Protein AF-A0AAV8H894-F1 (afdb_monomer)

Mean predicted aligned error: 14.16 Å

pLDDT: mean 76.09, std 26.89, range [22.77, 98.88]

Nearest PDB structures (foldseek):
  7xe2-assembly2_B  TM=8.774E-01  e=7.325E-38  Homo sapiens
  4fwj-assembly1_A  TM=8.484E-01  e=3.344E-37  Homo sapiens
  4gu1-assembly1_A  TM=8.714E-01  e=1.753E-35  Homo sapiens
  3kpf-assembly1_A  TM=7.788E-01  e=4.208E-20  Zea mays
  1b37-assembly2_B  TM=7.711E-01  e=2.879E-20  Zea mays

Radius of gyration: 31.79 Å; Cα contacts (8 Å, |Δi|>4): 936; chains: 1; bounding box: 101×97×88 Å

Structure (mmCIF, N/CA/C/O backbone):
data_AF-A0AAV8H894-F1
#
_entry.id   AF-A0AAV8H894-F1
#
loop_
_atom_site.group_PDB
_atom_site.id
_atom_site.type_symbol
_atom_site.label_atom_id
_atom_site.label_alt_id
_atom_site.label_comp_id
_atom_site.label_asym_id
_atom_site.label_entity_id
_atom_site.label_seq_id
_atom_site.pdbx_PDB_ins_code
_atom_site.Cartn_x
_atom_site.Cartn_y
_atom_site.Cartn_z
_atom_site.occupancy
_atom_site.B_iso_or_equiv
_atom_site.auth_seq_id
_atom_site.auth_comp_id
_atom_site.auth_asym_id
_atom_site.auth_atom_id
_atom_site.pdbx_PDB_model_num
ATOM 1 N N . MET A 1 1 ? -42.636 48.536 46.861 1.00 36.62 1 MET A N 1
ATOM 2 C CA . MET A 1 1 ? -41.922 47.661 47.812 1.00 36.62 1 MET A CA 1
ATOM 3 C C . MET A 1 1 ? -40.724 47.102 47.049 1.00 36.62 1 MET A C 1
ATOM 5 O O . MET A 1 1 ? -40.807 45.989 46.562 1.00 36.62 1 MET A O 1
ATOM 9 N N . GLU A 1 2 ? -39.691 47.849 46.654 1.00 34.19 2 GLU A N 1
ATOM 10 C CA . GLU A 1 2 ? -38.888 48.871 47.358 1.00 34.19 2 GLU A CA 1
ATOM 11 C C . GLU A 1 2 ? -38.478 48.443 48.763 1.00 34.19 2 GLU A C 1
ATOM 13 O O . GLU A 1 2 ? -39.312 48.532 49.659 1.00 34.19 2 GLU A O 1
ATOM 18 N N . GLU A 1 3 ? -37.242 47.935 48.899 1.00 31.14 3 GLU A N 1
ATOM 19 C CA . GLU A 1 3 ? -36.170 48.409 49.807 1.00 31.14 3 GLU A CA 1
ATOM 20 C C . GLU A 1 3 ? -34.896 47.506 49.697 1.00 31.14 3 GLU A C 1
ATOM 22 O O . GLU A 1 3 ? -34.987 46.461 49.050 1.00 31.14 3 GLU A O 1
ATOM 27 N N . PRO A 1 4 ? -33.687 47.895 50.174 1.00 51.12 4 PRO A N 1
ATOM 28 C CA . PRO A 1 4 ? -32.708 48.605 49.345 1.00 51.12 4 PRO A CA 1
ATOM 29 C C . PRO A 1 4 ? -31.261 48.044 49.394 1.00 51.12 4 PRO A C 1
ATOM 31 O O . PRO A 1 4 ? -30.934 47.071 50.070 1.00 51.12 4 PRO A O 1
ATOM 34 N N . ASP A 1 5 ? -30.405 48.728 48.638 1.00 32.69 5 ASP A N 1
ATOM 35 C CA . ASP A 1 5 ? -28.947 48.644 48.519 1.00 32.69 5 ASP A CA 1
ATOM 36 C C . ASP A 1 5 ? -28.236 49.398 49.670 1.00 32.69 5 ASP A C 1
ATOM 38 O O . ASP A 1 5 ? -28.704 50.477 50.034 1.00 32.69 5 ASP A O 1
ATOM 42 N N . SER A 1 6 ? -27.105 48.893 50.199 1.00 29.22 6 SER A N 1
ATOM 43 C CA . SER A 1 6 ? -26.014 49.731 50.756 1.00 29.22 6 SER A CA 1
ATOM 44 C C . SER A 1 6 ? -24.759 48.941 51.199 1.00 29.22 6 SER A C 1
ATOM 46 O O . SER A 1 6 ? -24.731 48.306 52.252 1.00 29.22 6 SER A O 1
ATOM 48 N N . THR A 1 7 ? -23.685 49.114 50.421 1.00 29.92 7 THR A N 1
ATOM 49 C CA . THR A 1 7 ? -22.314 49.524 50.825 1.00 29.92 7 THR A CA 1
ATOM 50 C C . THR A 1 7 ? -21.426 48.681 51.770 1.00 29.92 7 THR A C 1
ATOM 52 O O . THR A 1 7 ? -21.694 48.484 52.949 1.00 29.92 7 THR A O 1
ATOM 55 N N . SER A 1 8 ? -20.246 48.360 51.218 1.00 30.31 8 SER A N 1
ATOM 56 C CA . SER A 1 8 ? -18.961 47.886 51.783 1.00 30.31 8 SER A CA 1
ATOM 57 C C . SER A 1 8 ? -18.348 48.710 52.932 1.00 30.31 8 SER A C 1
ATOM 59 O O . SER A 1 8 ? -18.631 49.904 53.029 1.00 30.31 8 SER A O 1
ATOM 61 N N . PRO A 1 9 ? -17.387 48.135 53.697 1.00 32.53 9 PRO A N 1
ATOM 62 C CA . PRO A 1 9 ? -15.990 48.650 53.692 1.00 32.53 9 PRO A CA 1
ATOM 63 C C . PRO A 1 9 ? -14.911 47.560 54.010 1.00 32.53 9 PRO A C 1
ATOM 65 O O . PRO A 1 9 ? -15.264 46.404 54.221 1.00 32.53 9 PRO A O 1
ATOM 68 N N . PRO A 1 10 ? -13.606 47.878 54.188 1.00 33.91 10 PRO A N 1
ATOM 69 C CA . PRO A 1 10 ? -12.661 48.488 53.251 1.00 33.91 10 PRO A CA 1
ATOM 70 C C . PRO A 1 10 ? -11.395 47.618 53.005 1.00 33.91 10 PRO A C 1
ATOM 72 O O . PRO A 1 10 ? -11.046 46.720 53.767 1.00 33.91 10 PRO A O 1
ATOM 75 N N . SER A 1 11 ? -10.659 47.946 51.943 1.00 31.02 11 SER A N 1
ATOM 76 C CA . SER A 1 11 ? -9.354 47.392 51.546 1.00 31.02 11 SER A CA 1
ATOM 77 C C . SER A 1 11 ? -8.159 47.989 52.309 1.00 31.02 11 SER A C 1
ATOM 79 O O . SER A 1 11 ? -8.140 49.199 52.530 1.00 31.02 11 SER A O 1
ATOM 81 N N . SER A 1 12 ? -7.119 47.188 52.594 1.00 28.27 12 SER A N 1
ATOM 82 C CA . SER A 1 12 ? -5.727 47.587 52.935 1.00 28.27 12 SER A CA 1
ATOM 83 C C . SER A 1 12 ? -4.796 46.342 52.874 1.00 28.27 12 SER A C 1
ATOM 85 O O . SER A 1 12 ? -5.312 45.229 52.916 1.00 28.27 12 SER A O 1
ATOM 87 N N . PRO A 1 13 ? -3.459 46.455 52.714 1.00 30.67 13 PRO A N 1
ATOM 88 C CA . PRO A 1 13 ? -2.786 46.452 51.415 1.00 30.67 13 PRO A CA 1
ATOM 89 C C . PRO A 1 13 ? -1.776 45.296 51.239 1.00 30.67 13 PRO A C 1
ATOM 91 O O . PRO A 1 13 ? -1.439 44.565 52.167 1.00 30.67 13 PRO A O 1
ATOM 94 N N . ALA A 1 14 ? -1.269 45.171 50.011 1.00 29.78 14 ALA A N 1
ATOM 95 C CA . ALA A 1 14 ? -0.251 44.219 49.581 1.00 29.78 14 ALA A CA 1
ATOM 96 C C . ALA A 1 14 ? 1.010 44.203 50.470 1.00 29.78 14 ALA A C 1
ATOM 98 O O . ALA A 1 14 ? 1.670 45.226 50.653 1.00 29.78 14 ALA A O 1
ATOM 99 N N . ALA A 1 15 ? 1.390 43.005 50.922 1.00 26.28 15 ALA A N 1
ATOM 100 C CA . ALA A 1 15 ? 2.716 42.704 51.444 1.00 26.28 15 ALA A CA 1
ATOM 101 C C . ALA A 1 15 ? 3.435 41.768 50.464 1.00 26.28 15 ALA A C 1
ATOM 103 O O . ALA A 1 15 ? 2.998 40.647 50.201 1.00 26.28 15 ALA A O 1
ATOM 104 N N . ALA A 1 16 ? 4.535 42.266 49.905 1.00 30.78 16 ALA A N 1
ATOM 105 C CA . ALA A 1 16 ? 5.472 41.504 49.102 1.00 30.78 16 ALA A CA 1
ATOM 106 C C . ALA A 1 16 ? 6.104 40.389 49.952 1.00 30.78 16 ALA A C 1
ATOM 108 O O . ALA A 1 16 ? 6.768 40.672 50.949 1.00 30.78 16 ALA A O 1
ATOM 109 N N . ALA A 1 17 ? 5.920 39.135 49.537 1.00 27.75 17 ALA A N 1
ATOM 110 C CA . ALA A 1 17 ? 6.654 37.995 50.069 1.00 27.75 17 ALA A CA 1
ATOM 111 C C . ALA A 1 17 ? 7.690 37.535 49.037 1.00 27.75 17 ALA A C 1
ATOM 113 O O . ALA A 1 17 ? 7.393 37.251 47.877 1.00 27.75 17 ALA A O 1
ATOM 114 N N . SER A 1 18 ? 8.928 37.547 49.505 1.00 28.27 18 SER A N 1
ATOM 115 C CA . SER A 1 18 ? 10.185 37.209 48.857 1.00 28.27 18 SER A CA 1
ATOM 116 C C . SER A 1 18 ? 10.245 35.769 48.318 1.00 28.27 18 SER A C 1
ATOM 118 O O . SER A 1 18 ? 9.574 34.877 48.838 1.00 28.27 18 SER A O 1
ATOM 120 N N . PRO A 1 19 ? 11.079 35.515 47.291 1.00 29.48 19 PRO A N 1
ATOM 121 C CA . PRO A 1 19 ? 11.234 34.189 46.707 1.00 29.48 19 PRO A CA 1
ATOM 122 C C . PRO A 1 19 ? 11.912 33.226 47.687 1.00 29.48 19 PRO A C 1
ATOM 124 O O . PRO A 1 19 ? 12.937 33.536 48.300 1.00 29.48 19 PRO A O 1
ATOM 127 N N . SER A 1 20 ? 11.329 32.038 47.807 1.00 29.47 20 SER A N 1
ATOM 128 C CA . SER A 1 20 ? 11.844 30.907 48.572 1.00 29.47 20 SER A CA 1
ATOM 129 C C . SER A 1 20 ? 13.209 30.423 48.041 1.00 29.47 20 SER A C 1
ATOM 131 O O . SER A 1 20 ? 13.491 30.519 46.842 1.00 29.47 20 SER A O 1
ATOM 133 N N . PRO A 1 21 ? 14.094 29.916 48.921 1.00 27.59 21 PRO A N 1
ATOM 134 C CA . PRO A 1 21 ? 15.481 29.627 48.580 1.00 27.59 21 PRO A CA 1
ATOM 135 C C . PRO A 1 21 ? 15.590 28.421 47.642 1.00 27.59 21 PRO A C 1
ATOM 137 O O . PRO A 1 21 ? 15.214 27.297 47.975 1.00 27.59 21 PRO A O 1
ATOM 140 N N . THR A 1 22 ? 16.173 28.653 46.468 1.00 27.88 22 THR A N 1
ATOM 141 C CA . THR A 1 22 ? 16.600 27.613 45.531 1.00 27.88 22 THR A CA 1
ATOM 142 C C . THR A 1 22 ? 17.610 26.676 46.191 1.00 27.88 22 THR A C 1
ATOM 144 O O . THR A 1 22 ? 18.736 27.076 46.493 1.00 27.88 22 THR A O 1
ATOM 147 N N . LEU A 1 23 ? 17.229 25.410 46.362 1.00 28.98 23 LEU A N 1
ATOM 148 C CA . LEU A 1 23 ? 18.148 24.324 46.700 1.00 28.98 23 LEU A CA 1
ATOM 149 C C . LEU A 1 23 ? 19.244 24.206 45.619 1.00 28.98 23 LEU A C 1
ATOM 151 O O . LEU A 1 23 ? 18.949 24.301 44.422 1.00 28.98 23 LEU A O 1
ATOM 155 N N . PRO A 1 24 ? 20.518 23.992 45.997 1.00 27.39 24 PRO A N 1
ATOM 156 C CA . PRO A 1 24 ? 21.617 23.970 45.047 1.00 27.39 24 PRO A CA 1
ATOM 157 C C . PRO A 1 24 ? 21.483 22.767 44.109 1.00 27.39 24 PRO A C 1
ATOM 159 O O . PRO A 1 24 ? 21.614 21.612 44.517 1.00 27.39 24 PRO A O 1
ATOM 162 N N . ARG A 1 25 ? 21.271 23.046 42.816 1.00 26.03 25 ARG A N 1
ATOM 163 C CA . ARG A 1 25 ? 21.412 22.071 41.726 1.00 26.03 25 ARG A CA 1
ATOM 164 C C . ARG A 1 25 ? 22.774 21.386 41.847 1.00 26.03 25 ARG A C 1
ATOM 166 O O . ARG A 1 25 ? 23.811 21.961 41.510 1.00 26.03 25 ARG A O 1
ATOM 173 N N . ARG A 1 26 ? 22.769 20.129 42.295 1.00 24.95 26 ARG A N 1
ATOM 174 C CA . ARG A 1 26 ? 23.920 19.224 42.226 1.00 24.95 26 ARG A CA 1
ATOM 175 C C . ARG A 1 26 ? 24.354 19.142 40.757 1.00 24.95 26 ARG A C 1
ATOM 177 O O . ARG A 1 26 ? 23.680 18.526 39.935 1.00 24.95 26 ARG A O 1
ATOM 184 N N . LYS A 1 27 ? 25.474 19.787 40.410 1.00 26.69 27 LYS A N 1
ATOM 185 C CA . LYS A 1 27 ? 26.134 19.633 39.105 1.00 26.69 27 LYS A CA 1
ATOM 186 C C . LYS A 1 27 ? 26.516 18.159 38.941 1.00 26.69 27 LYS A C 1
ATOM 188 O O . LYS A 1 27 ? 27.542 17.726 39.464 1.00 26.69 27 LYS A O 1
ATOM 193 N N . ARG A 1 28 ? 25.711 17.379 38.211 1.00 25.33 28 ARG A N 1
ATOM 194 C CA . ARG A 1 28 ? 26.155 16.087 37.672 1.00 25.33 28 ARG A CA 1
ATOM 195 C C . ARG A 1 28 ? 27.343 16.376 36.752 1.00 25.33 28 ARG A C 1
ATOM 197 O O . ARG A 1 28 ? 27.203 17.052 35.734 1.00 25.33 28 ARG A O 1
ATOM 204 N N . ARG A 1 29 ? 28.532 15.914 37.150 1.00 24.66 29 ARG A N 1
ATOM 205 C CA . ARG A 1 29 ? 29.728 15.875 36.302 1.00 24.66 29 ARG A CA 1
ATOM 206 C C . ARG A 1 29 ? 29.358 15.150 35.004 1.00 24.66 29 ARG A C 1
ATOM 208 O O . ARG A 1 29 ? 29.048 13.963 35.046 1.00 24.66 29 ARG A O 1
ATOM 215 N N . LYS A 1 30 ? 29.394 15.853 33.868 1.00 25.55 30 LYS A N 1
ATOM 216 C CA . LYS A 1 30 ? 29.390 15.222 32.543 1.00 25.55 30 LYS A CA 1
ATOM 217 C C . LYS A 1 30 ? 30.635 14.336 32.462 1.00 25.55 30 LYS A C 1
ATOM 219 O O . LYS A 1 30 ? 31.744 14.864 32.405 1.00 25.55 30 LYS A O 1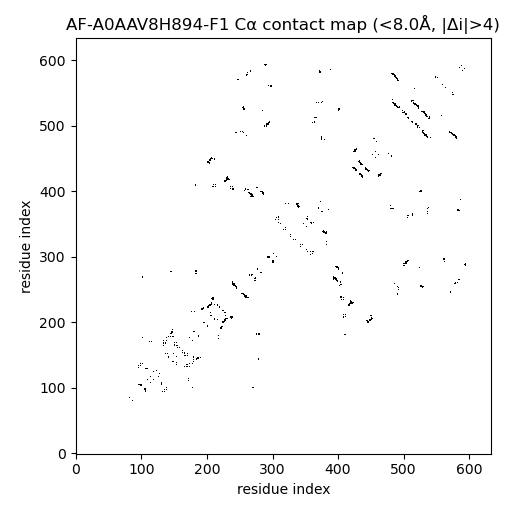
ATOM 224 N N . LYS A 1 31 ? 30.470 13.012 32.490 1.00 24.81 31 LYS A N 1
ATOM 225 C CA . LYS A 1 31 ? 31.510 12.106 31.995 1.00 24.81 31 LYS A CA 1
ATOM 226 C C . LYS A 1 31 ? 31.585 12.330 30.482 1.00 24.81 31 LYS A C 1
ATOM 228 O O . LYS A 1 31 ? 30.623 12.064 29.774 1.00 24.81 31 LYS A O 1
ATOM 233 N N . GLN A 1 32 ? 32.683 12.919 30.017 1.00 26.44 32 GLN A N 1
ATOM 234 C CA . GLN A 1 32 ? 33.023 12.955 28.598 1.00 26.44 32 GLN A CA 1
ATOM 235 C C . GLN A 1 32 ? 33.488 11.556 28.197 1.00 26.44 32 GLN A C 1
ATOM 237 O O . GLN A 1 32 ? 34.505 11.087 28.706 1.00 26.44 32 GLN A O 1
ATOM 242 N N . PHE A 1 33 ? 32.750 10.907 27.300 1.00 25.53 33 PHE A N 1
ATOM 243 C CA . PHE A 1 33 ? 33.252 9.754 26.563 1.00 25.53 33 PHE A CA 1
ATOM 244 C C . PHE A 1 33 ? 34.082 10.258 25.368 1.00 25.53 33 PHE A C 1
ATOM 246 O O . PHE A 1 33 ? 33.674 11.217 24.701 1.00 25.53 33 PHE A O 1
ATOM 253 N N . PRO A 1 34 ? 35.270 9.689 25.110 1.00 25.86 34 PRO A N 1
ATOM 254 C CA . PRO A 1 34 ? 36.106 10.100 23.990 1.00 25.86 34 PRO A CA 1
ATOM 255 C C . PRO A 1 34 ? 35.458 9.636 22.676 1.00 25.86 34 PRO A C 1
ATOM 257 O O . PRO A 1 34 ? 35.383 8.443 22.419 1.00 25.86 34 PRO A O 1
ATOM 260 N N . GLY A 1 35 ? 34.977 10.575 21.851 1.00 35.41 35 GLY A N 1
ATOM 261 C CA . GLY A 1 35 ? 34.407 10.259 20.529 1.00 35.41 35 GLY A CA 1
ATOM 262 C C . GLY A 1 35 ? 33.370 11.241 19.968 1.00 35.41 35 GLY A C 1
ATOM 263 O O . GLY A 1 35 ? 33.126 11.236 18.768 1.00 35.41 35 GLY A O 1
ATOM 264 N N . MET A 1 36 ? 32.793 12.137 20.776 1.00 24.73 36 MET A N 1
ATOM 265 C CA . MET A 1 36 ? 31.811 13.118 20.283 1.00 24.73 36 MET A CA 1
ATOM 266 C C . MET A 1 36 ? 32.457 14.399 19.730 1.00 24.73 36 MET A C 1
ATOM 268 O O . MET A 1 36 ? 33.142 15.129 20.451 1.00 24.73 36 MET A O 1
ATOM 272 N N . ILE A 1 37 ? 32.148 14.736 18.473 1.00 30.28 37 ILE A N 1
ATOM 273 C CA . ILE A 1 37 ? 32.366 16.073 17.898 1.00 30.28 37 ILE A CA 1
ATOM 274 C C . ILE A 1 37 ? 31.173 16.975 18.288 1.00 30.28 37 ILE A C 1
ATOM 276 O O . ILE A 1 37 ? 30.031 16.595 18.036 1.00 30.28 37 ILE A O 1
ATOM 280 N N . PRO A 1 38 ? 31.381 18.172 18.876 1.00 27.23 38 PRO A N 1
ATOM 281 C CA . PRO A 1 38 ? 30.287 19.085 19.222 1.00 27.23 38 PRO A CA 1
ATOM 282 C C . PRO A 1 38 ? 29.594 19.700 17.993 1.00 27.23 38 PRO A C 1
ATOM 284 O O . PRO A 1 38 ? 30.254 20.217 17.088 1.00 27.23 38 PRO A O 1
ATOM 287 N N . LEU A 1 39 ? 28.257 19.742 18.023 1.00 29.86 39 LEU A N 1
ATOM 288 C CA . LEU A 1 39 ? 27.374 20.468 17.097 1.00 29.86 39 LEU A CA 1
ATOM 289 C C . LEU A 1 39 ? 27.502 22.000 17.254 1.00 29.86 39 LEU A C 1
ATOM 291 O O . LEU A 1 39 ? 26.589 22.679 17.713 1.00 29.86 39 LEU A O 1
ATOM 295 N N . SER A 1 40 ? 28.651 22.572 16.887 1.00 32.03 40 SER A N 1
ATOM 296 C CA . SER A 1 40 ? 28.810 24.033 16.760 1.00 32.03 40 SER A CA 1
ATOM 297 C C . SER A 1 40 ? 29.699 24.480 15.593 1.00 32.03 40 SER A C 1
ATOM 299 O O . SER A 1 40 ? 30.200 25.604 15.568 1.00 32.03 40 SER A O 1
ATOM 301 N N . ARG A 1 41 ? 29.857 23.644 14.559 1.00 28.31 41 ARG A N 1
ATOM 302 C CA . ARG A 1 41 ? 30.486 24.046 13.288 1.00 28.31 41 ARG A CA 1
ATOM 303 C C . ARG A 1 41 ? 29.758 23.480 12.069 1.00 28.31 41 ARG A C 1
ATOM 305 O O . ARG A 1 41 ? 30.308 22.673 11.335 1.00 28.31 41 ARG A O 1
ATOM 312 N N . VAL A 1 42 ? 28.552 23.977 11.811 1.00 25.59 42 VAL A N 1
ATOM 313 C CA . VAL A 1 42 ? 27.983 23.992 10.456 1.00 25.59 42 VAL A CA 1
ATOM 314 C C . VAL A 1 42 ? 27.853 25.458 10.060 1.00 25.59 42 VAL A C 1
ATOM 316 O O . VAL A 1 42 ? 26.919 26.149 10.456 1.00 25.59 42 VAL A O 1
ATOM 319 N N . ARG A 1 43 ? 28.857 25.975 9.341 1.00 24.69 43 ARG A N 1
ATOM 320 C CA . ARG A 1 43 ? 28.720 27.251 8.634 1.00 24.69 43 ARG A CA 1
ATOM 321 C C . ARG A 1 43 ? 27.918 26.973 7.370 1.00 24.69 43 ARG A C 1
ATOM 323 O O . ARG A 1 43 ? 28.407 26.312 6.462 1.00 24.69 43 ARG A O 1
ATOM 330 N N . ILE A 1 44 ? 26.698 27.493 7.348 1.00 25.11 44 ILE A N 1
ATOM 331 C CA . ILE A 1 44 ? 25.862 27.636 6.159 1.00 25.11 44 ILE A CA 1
ATOM 332 C C . ILE A 1 44 ? 26.627 28.531 5.175 1.00 25.11 44 ILE A C 1
ATOM 334 O O . ILE A 1 44 ? 26.820 29.719 5.439 1.00 25.11 44 ILE A O 1
ATOM 338 N N . LEU A 1 45 ? 27.086 27.972 4.056 1.00 23.92 45 LEU A N 1
ATOM 339 C CA . LEU A 1 45 ? 27.549 28.765 2.919 1.00 23.92 45 LEU A CA 1
ATOM 340 C C . LEU A 1 45 ? 26.311 29.202 2.128 1.00 23.92 45 LEU A C 1
ATOM 342 O O . LEU A 1 45 ? 25.765 28.444 1.334 1.00 23.92 45 LEU A O 1
ATOM 346 N N . ARG A 1 46 ? 25.841 30.425 2.395 1.00 25.92 46 ARG A N 1
ATOM 347 C CA . ARG A 1 46 ? 24.948 31.159 1.490 1.00 25.92 46 ARG A CA 1
ATOM 348 C C . ARG A 1 46 ? 25.801 31.751 0.366 1.00 25.92 46 ARG A C 1
ATOM 350 O O . ARG A 1 46 ? 26.757 32.468 0.656 1.00 25.92 46 ARG A O 1
ATOM 357 N N . ASN A 1 47 ? 25.440 31.493 -0.888 1.00 24.58 47 ASN A N 1
ATOM 358 C CA . ASN A 1 47 ? 25.935 32.282 -2.017 1.00 24.58 47 ASN A CA 1
ATOM 359 C C . ASN A 1 47 ? 25.305 33.688 -1.966 1.00 24.58 47 ASN A C 1
ATOM 361 O O . ASN A 1 47 ? 24.087 33.780 -1.786 1.00 24.58 47 ASN A O 1
ATOM 365 N N . PRO A 1 48 ? 26.080 34.776 -2.120 1.00 28.14 48 PRO A N 1
ATOM 366 C CA . PRO A 1 48 ? 25.530 36.109 -2.334 1.00 28.14 48 PRO A CA 1
ATOM 367 C C . PRO A 1 48 ? 25.265 36.374 -3.832 1.00 28.14 48 PRO A C 1
ATOM 369 O O . PRO A 1 48 ? 25.849 35.705 -4.690 1.00 28.14 48 PRO A O 1
ATOM 372 N N . PRO A 1 49 ? 24.380 37.336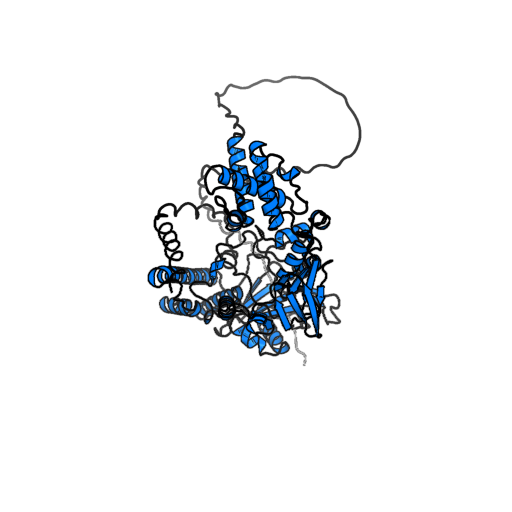 -4.158 1.00 28.02 49 PRO A N 1
ATOM 373 C CA . PRO A 1 49 ? 23.988 37.649 -5.527 1.00 28.02 49 PRO A CA 1
ATOM 374 C C . PRO A 1 49 ? 25.047 38.481 -6.264 1.00 28.02 49 PRO A C 1
ATOM 376 O O . PRO A 1 49 ? 25.864 39.182 -5.670 1.00 28.02 49 PRO A O 1
ATOM 379 N N . SER A 1 50 ? 24.993 38.402 -7.589 1.00 25.67 50 SER A N 1
ATOM 380 C CA . SER A 1 50 ? 25.776 39.179 -8.545 1.00 25.67 50 SER A CA 1
ATOM 381 C C . SER A 1 50 ? 25.386 40.664 -8.572 1.00 25.67 50 SER A C 1
ATOM 383 O O . SER A 1 50 ? 24.230 40.971 -8.856 1.00 25.67 50 SER A O 1
ATOM 385 N N . SER A 1 51 ? 26.357 41.572 -8.425 1.00 27.50 51 SER A N 1
ATOM 386 C CA . SER A 1 51 ? 26.309 42.923 -9.016 1.00 27.50 51 SER A CA 1
ATOM 387 C C . SER A 1 51 ? 27.695 43.595 -9.061 1.00 27.50 51 SER A C 1
ATOM 389 O O . SER A 1 51 ? 28.318 43.813 -8.028 1.00 27.50 51 SER A O 1
ATOM 391 N N . SER A 1 52 ? 28.137 43.873 -10.292 1.00 25.23 52 SER A N 1
ATOM 392 C CA . SER A 1 52 ? 28.912 45.015 -10.824 1.00 25.23 52 SER A CA 1
ATOM 393 C C . SER A 1 52 ? 29.988 45.785 -10.017 1.00 25.23 52 SER A C 1
ATOM 395 O O . SER A 1 52 ? 29.717 46.365 -8.973 1.00 25.23 52 SER A O 1
ATOM 397 N N . SER A 1 53 ? 31.126 45.949 -10.720 1.00 25.88 53 SER A N 1
ATOM 398 C CA . SER A 1 53 ? 32.009 47.135 -10.888 1.00 25.88 53 SER A CA 1
ATOM 399 C C . SER A 1 53 ? 32.997 47.592 -9.793 1.00 25.88 53 SER A C 1
ATOM 401 O O . SER A 1 53 ? 32.573 48.021 -8.729 1.00 25.88 53 SER A O 1
ATOM 403 N N . SER A 1 54 ? 34.290 47.607 -10.203 1.00 24.92 54 SER A N 1
ATOM 404 C CA . SER A 1 54 ? 35.374 48.615 -9.987 1.00 24.92 54 SER A CA 1
ATOM 405 C C . SER A 1 54 ? 35.774 48.951 -8.528 1.00 24.92 54 SER A C 1
ATOM 407 O O . SER A 1 54 ? 34.909 49.187 -7.709 1.00 24.92 54 SER A O 1
ATOM 409 N N . GLU A 1 55 ? 37.026 49.010 -8.049 1.00 25.05 55 GLU A N 1
ATOM 410 C CA . GLU A 1 55 ? 38.334 49.453 -8.568 1.00 25.05 55 GLU A CA 1
ATOM 411 C C . GLU A 1 55 ? 39.498 48.834 -7.724 1.00 25.05 55 GLU A C 1
ATOM 413 O O . GLU A 1 55 ? 39.291 48.283 -6.644 1.00 25.05 55 GLU A O 1
ATOM 418 N N . ARG A 1 56 ? 40.747 48.956 -8.198 1.00 22.77 56 ARG A N 1
ATOM 419 C CA . ARG A 1 56 ? 42.035 48.903 -7.440 1.00 22.77 56 ARG A CA 1
ATOM 420 C C . ARG A 1 56 ? 42.659 50.328 -7.488 1.00 22.77 56 ARG A C 1
ATOM 422 O O . ARG A 1 56 ? 42.185 51.050 -8.364 1.00 22.77 56 ARG A O 1
ATOM 429 N N . PRO A 1 57 ? 43.740 50.740 -6.751 1.00 33.75 57 PRO A N 1
ATOM 430 C CA . PRO A 1 57 ? 44.776 49.958 -6.015 1.00 33.75 57 PRO A CA 1
ATOM 431 C C . PRO A 1 57 ? 45.379 50.547 -4.682 1.00 33.75 57 PRO A C 1
ATOM 433 O O . PRO A 1 57 ? 45.437 51.750 -4.509 1.00 33.75 57 PRO A O 1
ATOM 436 N N . GLN A 1 58 ? 45.973 49.662 -3.843 1.00 23.38 58 GLN A N 1
ATOM 437 C CA . GLN A 1 58 ? 47.230 49.756 -3.015 1.00 23.38 58 GLN A CA 1
ATOM 438 C C . GLN A 1 58 ? 47.554 50.997 -2.096 1.00 23.38 58 GLN A C 1
ATOM 440 O O . GLN A 1 58 ? 46.796 51.949 -2.057 1.00 23.38 58 GLN A O 1
ATOM 445 N N . PRO A 1 59 ? 48.714 51.061 -1.381 1.00 40.47 59 PRO A N 1
ATOM 446 C CA . PRO A 1 59 ? 49.150 50.305 -0.178 1.00 40.47 59 PRO A CA 1
ATOM 447 C C . PRO A 1 59 ? 49.686 51.234 0.960 1.00 40.47 59 PRO A C 1
ATOM 449 O O . PRO A 1 59 ? 49.944 52.398 0.689 1.00 40.47 59 PRO A O 1
ATOM 452 N N . GLN A 1 60 ? 49.972 50.752 2.191 1.00 27.98 60 GLN A N 1
ATOM 453 C CA . GLN A 1 60 ? 51.001 51.372 3.074 1.00 27.98 60 GLN A CA 1
ATOM 454 C C . GLN A 1 60 ? 51.391 50.564 4.334 1.00 27.98 60 GLN A C 1
ATOM 456 O O . GLN A 1 60 ? 50.721 49.618 4.735 1.00 27.98 60 GLN A O 1
ATOM 461 N N . GLN A 1 61 ? 52.559 50.934 4.870 1.00 25.86 61 GLN A N 1
ATOM 462 C CA . GLN A 1 61 ? 53.555 50.185 5.646 1.00 25.86 61 GLN A CA 1
ATOM 463 C C . GLN A 1 61 ? 53.430 50.232 7.189 1.00 25.86 61 GLN A C 1
ATOM 465 O O . GLN A 1 61 ? 52.913 51.184 7.754 1.00 25.86 61 GLN A O 1
ATOM 470 N N . ALA A 1 62 ? 54.001 49.185 7.807 1.00 24.83 62 ALA A N 1
ATOM 471 C CA . ALA A 1 62 ? 54.808 49.053 9.043 1.00 24.83 62 ALA A CA 1
ATOM 472 C C . ALA A 1 62 ? 54.766 50.104 10.190 1.00 24.83 62 ALA A C 1
ATOM 474 O O . ALA A 1 62 ? 55.004 51.280 9.954 1.00 24.83 62 ALA A O 1
ATOM 475 N N . LEU A 1 63 ? 54.695 49.643 11.461 1.00 26.66 63 LEU A N 1
ATOM 476 C CA . LEU A 1 63 ? 55.828 49.529 12.426 1.00 26.66 63 LEU A CA 1
ATOM 477 C C . LEU A 1 63 ? 55.380 49.238 13.896 1.00 26.66 63 LEU A C 1
ATOM 479 O O . LEU A 1 63 ? 54.484 49.890 14.413 1.00 26.66 63 LEU A O 1
ATOM 483 N N . LEU A 1 64 ? 56.095 48.281 14.527 1.00 25.59 64 LEU A N 1
ATOM 484 C CA . LEU A 1 64 ? 56.616 48.167 15.922 1.00 25.59 64 LEU A CA 1
ATOM 485 C C . LEU A 1 64 ? 55.708 48.228 17.183 1.00 25.59 64 LEU A C 1
ATOM 487 O O . LEU A 1 64 ? 55.104 49.257 17.450 1.00 25.59 64 LEU A O 1
ATOM 491 N N . TYR A 1 65 ? 55.760 47.178 18.036 1.00 27.39 65 TYR A N 1
ATOM 492 C CA . TYR A 1 65 ? 56.272 47.195 19.439 1.00 27.39 65 TYR A CA 1
ATOM 493 C C . TYR A 1 65 ? 56.286 45.781 20.108 1.00 27.39 65 TYR A C 1
ATOM 495 O O . TYR A 1 65 ? 55.661 44.846 19.614 1.00 27.39 65 TYR A O 1
ATOM 503 N N . ASP A 1 66 ? 57.052 45.676 21.203 1.00 26.97 66 ASP A N 1
ATOM 504 C CA . ASP A 1 66 ? 57.852 44.578 21.813 1.00 26.97 66 ASP A CA 1
ATOM 505 C C . ASP A 1 66 ? 57.214 43.282 22.423 1.00 26.97 66 ASP A C 1
ATOM 507 O O . ASP A 1 66 ? 55.998 43.205 22.610 1.00 26.97 66 ASP A O 1
ATOM 511 N N . PRO A 1 67 ? 58.035 42.243 22.771 1.00 37.88 67 PRO A N 1
ATOM 512 C CA . PRO A 1 67 ? 57.605 40.869 23.105 1.00 37.88 67 PRO A CA 1
ATOM 513 C C . PRO A 1 67 ? 57.580 40.515 24.615 1.00 37.88 67 PRO A C 1
ATOM 515 O O . PRO A 1 67 ? 58.259 41.152 25.419 1.00 37.88 67 PRO A O 1
ATOM 518 N N . PRO A 1 68 ? 56.887 39.416 25.009 1.00 27.52 68 PRO A N 1
ATOM 519 C CA . PRO A 1 68 ? 57.328 38.602 26.161 1.00 27.52 68 PRO A CA 1
ATOM 520 C C . PRO A 1 68 ? 57.137 37.059 25.957 1.00 27.52 68 PRO A C 1
ATOM 522 O O . PRO A 1 68 ? 56.617 36.626 24.930 1.00 27.52 68 PRO A O 1
ATOM 525 N N . PRO A 1 69 ? 57.496 36.200 26.938 1.00 29.97 69 PRO A N 1
ATOM 526 C CA . PRO A 1 69 ? 58.671 35.312 27.032 1.00 29.97 69 PRO A CA 1
ATOM 527 C C . PRO A 1 69 ? 58.449 33.859 26.505 1.00 29.97 69 PRO A C 1
ATOM 529 O O . PRO A 1 69 ? 57.322 33.486 26.169 1.00 29.97 69 PRO A O 1
ATOM 532 N N . PRO A 1 70 ? 59.481 32.981 26.445 1.00 32.72 70 PRO A N 1
ATOM 533 C CA . PRO A 1 70 ? 59.353 31.668 25.811 1.00 32.72 70 PRO A CA 1
ATOM 534 C C . PRO A 1 70 ? 58.633 30.665 26.724 1.00 32.72 70 PRO A C 1
ATOM 536 O O . PRO A 1 70 ? 58.983 30.499 27.893 1.00 32.72 70 PRO A O 1
ATOM 539 N N . ARG A 1 71 ? 57.646 29.941 26.182 1.00 28.98 71 ARG A N 1
ATOM 540 C CA . ARG A 1 71 ? 57.059 28.756 26.825 1.00 28.98 71 ARG A CA 1
ATOM 541 C C . ARG A 1 71 ? 56.978 27.585 25.845 1.00 28.98 71 ARG A C 1
ATOM 543 O O . ARG A 1 71 ? 56.283 27.653 24.839 1.00 28.98 71 ARG A O 1
ATOM 550 N N . SER A 1 72 ? 57.772 26.569 26.185 1.00 28.84 72 SER A N 1
ATOM 551 C CA . SER A 1 72 ? 57.701 25.133 25.885 1.00 28.84 72 SER A CA 1
ATOM 552 C C . SER A 1 72 ? 56.973 24.653 24.620 1.00 28.84 72 SER A C 1
ATOM 554 O O . SER A 1 72 ? 55.775 24.836 24.415 1.00 28.84 72 SER A O 1
ATOM 556 N N . ALA A 1 73 ? 57.727 23.892 23.826 1.00 33.97 73 ALA A N 1
ATOM 557 C CA . ALA A 1 73 ? 57.279 23.125 22.675 1.00 33.97 73 ALA A CA 1
ATOM 558 C C . ALA A 1 73 ? 56.019 22.286 22.967 1.00 33.97 73 ALA A C 1
ATOM 560 O O . ALA A 1 73 ? 56.068 21.278 23.669 1.00 33.97 73 ALA A O 1
ATOM 561 N N . ALA A 1 74 ? 54.900 22.670 22.352 1.00 28.94 74 ALA A N 1
ATOM 562 C CA . ALA A 1 74 ? 53.740 21.810 22.169 1.00 28.94 74 ALA A CA 1
ATOM 563 C C . ALA A 1 74 ? 53.616 21.482 20.677 1.00 28.94 74 ALA A C 1
ATOM 565 O O . ALA A 1 74 ? 53.296 22.337 19.847 1.00 28.94 74 ALA A O 1
ATOM 566 N N . ILE A 1 75 ? 53.899 20.225 20.337 1.00 30.95 75 ILE A N 1
ATOM 567 C CA . ILE A 1 75 ? 53.737 19.651 19.002 1.00 30.95 75 ILE A CA 1
ATOM 568 C C . ILE A 1 75 ? 52.269 19.811 18.580 1.00 30.95 75 ILE A C 1
ATOM 570 O O . ILE A 1 75 ? 51.388 19.074 19.021 1.00 30.95 75 ILE A O 1
ATOM 574 N N . ARG A 1 76 ? 51.991 20.773 17.693 1.00 27.44 76 ARG A N 1
ATOM 575 C CA . ARG A 1 76 ? 50.720 20.839 16.962 1.00 27.44 76 ARG A CA 1
ATOM 576 C C . ARG A 1 76 ? 50.683 19.678 15.967 1.00 27.44 76 ARG A C 1
ATOM 578 O O . ARG A 1 76 ? 51.186 19.796 14.852 1.00 27.44 76 ARG A O 1
ATOM 585 N N . ARG A 1 77 ? 50.058 18.560 16.348 1.00 28.16 77 ARG A N 1
ATOM 586 C CA . ARG A 1 77 ? 49.622 17.537 15.387 1.00 28.16 77 ARG A CA 1
ATOM 587 C C . ARG A 1 77 ? 48.567 18.167 14.471 1.00 28.16 77 ARG A C 1
ATOM 589 O O . ARG A 1 77 ? 47.400 18.274 14.835 1.00 28.16 77 ARG A O 1
ATOM 596 N N . ARG A 1 78 ? 48.985 18.612 13.282 1.00 30.83 78 ARG A N 1
ATOM 597 C CA . ARG A 1 78 ? 48.074 18.822 12.150 1.00 30.83 78 ARG A CA 1
ATOM 598 C C . ARG A 1 78 ? 47.412 17.471 11.871 1.00 30.83 78 ARG A C 1
ATOM 600 O O . ARG A 1 78 ? 48.104 16.528 11.496 1.00 30.83 78 ARG A O 1
ATOM 607 N N . GLY A 1 79 ? 46.106 17.364 12.103 1.00 33.31 79 GLY A N 1
ATOM 608 C CA . GLY A 1 79 ? 45.340 16.193 11.686 1.00 33.31 79 GLY A CA 1
ATOM 609 C C . GLY A 1 79 ? 45.514 16.005 10.181 1.00 33.31 79 GLY A C 1
ATOM 610 O O . GLY A 1 79 ? 45.211 16.915 9.408 1.00 33.31 79 GLY A O 1
ATOM 611 N N . ARG A 1 80 ? 46.062 14.855 9.771 1.00 36.31 80 ARG A N 1
ATOM 612 C CA . ARG A 1 80 ? 46.039 14.429 8.369 1.00 36.31 80 ARG A CA 1
ATOM 613 C C . ARG A 1 80 ? 44.570 14.359 7.929 1.00 36.31 80 ARG A C 1
ATOM 615 O O . ARG A 1 80 ? 43.754 13.857 8.704 1.00 36.31 80 ARG A O 1
ATOM 622 N N . PRO A 1 81 ? 44.212 14.822 6.719 1.00 41.19 81 PRO A N 1
ATOM 623 C CA . PRO A 1 81 ? 42.921 14.463 6.149 1.00 41.19 81 PRO A CA 1
ATOM 624 C C . PRO A 1 81 ? 42.812 12.927 6.118 1.00 41.19 81 PRO A C 1
ATOM 626 O O . PRO A 1 81 ? 43.839 12.266 5.932 1.00 41.19 81 PRO A O 1
ATOM 629 N N . PRO A 1 82 ? 41.614 12.346 6.324 1.00 43.22 82 PRO A N 1
ATOM 630 C CA . PRO A 1 82 ? 41.448 10.898 6.258 1.00 43.22 82 PRO A CA 1
ATOM 631 C C . PRO A 1 82 ? 41.987 10.390 4.919 1.00 43.22 82 PRO A C 1
ATOM 633 O O . PRO A 1 82 ? 41.791 11.057 3.895 1.00 43.22 82 PRO A O 1
ATOM 636 N N . SER A 1 83 ? 42.714 9.268 4.954 1.00 49.00 83 SER A N 1
ATOM 637 C CA . SER A 1 83 ? 43.299 8.658 3.759 1.00 49.00 83 SER A CA 1
ATOM 638 C C . SER A 1 83 ? 42.206 8.380 2.724 1.00 49.00 83 SER A C 1
ATOM 640 O O . SER A 1 83 ? 41.049 8.147 3.075 1.00 49.00 83 SER A O 1
ATOM 642 N N . SER A 1 84 ? 42.561 8.409 1.440 1.00 51.97 84 SER A N 1
ATOM 643 C CA . SER A 1 84 ? 41.638 8.112 0.335 1.00 51.97 84 SER A CA 1
ATOM 644 C C . SER A 1 84 ? 40.921 6.767 0.509 1.00 51.97 84 SER A C 1
ATOM 646 O O . SER A 1 84 ? 39.742 6.670 0.195 1.00 51.97 84 SER A O 1
ATOM 648 N N . ALA A 1 85 ? 41.596 5.771 1.092 1.00 44.84 85 ALA A N 1
ATOM 649 C CA . ALA A 1 85 ? 41.030 4.456 1.387 1.00 44.84 85 ALA A CA 1
ATOM 650 C C . ALA A 1 85 ? 39.892 4.492 2.427 1.00 44.84 85 ALA A C 1
ATOM 652 O O . ALA A 1 85 ? 38.879 3.835 2.230 1.00 44.84 85 ALA A O 1
ATOM 653 N N . LEU A 1 86 ? 40.025 5.296 3.492 1.00 42.50 86 LEU A N 1
ATOM 654 C CA . LEU A 1 86 ? 38.992 5.449 4.532 1.00 42.50 86 LEU A CA 1
ATOM 655 C C . LEU A 1 86 ? 37.754 6.213 4.040 1.00 42.50 86 LEU A C 1
ATOM 657 O O . LEU A 1 86 ? 36.675 6.071 4.605 1.00 42.50 86 LEU A O 1
ATOM 661 N N . ARG A 1 87 ? 37.909 7.068 3.023 1.00 47.25 87 ARG A N 1
ATOM 662 C CA . ARG A 1 87 ? 36.768 7.731 2.372 1.00 47.25 87 ARG A CA 1
ATOM 663 C C . ARG A 1 87 ? 36.051 6.769 1.438 1.00 47.25 87 ARG A C 1
ATOM 665 O O . ARG A 1 87 ? 34.846 6.634 1.550 1.00 47.25 87 ARG A O 1
ATOM 672 N N . LEU A 1 88 ? 36.811 6.045 0.614 1.00 58.72 88 LEU A N 1
ATOM 673 C CA . LEU A 1 88 ? 36.266 5.061 -0.316 1.00 58.72 88 LEU A CA 1
ATOM 674 C C . LEU A 1 88 ? 35.479 3.958 0.405 1.00 58.72 88 LEU A C 1
ATOM 676 O O . LEU A 1 88 ? 34.404 3.603 -0.054 1.00 58.72 88 LEU A O 1
ATOM 680 N N . SER A 1 89 ? 35.971 3.452 1.545 1.00 62.78 89 SER A N 1
ATOM 681 C CA . SER A 1 89 ? 35.226 2.459 2.333 1.00 62.78 89 SER A CA 1
ATOM 682 C C . SER A 1 89 ? 33.899 3.023 2.840 1.00 62.78 89 SER A C 1
ATOM 684 O O . SER A 1 89 ? 32.863 2.402 2.666 1.00 62.78 89 SER A O 1
ATOM 686 N N . ARG A 1 90 ? 33.915 4.249 3.376 1.00 69.31 90 ARG A N 1
ATOM 687 C CA . ARG A 1 90 ? 32.713 4.914 3.885 1.00 69.31 90 ARG A CA 1
ATOM 688 C C . ARG A 1 90 ? 31.702 5.231 2.780 1.00 69.31 90 ARG A C 1
ATOM 690 O O . ARG A 1 90 ? 30.504 5.166 3.026 1.00 69.31 90 ARG A O 1
ATOM 697 N N . ASP A 1 91 ? 32.172 5.603 1.593 1.00 68.44 91 ASP A N 1
ATOM 698 C CA . ASP A 1 91 ? 31.306 5.880 0.446 1.00 68.44 91 ASP A CA 1
ATOM 699 C C . ASP A 1 91 ? 30.633 4.584 -0.044 1.00 68.44 91 ASP A C 1
ATOM 701 O O . ASP A 1 91 ? 29.425 4.581 -0.271 1.00 68.44 91 ASP A O 1
ATOM 705 N N . LEU A 1 92 ? 31.372 3.466 -0.092 1.00 74.88 92 LEU A N 1
ATOM 706 C CA . LEU A 1 92 ? 30.814 2.140 -0.395 1.00 74.88 92 LEU A CA 1
ATOM 707 C C . LEU A 1 92 ? 29.778 1.695 0.649 1.00 74.88 92 LEU A C 1
ATOM 709 O O . LEU A 1 92 ? 28.744 1.143 0.275 1.00 74.88 92 LEU A O 1
ATOM 713 N N . ASP A 1 93 ? 30.005 1.995 1.932 1.00 84.50 93 ASP A N 1
ATOM 714 C CA . ASP A 1 93 ? 29.036 1.714 2.999 1.00 84.50 93 ASP A CA 1
ATOM 715 C C . ASP A 1 93 ? 27.730 2.505 2.790 1.00 84.50 93 ASP A C 1
ATOM 717 O O . ASP A 1 93 ? 26.634 1.968 2.947 1.00 84.50 93 ASP A O 1
ATOM 721 N N . VAL A 1 94 ? 27.815 3.778 2.382 1.00 89.56 94 VAL A N 1
ATOM 722 C CA . VAL A 1 94 ? 26.631 4.612 2.104 1.00 89.56 94 VAL A CA 1
ATOM 723 C C . VAL A 1 94 ? 25.874 4.121 0.868 1.00 89.56 94 VAL A C 1
ATOM 725 O O . VAL A 1 94 ? 24.645 4.041 0.898 1.00 89.56 94 VAL A O 1
ATOM 728 N N . GLU A 1 95 ? 26.576 3.776 -0.212 1.00 93.31 95 GLU A N 1
ATOM 729 C CA . GLU A 1 95 ? 25.954 3.230 -1.424 1.00 93.31 95 GLU A CA 1
ATOM 730 C C . GLU A 1 95 ? 25.241 1.903 -1.144 1.00 93.31 95 GLU A C 1
ATOM 732 O O . GLU A 1 95 ? 24.114 1.704 -1.604 1.00 93.31 95 GLU A O 1
ATOM 737 N N . ALA A 1 96 ? 25.857 1.028 -0.343 1.00 92.38 96 ALA A N 1
ATOM 738 C CA . ALA A 1 96 ? 25.252 -0.225 0.086 1.00 92.38 96 ALA A CA 1
ATOM 739 C C . ALA A 1 96 ? 23.981 0.004 0.916 1.00 92.38 96 ALA A C 1
ATOM 741 O O . ALA A 1 96 ? 22.976 -0.655 0.669 1.00 92.38 96 ALA A O 1
ATOM 742 N N . LEU A 1 97 ? 23.972 0.979 1.833 1.00 91.25 97 LEU A N 1
ATOM 743 C CA . LEU A 1 97 ? 22.776 1.327 2.611 1.00 91.25 97 LEU A CA 1
ATOM 744 C C . LEU A 1 97 ? 21.641 1.888 1.738 1.00 91.25 97 LEU A C 1
ATOM 746 O O . LEU A 1 97 ? 20.473 1.573 1.966 1.00 91.25 97 LEU A O 1
ATOM 750 N N . ILE A 1 98 ? 21.956 2.696 0.719 1.00 92.44 98 ILE A N 1
ATOM 751 C CA . ILE A 1 98 ? 20.947 3.214 -0.221 1.00 92.44 98 ILE A CA 1
ATOM 752 C C . ILE A 1 98 ? 20.369 2.081 -1.077 1.00 92.44 98 ILE A C 1
ATOM 754 O O . ILE A 1 98 ? 19.157 2.038 -1.301 1.00 92.44 98 ILE A O 1
ATOM 758 N N . ALA A 1 99 ? 21.215 1.161 -1.543 1.00 94.06 99 ALA A N 1
ATOM 759 C CA . ALA A 1 99 ? 20.770 -0.019 -2.274 1.00 94.06 99 ALA A CA 1
ATOM 760 C C . ALA A 1 99 ? 19.939 -0.963 -1.389 1.00 94.06 99 ALA A C 1
ATOM 762 O O . ALA A 1 99 ? 18.907 -1.457 -1.841 1.00 94.06 99 ALA A O 1
ATOM 763 N N . ALA A 1 100 ? 20.314 -1.122 -0.117 1.00 91.75 100 ALA A N 1
ATOM 764 C CA . ALA A 1 100 ? 19.543 -1.868 0.873 1.00 91.75 100 ALA A CA 1
ATOM 765 C C . ALA A 1 100 ? 18.150 -1.288 1.082 1.00 91.75 100 ALA A C 1
ATOM 767 O O . ALA A 1 100 ? 17.160 -2.009 0.973 1.00 91.75 100 ALA A O 1
ATOM 768 N N . ALA A 1 101 ? 18.048 0.032 1.241 1.00 89.69 101 ALA A N 1
ATOM 769 C CA . ALA A 1 101 ? 16.752 0.697 1.276 1.00 89.69 101 ALA A CA 1
ATOM 770 C C . ALA A 1 101 ? 15.955 0.479 -0.027 1.00 89.69 101 ALA A C 1
ATOM 772 O O . ALA A 1 101 ? 14.733 0.421 -0.001 1.00 89.69 101 ALA A O 1
ATOM 773 N N . ALA A 1 102 ? 16.614 0.331 -1.179 1.00 90.88 102 ALA A N 1
ATOM 774 C CA . ALA A 1 102 ? 15.960 0.026 -2.452 1.00 90.88 102 ALA A CA 1
ATOM 775 C C . ALA A 1 102 ? 15.559 -1.455 -2.631 1.00 90.88 102 ALA A C 1
ATOM 777 O O . ALA A 1 102 ? 15.042 -1.793 -3.696 1.00 90.88 102 ALA A O 1
ATOM 778 N N . GLY A 1 103 ? 15.756 -2.306 -1.617 1.00 90.62 103 GLY A N 1
ATOM 779 C CA . GLY A 1 103 ? 15.353 -3.714 -1.617 1.00 90.62 103 GLY A CA 1
ATOM 780 C C . GLY A 1 103 ? 16.457 -4.698 -2.002 1.00 90.62 103 GLY A C 1
ATOM 781 O O . GLY A 1 103 ? 16.164 -5.865 -2.246 1.00 90.62 103 GLY A O 1
ATOM 782 N N . PHE A 1 104 ? 17.715 -4.256 -2.068 1.00 93.25 104 PHE A N 1
ATOM 783 C CA . PHE A 1 104 ? 18.825 -5.148 -2.379 1.00 93.25 104 PHE A CA 1
ATOM 784 C C . PHE A 1 104 ? 19.593 -5.608 -1.136 1.00 93.25 104 PHE A C 1
ATOM 786 O O . PHE A 1 104 ? 19.958 -4.781 -0.308 1.00 93.25 104 PHE A O 1
ATOM 793 N N . PRO A 1 105 ? 19.967 -6.888 -1.014 1.00 91.00 105 PRO A N 1
ATOM 794 C CA . PRO A 1 105 ? 20.859 -7.299 0.056 1.00 91.00 105 PRO A CA 1
ATOM 795 C C . PRO A 1 105 ? 22.238 -6.626 -0.071 1.00 91.00 105 PRO A C 1
ATOM 797 O O . PRO A 1 105 ? 22.700 -6.291 -1.172 1.00 91.00 105 PRO A O 1
ATOM 800 N N . ILE A 1 106 ? 22.878 -6.415 1.084 1.00 86.19 106 ILE A N 1
ATOM 801 C CA . ILE A 1 106 ? 24.142 -5.671 1.218 1.00 86.19 106 ILE A CA 1
ATOM 802 C C . ILE A 1 106 ? 25.303 -6.424 0.557 1.00 86.19 106 ILE A C 1
ATOM 804 O O . ILE A 1 106 ? 26.138 -5.813 -0.107 1.00 86.19 106 ILE A O 1
ATOM 808 N N . ASP A 1 107 ? 25.348 -7.742 0.728 1.00 84.69 107 ASP A N 1
ATOM 809 C CA . ASP A 1 107 ? 26.504 -8.595 0.434 1.00 84.69 107 ASP A CA 1
ATOM 810 C C . ASP A 1 107 ? 26.169 -9.826 -0.430 1.00 84.69 107 ASP A C 1
ATOM 812 O O . ASP A 1 107 ? 27.044 -10.640 -0.740 1.00 84.69 107 ASP A O 1
ATOM 816 N N . SER A 1 108 ? 24.920 -9.946 -0.880 1.00 92.06 108 SER A N 1
ATOM 817 C CA . SER A 1 108 ? 24.455 -11.032 -1.744 1.00 92.06 108 SER A CA 1
ATOM 818 C C . SER A 1 108 ? 23.680 -10.515 -2.959 1.00 92.06 108 SER A C 1
ATOM 820 O O . SER A 1 108 ? 23.429 -9.316 -3.110 1.00 92.06 108 SER A O 1
ATOM 822 N N . LEU A 1 109 ? 23.378 -11.432 -3.878 1.00 94.31 109 LEU A N 1
ATOM 823 C CA . LEU A 1 109 ? 22.498 -11.177 -5.014 1.00 94.31 109 LEU A CA 1
ATOM 824 C C . LEU A 1 109 ? 21.050 -11.472 -4.627 1.00 94.31 109 LEU A C 1
ATOM 826 O O . LEU A 1 109 ? 20.798 -12.372 -3.824 1.00 94.31 109 LEU A O 1
ATOM 830 N N . THR A 1 110 ? 20.105 -10.753 -5.224 1.00 94.94 110 THR A N 1
ATOM 831 C CA . THR A 1 110 ? 18.683 -11.111 -5.138 1.00 94.94 110 THR A CA 1
ATOM 832 C C . THR A 1 110 ? 18.386 -12.374 -5.950 1.00 94.94 110 THR A C 1
ATOM 834 O O . THR A 1 110 ? 19.143 -12.753 -6.846 1.00 94.94 110 THR A O 1
ATOM 837 N N . GLU A 1 111 ? 17.247 -13.019 -5.685 1.00 93.19 111 GLU A N 1
ATOM 838 C CA . GLU A 1 111 ? 16.783 -14.146 -6.508 1.00 93.19 111 GLU A CA 1
ATOM 839 C C . GLU A 1 111 ? 16.594 -13.746 -7.979 1.00 93.19 111 GLU A C 1
ATOM 841 O O . GLU A 1 111 ? 16.913 -14.526 -8.873 1.00 93.19 111 GLU A O 1
ATOM 846 N N . GLU A 1 112 ? 16.143 -12.515 -8.237 1.00 94.69 112 GLU A N 1
ATOM 847 C CA . GLU A 1 112 ? 15.990 -11.962 -9.588 1.00 94.69 112 GLU A CA 1
ATOM 848 C C . GLU A 1 112 ? 17.344 -11.769 -10.284 1.00 94.69 112 GLU A C 1
ATOM 850 O O . GLU A 1 112 ? 17.489 -12.125 -11.452 1.00 94.69 112 GLU A O 1
ATOM 855 N N . GLU A 1 113 ? 18.358 -11.269 -9.567 1.00 96.44 113 GLU A N 1
ATOM 856 C CA . GLU A 1 113 ? 19.729 -11.136 -10.082 1.00 96.44 113 GLU A CA 1
ATOM 857 C C . GLU A 1 113 ? 20.320 -12.513 -10.437 1.00 96.44 113 GLU A C 1
ATOM 859 O O . GLU A 1 113 ? 20.979 -12.671 -11.468 1.00 96.44 113 GLU A O 1
ATOM 864 N N . ILE A 1 114 ? 20.052 -13.533 -9.614 1.00 95.06 114 ILE A N 1
ATOM 865 C CA . ILE A 1 114 ? 20.485 -14.914 -9.870 1.00 95.06 114 ILE A CA 1
ATOM 866 C C . ILE A 1 114 ? 19.743 -15.501 -11.077 1.00 95.06 114 ILE A C 1
ATOM 868 O O . ILE A 1 114 ? 20.370 -16.123 -11.934 1.00 95.06 114 ILE A O 1
ATOM 872 N N . HIS A 1 115 ? 18.427 -15.293 -11.164 1.00 94.19 115 HIS A N 1
ATOM 873 C CA . HIS A 1 115 ? 17.592 -15.797 -12.254 1.00 94.19 115 HIS A CA 1
ATOM 874 C C . HIS A 1 115 ? 17.993 -15.220 -13.616 1.00 94.19 115 HIS A C 1
ATOM 876 O O . HIS A 1 115 ? 18.104 -15.963 -14.590 1.00 94.19 115 HIS A O 1
ATOM 882 N N . ASP A 1 116 ? 18.277 -13.917 -13.669 1.00 94.06 116 ASP A N 1
ATOM 883 C CA . ASP A 1 116 ? 18.725 -13.231 -14.884 1.00 94.06 116 ASP A CA 1
ATOM 884 C C . ASP A 1 116 ? 20.197 -13.520 -15.230 1.00 94.06 116 ASP A C 1
ATOM 886 O O . ASP A 1 116 ? 20.704 -13.016 -16.234 1.00 94.06 116 ASP A O 1
ATOM 890 N N . ALA A 1 117 ? 20.882 -14.336 -14.419 1.00 94.38 117 ALA A N 1
ATOM 891 C CA . ALA A 1 117 ? 22.277 -14.721 -14.599 1.00 94.38 117 ALA A CA 1
ATOM 892 C C . ALA A 1 117 ? 23.196 -13.504 -14.818 1.00 94.38 117 ALA A C 1
ATOM 894 O O . ALA A 1 117 ? 24.049 -13.495 -15.709 1.00 94.38 117 ALA A O 1
ATOM 895 N N . VAL A 1 118 ? 23.034 -12.466 -13.984 1.00 94.25 118 VAL A N 1
ATOM 896 C CA . VAL A 1 118 ? 23.799 -11.206 -14.091 1.00 94.25 118 VAL A CA 1
ATOM 897 C C . VAL A 1 118 ? 25.314 -11.404 -13.947 1.00 94.25 118 VAL A C 1
ATOM 899 O O . VAL A 1 118 ? 26.108 -10.559 -14.360 1.00 94.25 118 VAL A O 1
ATOM 902 N N . ILE A 1 119 ? 25.728 -12.539 -13.385 1.00 93.12 119 ILE A N 1
ATOM 903 C CA . ILE A 1 119 ? 27.108 -13.017 -13.373 1.00 93.12 119 ILE A CA 1
ATOM 904 C C . ILE A 1 119 ? 27.153 -14.502 -13.772 1.00 93.12 119 ILE A C 1
ATOM 906 O O . ILE A 1 119 ? 26.213 -15.243 -13.487 1.00 93.12 119 ILE A O 1
ATOM 910 N N . PRO A 1 120 ? 28.252 -14.974 -14.389 1.00 86.75 120 PRO A N 1
ATOM 911 C CA . PRO A 1 120 ? 28.346 -16.344 -14.904 1.00 86.75 120 PRO A CA 1
ATOM 912 C C . PRO A 1 120 ? 28.490 -17.421 -13.818 1.00 86.75 120 PRO A C 1
ATOM 914 O O . PRO A 1 120 ? 28.164 -18.581 -14.056 1.00 86.75 120 PRO A O 1
ATOM 917 N N . SER A 1 121 ? 29.007 -17.070 -12.639 1.00 86.69 121 SER A N 1
ATOM 918 C CA . SER A 1 121 ? 29.220 -18.001 -11.528 1.00 86.69 121 SER A CA 1
ATOM 919 C C . SER A 1 121 ? 28.994 -17.298 -10.197 1.00 86.69 121 SER A C 1
ATOM 921 O O . SER A 1 121 ? 29.511 -16.199 -9.996 1.00 86.69 121 SER A O 1
ATOM 923 N N . LEU A 1 122 ? 28.267 -17.948 -9.287 1.00 88.56 122 LEU A N 1
ATOM 924 C CA . LEU A 1 122 ? 28.011 -17.427 -7.946 1.00 88.56 122 LEU A CA 1
ATOM 925 C C . LEU A 1 122 ? 29.274 -17.471 -7.076 1.00 88.56 122 LEU A C 1
ATOM 927 O O . LEU A 1 122 ? 30.060 -18.418 -7.138 1.00 88.56 122 LEU A O 1
ATOM 931 N N . GLY A 1 123 ? 29.429 -16.454 -6.231 1.00 84.06 123 GLY A N 1
ATOM 932 C CA . GLY A 1 123 ? 30.574 -16.284 -5.345 1.00 84.06 123 GLY A CA 1
ATOM 933 C C . GLY A 1 123 ? 31.811 -15.673 -6.013 1.00 84.06 123 GLY A C 1
ATOM 934 O O . GLY A 1 123 ? 31.869 -15.408 -7.213 1.00 84.06 123 GLY A O 1
ATOM 935 N N . GLY A 1 124 ? 32.832 -15.420 -5.194 1.00 89.06 124 GLY A N 1
ATOM 936 C CA . GLY A 1 124 ? 34.108 -14.867 -5.647 1.00 89.06 124 GLY A CA 1
ATOM 937 C C . GLY A 1 124 ? 34.082 -13.365 -5.951 1.00 89.06 124 GLY A C 1
ATOM 938 O O . GLY A 1 124 ? 33.143 -12.637 -5.632 1.00 89.06 124 GLY A O 1
ATOM 939 N N . THR A 1 125 ? 35.167 -12.884 -6.558 1.00 88.00 125 THR A N 1
ATOM 940 C CA . THR A 1 125 ? 35.412 -11.451 -6.785 1.00 88.00 125 THR A CA 1
ATOM 941 C C . THR A 1 125 ? 34.437 -10.825 -7.778 1.00 88.00 125 THR A C 1
ATOM 943 O O . THR A 1 125 ? 34.061 -9.673 -7.596 1.00 88.00 125 THR A O 1
ATOM 946 N N . ALA A 1 126 ? 33.980 -11.577 -8.785 1.00 88.44 126 ALA A N 1
ATOM 947 C CA . ALA A 1 126 ? 33.024 -11.088 -9.777 1.00 88.44 126 ALA A CA 1
ATOM 948 C C . ALA A 1 126 ? 31.685 -10.677 -9.142 1.00 88.44 126 ALA A C 1
ATOM 950 O O . ALA A 1 126 ? 31.160 -9.616 -9.473 1.00 88.44 126 ALA A O 1
ATOM 951 N N . GLN A 1 127 ? 31.175 -11.464 -8.187 1.00 93.81 127 GLN A N 1
ATOM 952 C CA . GLN A 1 127 ? 29.956 -11.129 -7.447 1.00 93.81 127 GLN A CA 1
ATOM 953 C C . GLN A 1 127 ? 30.142 -9.865 -6.604 1.00 93.81 127 GLN A C 1
ATOM 955 O O . GLN A 1 127 ? 29.314 -8.961 -6.662 1.00 93.81 127 GLN A O 1
ATOM 960 N N . VAL A 1 128 ? 31.248 -9.775 -5.861 1.00 92.81 128 VAL A N 1
ATOM 961 C CA . VAL A 1 128 ? 31.553 -8.601 -5.027 1.00 92.81 128 VAL A CA 1
ATOM 962 C C . VAL A 1 128 ? 31.661 -7.336 -5.884 1.00 92.81 128 VAL A C 1
ATOM 964 O O . VAL A 1 128 ? 31.079 -6.306 -5.548 1.00 92.81 128 VAL A O 1
ATOM 967 N N . SER A 1 129 ? 32.355 -7.414 -7.024 1.00 93.50 129 SER A N 1
ATOM 968 C CA . SER A 1 129 ? 32.458 -6.302 -7.972 1.00 93.50 129 SER A CA 1
ATOM 969 C C . SER A 1 129 ? 31.106 -5.928 -8.580 1.00 93.50 129 SER A C 1
ATOM 971 O O . SER A 1 129 ? 30.816 -4.741 -8.705 1.00 93.50 129 SER A O 1
ATOM 973 N N . TYR A 1 130 ? 30.267 -6.908 -8.929 1.00 95.75 130 TYR A N 1
ATOM 974 C CA . TYR A 1 130 ? 28.927 -6.648 -9.453 1.00 95.75 130 TYR A CA 1
ATOM 975 C C . TYR A 1 130 ? 28.045 -5.937 -8.421 1.00 95.75 130 TYR A C 1
ATOM 977 O O . TYR A 1 130 ? 27.441 -4.921 -8.752 1.00 95.75 130 TYR A O 1
ATOM 985 N N . ILE A 1 131 ? 28.019 -6.406 -7.167 1.00 95.69 131 ILE A N 1
ATOM 986 C CA . ILE A 1 131 ? 27.231 -5.786 -6.089 1.00 95.69 131 ILE A CA 1
ATOM 987 C C . ILE A 1 131 ? 27.669 -4.334 -5.876 1.00 95.69 131 ILE A C 1
ATOM 989 O O . ILE A 1 131 ? 26.823 -3.444 -5.815 1.00 95.69 131 ILE A O 1
ATOM 993 N N . ALA A 1 132 ? 28.978 -4.069 -5.840 1.00 94.19 132 ALA A N 1
ATOM 994 C CA . ALA A 1 132 ? 29.494 -2.706 -5.719 1.00 94.19 132 ALA A CA 1
ATOM 995 C C . ALA A 1 132 ? 29.052 -1.813 -6.895 1.00 94.19 132 ALA A C 1
ATOM 997 O O . ALA A 1 132 ? 28.591 -0.694 -6.681 1.00 94.19 132 ALA A O 1
ATOM 998 N N . VAL A 1 133 ? 29.125 -2.319 -8.133 1.00 95.69 133 VAL A N 1
ATOM 999 C CA . VAL A 1 133 ? 28.656 -1.597 -9.328 1.00 95.69 133 VAL A CA 1
ATOM 1000 C C . VAL A 1 133 ? 27.148 -1.336 -9.268 1.00 95.69 133 VAL A C 1
ATOM 1002 O O . VAL A 1 133 ? 26.714 -0.207 -9.491 1.00 95.69 133 VAL A O 1
ATOM 1005 N N . ARG A 1 134 ? 26.338 -2.344 -8.931 1.00 97.00 134 ARG A N 1
ATOM 1006 C CA . ARG A 1 134 ? 24.884 -2.203 -8.779 1.00 97.00 134 ARG A CA 1
ATOM 1007 C C . ARG A 1 134 ? 24.538 -1.158 -7.717 1.00 97.00 134 ARG A C 1
ATOM 1009 O O . ARG A 1 134 ? 23.719 -0.277 -7.984 1.00 97.00 134 ARG A O 1
ATOM 1016 N N . ASN A 1 135 ? 25.191 -1.207 -6.557 1.00 95.88 135 ASN A N 1
ATOM 1017 C CA . ASN A 1 135 ? 24.981 -0.251 -5.467 1.00 95.88 135 ASN A CA 1
ATOM 1018 C C . ASN A 1 135 ? 25.313 1.176 -5.903 1.00 95.88 135 ASN A C 1
ATOM 1020 O O . ASN A 1 135 ? 24.523 2.091 -5.656 1.00 95.88 135 ASN A O 1
ATOM 1024 N N . HIS A 1 136 ? 26.422 1.352 -6.624 1.00 94.94 136 HIS A N 1
ATOM 1025 C CA . HIS A 1 136 ? 26.818 2.644 -7.170 1.00 94.94 136 HIS A CA 1
ATOM 1026 C C . HIS A 1 136 ? 25.750 3.220 -8.110 1.00 94.94 136 HIS A C 1
ATOM 1028 O O . HIS A 1 136 ? 25.329 4.366 -7.949 1.00 94.94 136 HIS A O 1
ATOM 1034 N N . ILE A 1 137 ? 25.255 2.423 -9.064 1.00 97.06 137 ILE A N 1
ATOM 1035 C CA . ILE A 1 137 ? 24.244 2.865 -10.039 1.00 97.06 137 ILE A CA 1
ATOM 1036 C C . ILE A 1 137 ? 22.934 3.249 -9.337 1.00 97.06 137 ILE A C 1
ATOM 1038 O O . ILE A 1 137 ? 22.372 4.314 -9.616 1.00 97.06 137 ILE A O 1
ATOM 1042 N N . VAL A 1 138 ? 22.458 2.414 -8.406 1.00 96.56 138 VAL A N 1
ATOM 1043 C CA . VAL A 1 138 ? 21.236 2.683 -7.632 1.00 96.56 138 VAL A CA 1
ATOM 1044 C C . VAL A 1 138 ? 21.393 3.959 -6.811 1.00 96.56 138 VAL A C 1
ATOM 1046 O O . VAL A 1 138 ? 20.542 4.845 -6.893 1.00 96.56 138 VAL A O 1
ATOM 1049 N N . SER A 1 139 ? 22.490 4.087 -6.064 1.00 94.88 139 SER A N 1
ATOM 1050 C CA . SER A 1 139 ? 22.794 5.271 -5.255 1.00 94.88 139 SER A CA 1
ATOM 1051 C C . SER A 1 139 ? 22.823 6.542 -6.103 1.00 94.88 139 SER A C 1
ATOM 1053 O O . SER A 1 139 ? 22.166 7.539 -5.784 1.00 94.88 139 SER A O 1
ATOM 1055 N N . ARG A 1 140 ? 23.498 6.478 -7.254 1.00 95.38 140 ARG A N 1
ATOM 1056 C CA . ARG A 1 140 ? 23.615 7.596 -8.185 1.00 95.38 140 ARG A CA 1
ATOM 1057 C C . ARG A 1 140 ? 22.259 8.066 -8.691 1.00 95.38 140 ARG A C 1
ATOM 1059 O O . ARG A 1 140 ? 21.980 9.261 -8.623 1.00 95.38 140 ARG A O 1
ATOM 1066 N N . TRP A 1 141 ? 21.392 7.158 -9.137 1.00 96.69 141 TRP A N 1
ATOM 1067 C CA . TRP A 1 141 ? 20.047 7.540 -9.571 1.00 96.69 141 TRP A CA 1
ATOM 1068 C C . TRP A 1 141 ? 19.187 8.054 -8.406 1.00 96.69 141 TRP A C 1
ATOM 1070 O O . TRP A 1 141 ? 18.482 9.051 -8.538 1.00 96.69 141 TRP A O 1
ATOM 1080 N N . ARG A 1 142 ? 19.271 7.424 -7.228 1.00 94.81 142 ARG A N 1
ATOM 1081 C CA . ARG A 1 142 ? 18.506 7.836 -6.038 1.00 94.81 142 ARG A CA 1
ATOM 1082 C C . ARG A 1 142 ? 18.917 9.215 -5.512 1.00 94.81 142 ARG A C 1
ATOM 1084 O O . ARG A 1 142 ? 18.097 9.851 -4.840 1.00 94.81 142 ARG A O 1
ATOM 1091 N N . SER A 1 143 ? 20.121 9.700 -5.829 1.00 93.56 143 SER A N 1
ATOM 1092 C CA . SER A 1 143 ? 20.554 11.061 -5.483 1.00 93.56 143 SER A CA 1
ATOM 1093 C C . SER A 1 143 ? 19.651 12.133 -6.115 1.00 93.56 143 SER A C 1
ATOM 1095 O O . SER A 1 143 ? 19.193 13.028 -5.404 1.00 93.56 143 SER A O 1
ATOM 1097 N N . ASP A 1 144 ? 19.270 11.965 -7.387 1.00 94.88 144 ASP A N 1
ATOM 1098 C CA . ASP A 1 144 ? 18.254 12.768 -8.072 1.00 94.88 144 ASP A CA 1
ATOM 1099 C C . ASP A 1 144 ? 17.450 11.918 -9.084 1.00 94.88 144 ASP A C 1
ATOM 1101 O O . ASP A 1 144 ? 17.810 11.818 -10.259 1.00 94.88 144 ASP A O 1
ATOM 1105 N N . PRO A 1 145 ? 16.322 11.321 -8.659 1.00 95.81 145 PRO A N 1
ATOM 1106 C CA . PRO A 1 145 ? 15.504 10.437 -9.477 1.00 95.81 145 PRO A CA 1
ATOM 1107 C C . PRO A 1 145 ? 14.629 11.227 -10.451 1.00 95.81 145 PRO A C 1
ATOM 1109 O O . PRO A 1 145 ? 13.827 10.635 -11.169 1.00 95.81 145 PRO A O 1
ATOM 1112 N N . SER A 1 146 ? 14.714 12.559 -10.438 1.00 96.19 146 SER A N 1
ATOM 1113 C CA . SER A 1 146 ? 14.021 13.415 -11.399 1.00 96.19 146 SER A CA 1
ATOM 1114 C C . SER A 1 146 ? 14.723 13.401 -12.757 1.00 96.19 146 SER A C 1
ATOM 1116 O O . SER A 1 146 ? 14.136 13.801 -13.763 1.00 96.19 146 SER A O 1
ATOM 1118 N N . LEU A 1 147 ? 15.976 12.938 -12.785 1.00 95.25 147 LEU A N 1
ATOM 1119 C CA . LEU A 1 147 ? 16.796 12.820 -13.976 1.00 95.25 147 LEU A CA 1
ATOM 1120 C C . LEU A 1 147 ? 16.772 11.391 -14.520 1.00 95.25 147 LEU A C 1
ATOM 1122 O O . LEU A 1 147 ? 16.658 10.408 -13.784 1.00 95.25 147 LEU A O 1
ATOM 1126 N N . TRP A 1 148 ? 16.931 11.290 -15.837 1.00 95.75 148 TRP A N 1
ATOM 1127 C CA . TRP A 1 148 ? 17.233 10.027 -16.493 1.00 95.75 148 TRP A CA 1
ATOM 1128 C C . TRP A 1 148 ? 18.728 9.733 -16.356 1.00 95.75 148 TRP A C 1
ATOM 1130 O O . TRP A 1 148 ? 19.555 10.446 -16.927 1.00 95.75 148 TRP A O 1
ATOM 1140 N N . LEU A 1 149 ? 19.084 8.679 -15.622 1.00 96.25 149 LEU A N 1
ATOM 1141 C CA . LEU A 1 149 ? 20.455 8.185 -15.563 1.00 96.25 149 LEU A CA 1
ATOM 1142 C C . LEU A 1 149 ? 20.742 7.376 -16.828 1.00 96.25 149 LEU A C 1
ATOM 1144 O O . LEU A 1 149 ? 20.164 6.309 -17.024 1.00 96.25 149 LEU A O 1
ATOM 1148 N N . THR A 1 150 ? 21.634 7.862 -17.686 1.00 94.81 150 THR A N 1
ATOM 1149 C CA . THR A 1 150 ? 22.109 7.120 -18.867 1.00 94.81 150 THR A CA 1
ATOM 1150 C C . THR A 1 150 ? 23.168 6.081 -18.492 1.00 94.81 150 THR A C 1
ATOM 1152 O O . THR A 1 150 ? 23.854 6.221 -17.481 1.00 94.81 150 THR A O 1
ATOM 1155 N N . GLU A 1 151 ? 23.352 5.062 -19.333 1.00 94.62 151 GLU A N 1
ATOM 1156 C CA . GLU A 1 151 ? 24.429 4.075 -19.165 1.00 94.62 151 GLU A CA 1
ATOM 1157 C C . GLU A 1 151 ? 25.815 4.744 -19.165 1.00 94.62 151 GLU A C 1
ATOM 1159 O O . GLU A 1 151 ? 26.657 4.441 -18.325 1.00 94.62 151 GLU A O 1
ATOM 1164 N N . SER A 1 152 ? 26.037 5.733 -20.039 1.00 93.44 152 SER A N 1
ATOM 1165 C CA . SER A 1 152 ? 27.296 6.487 -20.080 1.00 93.44 152 SER A CA 1
ATOM 1166 C C . SER A 1 152 ? 27.580 7.229 -18.775 1.00 93.44 152 SER A C 1
ATOM 1168 O O . SER A 1 152 ? 28.708 7.206 -18.295 1.00 93.44 152 SER A O 1
ATOM 1170 N N . GLN A 1 153 ? 26.556 7.829 -18.162 1.00 94.12 153 GLN A N 1
ATOM 1171 C CA . GLN A 1 153 ? 26.690 8.449 -16.842 1.00 94.12 153 GLN A CA 1
ATOM 1172 C C . GLN A 1 153 ? 26.900 7.411 -15.735 1.00 94.12 153 GLN A C 1
ATOM 1174 O O . GLN A 1 153 ? 27.588 7.700 -14.762 1.00 94.12 153 GLN A O 1
ATOM 1179 N N . ALA A 1 154 ? 26.330 6.211 -15.867 1.00 93.19 154 ALA A N 1
ATOM 1180 C CA . ALA A 1 154 ? 26.552 5.114 -14.928 1.00 93.19 154 ALA A CA 1
ATOM 1181 C C . ALA A 1 154 ? 27.999 4.584 -14.968 1.00 93.19 154 ALA A C 1
ATOM 1183 O O . ALA A 1 154 ? 28.492 4.114 -13.948 1.00 93.19 154 ALA A O 1
ATOM 1184 N N . LEU A 1 155 ? 28.693 4.699 -16.108 1.00 92.69 155 LEU A N 1
AT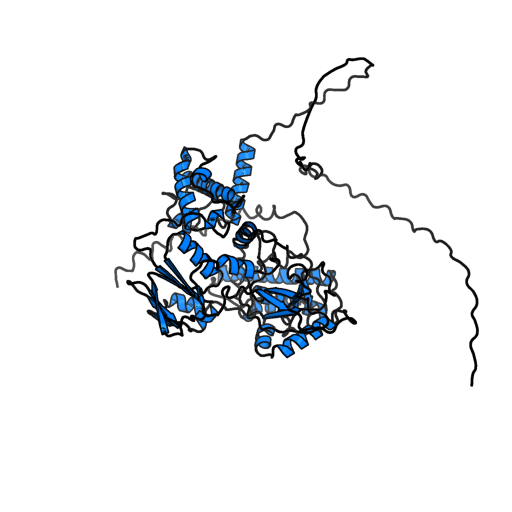OM 1185 C CA . LEU A 1 155 ? 30.112 4.340 -16.256 1.00 92.69 155 LEU A CA 1
ATOM 1186 C C . LEU A 1 155 ? 31.067 5.353 -15.600 1.00 92.69 155 LEU A C 1
ATOM 1188 O O . LEU A 1 155 ? 32.220 5.018 -15.311 1.00 92.69 155 LEU A O 1
ATOM 1192 N N . GLU A 1 156 ? 30.633 6.598 -15.388 1.00 90.38 156 GLU A N 1
ATOM 1193 C CA . GLU A 1 156 ? 31.483 7.633 -14.799 1.00 90.38 156 GLU A CA 1
ATOM 1194 C C . GLU A 1 156 ? 31.915 7.241 -13.381 1.00 90.38 156 GLU A C 1
ATOM 1196 O O . GLU A 1 156 ? 31.094 6.834 -12.565 1.00 90.38 156 GLU A O 1
ATOM 1201 N N . SER A 1 157 ? 33.195 7.441 -13.061 1.00 84.88 157 SER A N 1
ATOM 1202 C CA . SER A 1 157 ? 33.805 7.066 -11.772 1.00 84.88 157 SER A CA 1
ATOM 1203 C C . SER A 1 157 ? 33.950 5.555 -11.526 1.00 84.88 157 SER A C 1
ATOM 1205 O O . SER A 1 157 ? 34.454 5.169 -10.471 1.00 84.88 157 SER A O 1
ATOM 1207 N N . ILE A 1 158 ? 33.622 4.703 -12.508 1.00 89.19 158 ILE A N 1
ATOM 1208 C CA . ILE A 1 158 ? 33.884 3.258 -12.476 1.00 89.19 158 ILE A CA 1
ATOM 1209 C C . ILE A 1 158 ? 35.114 2.927 -13.330 1.00 89.19 158 ILE A C 1
ATOM 1211 O O . ILE A 1 158 ? 35.296 3.425 -14.445 1.00 89.19 158 ILE A O 1
ATOM 1215 N N . ARG A 1 159 ? 35.987 2.061 -12.800 1.00 87.88 159 ARG A N 1
ATOM 1216 C CA . ARG A 1 159 ? 37.194 1.599 -13.501 1.00 87.88 159 ARG A CA 1
ATOM 1217 C C . ARG A 1 159 ? 36.827 0.833 -14.773 1.00 87.88 159 ARG A C 1
ATOM 1219 O O . ARG A 1 159 ? 35.893 0.036 -14.762 1.00 87.88 159 ARG A O 1
ATOM 1226 N N . ALA A 1 160 ? 37.619 1.016 -15.831 1.00 89.62 160 ALA A N 1
ATOM 1227 C CA . ALA A 1 160 ? 37.387 0.398 -17.141 1.00 89.62 160 ALA A CA 1
ATOM 1228 C C . ALA A 1 160 ? 37.245 -1.134 -17.086 1.00 89.62 160 ALA A C 1
ATOM 1230 O O . ALA A 1 160 ? 36.422 -1.710 -17.791 1.00 89.62 160 ALA A O 1
ATOM 1231 N N . GLU A 1 161 ? 37.985 -1.790 -16.189 1.00 89.62 161 GLU A N 1
ATOM 1232 C CA . GLU A 1 161 ? 37.915 -3.239 -15.945 1.00 89.62 161 GLU A CA 1
ATOM 1233 C C . GLU A 1 161 ? 36.528 -3.737 -15.494 1.00 89.62 161 GLU A C 1
ATOM 1235 O O . GLU A 1 161 ? 36.215 -4.913 -15.657 1.00 89.62 161 GLU A O 1
ATOM 1240 N N . HIS A 1 162 ? 35.674 -2.852 -14.970 1.00 91.88 162 HIS A N 1
ATOM 1241 C CA . HIS A 1 162 ? 34.321 -3.174 -14.514 1.00 91.88 162 HIS A CA 1
ATOM 1242 C C . HIS A 1 162 ? 33.221 -2.680 -15.464 1.00 91.88 162 HIS A C 1
ATOM 1244 O O . HIS A 1 162 ? 32.044 -2.880 -15.174 1.00 91.88 162 HIS A O 1
ATOM 1250 N N . HIS A 1 163 ? 33.555 -2.068 -16.607 1.00 93.06 163 HIS A N 1
ATOM 1251 C CA . HIS A 1 163 ? 32.553 -1.525 -17.540 1.00 93.06 163 HIS A CA 1
ATOM 1252 C C . HIS A 1 163 ? 31.580 -2.590 -18.055 1.00 93.06 163 HIS A C 1
ATOM 1254 O O . HIS A 1 163 ? 30.390 -2.315 -18.161 1.00 93.06 163 HIS A O 1
ATOM 1260 N N . GLY A 1 164 ? 32.039 -3.827 -18.269 1.00 93.56 164 GLY A N 1
ATOM 1261 C CA . GLY A 1 164 ? 31.149 -4.939 -18.619 1.00 93.56 164 GLY A CA 1
ATOM 1262 C C . GLY A 1 164 ? 30.074 -5.210 -17.557 1.00 93.56 164 GLY A C 1
ATOM 1263 O O . GLY A 1 164 ? 28.921 -5.451 -17.901 1.00 93.56 164 GLY A O 1
ATOM 1264 N N . LEU A 1 165 ? 30.418 -5.091 -16.268 1.00 95.12 165 LEU A N 1
ATOM 1265 C CA . LEU A 1 165 ? 29.460 -5.252 -15.167 1.00 95.12 165 LEU A CA 1
ATOM 1266 C C . LEU A 1 165 ? 28.456 -4.097 -15.112 1.00 95.12 165 LEU A C 1
ATOM 1268 O O . LEU A 1 165 ? 27.304 -4.319 -14.751 1.00 95.12 165 LEU A O 1
ATOM 1272 N N . VAL A 1 166 ? 28.863 -2.884 -15.501 1.00 96.00 166 VAL A N 1
ATOM 1273 C CA . VAL A 1 166 ? 27.963 -1.719 -15.566 1.00 96.00 166 VAL A CA 1
ATOM 1274 C C . VAL A 1 166 ? 26.866 -1.944 -16.592 1.00 96.00 166 VAL A C 1
ATOM 1276 O O . VAL A 1 166 ? 25.707 -1.716 -16.273 1.00 96.00 166 VAL A O 1
ATOM 1279 N N . VAL A 1 167 ? 27.203 -2.438 -17.787 1.00 95.00 167 VAL A N 1
ATOM 1280 C CA . VAL A 1 167 ? 26.211 -2.725 -18.839 1.00 95.00 167 VAL A CA 1
ATOM 1281 C C . VAL A 1 167 ? 25.164 -3.723 -18.341 1.00 95.00 167 VAL A C 1
ATOM 1283 O O . VAL A 1 167 ? 23.962 -3.508 -18.518 1.00 95.00 167 VAL A O 1
ATOM 1286 N N . VAL A 1 168 ? 25.613 -4.794 -17.677 1.00 96.19 168 VAL A N 1
ATOM 1287 C CA . VAL A 1 168 ? 24.727 -5.838 -17.145 1.00 96.19 168 VAL A CA 1
ATOM 1288 C C . VAL A 1 168 ? 23.859 -5.298 -16.008 1.00 96.19 168 VAL A C 1
ATOM 1290 O O . VAL A 1 168 ? 22.634 -5.392 -16.086 1.00 96.19 168 VAL A O 1
ATOM 1293 N N . ALA A 1 169 ? 24.463 -4.664 -14.997 1.00 97.31 169 ALA A N 1
ATOM 1294 C CA . ALA A 1 169 ? 23.742 -4.099 -13.858 1.00 97.31 169 ALA A CA 1
ATOM 1295 C C . ALA A 1 169 ? 22.757 -3.004 -14.293 1.00 97.31 169 ALA A C 1
ATOM 1297 O O . ALA A 1 169 ? 21.602 -3.010 -13.883 1.00 97.31 169 ALA A O 1
ATOM 1298 N N . TYR A 1 170 ? 23.171 -2.086 -15.170 1.00 96.69 170 TYR A N 1
ATOM 1299 C CA . TYR A 1 170 ? 22.307 -1.029 -15.695 1.00 96.69 170 TYR A CA 1
ATOM 1300 C C . TYR A 1 170 ? 21.109 -1.608 -16.455 1.00 96.69 170 TYR A C 1
ATOM 1302 O O . TYR A 1 170 ? 19.969 -1.192 -16.234 1.00 96.69 170 TYR A O 1
ATOM 1310 N N . SER A 1 171 ? 21.347 -2.600 -17.318 1.00 94.06 171 SER A N 1
ATOM 1311 C CA . SER A 1 171 ? 20.287 -3.265 -18.080 1.00 94.06 171 SER A CA 1
ATOM 1312 C C . SER A 1 171 ? 19.284 -3.971 -17.169 1.00 94.06 171 SER A C 1
ATOM 1314 O O . SER A 1 171 ? 18.077 -3.804 -17.373 1.00 94.06 171 SER A O 1
ATOM 1316 N N . PHE A 1 172 ? 19.775 -4.697 -16.158 1.00 96.12 172 PHE A N 1
ATOM 1317 C CA . PHE A 1 172 ? 18.969 -5.351 -15.127 1.00 96.12 172 PHE A CA 1
ATOM 1318 C C . PHE A 1 172 ? 18.120 -4.327 -14.358 1.00 96.12 172 PHE A C 1
ATOM 1320 O O . PHE A 1 172 ? 16.889 -4.390 -14.386 1.00 96.12 172 PHE A O 1
ATOM 1327 N N . LEU A 1 173 ? 18.760 -3.318 -13.759 1.00 96.62 173 LEU A N 1
ATOM 1328 C CA . LEU A 1 173 ? 18.100 -2.300 -12.937 1.00 96.62 173 LEU A CA 1
ATOM 1329 C C . LEU A 1 173 ? 17.029 -1.533 -13.716 1.00 96.62 173 LEU A C 1
ATOM 1331 O O . LEU A 1 173 ? 15.955 -1.252 -13.187 1.00 96.62 173 LEU A O 1
ATOM 1335 N N . LEU A 1 174 ? 17.302 -1.199 -14.978 1.00 92.88 174 LEU A N 1
ATOM 1336 C CA . LEU A 1 174 ? 16.356 -0.483 -15.825 1.00 92.88 174 LEU A CA 1
ATOM 1337 C C . LEU A 1 174 ? 15.185 -1.377 -16.261 1.00 92.88 174 LEU A C 1
ATOM 1339 O O . LEU A 1 174 ? 14.044 -0.924 -16.301 1.00 92.88 174 LEU A O 1
ATOM 1343 N N . ARG A 1 175 ? 15.443 -2.653 -16.581 1.00 90.44 175 ARG A N 1
ATOM 1344 C CA . ARG A 1 175 ? 14.402 -3.616 -16.982 1.00 90.44 175 ARG A CA 1
ATOM 1345 C C . ARG A 1 175 ? 13.429 -3.918 -15.843 1.00 90.44 175 ARG A C 1
ATOM 1347 O O . ARG A 1 175 ? 12.223 -3.936 -16.083 1.00 90.44 175 ARG A O 1
ATOM 1354 N N . HIS A 1 176 ? 13.944 -4.118 -14.633 1.00 92.81 176 HIS A N 1
ATOM 1355 C CA . HIS A 1 176 ? 13.144 -4.434 -13.444 1.00 92.81 176 HIS A CA 1
ATOM 1356 C C . HIS A 1 176 ? 12.589 -3.193 -12.730 1.00 92.81 176 HIS A C 1
ATOM 1358 O O . HIS A 1 176 ? 11.817 -3.312 -11.788 1.00 92.81 176 HIS A O 1
ATOM 1364 N N . GLY A 1 177 ? 12.910 -1.986 -13.213 1.00 93.31 177 GLY A N 1
ATOM 1365 C CA . GLY A 1 177 ? 12.324 -0.743 -12.703 1.00 93.31 177 GLY A CA 1
ATOM 1366 C C . GLY A 1 177 ? 12.919 -0.261 -11.376 1.00 93.31 177 GLY A C 1
ATOM 1367 O O . GLY A 1 177 ? 12.245 0.433 -10.622 1.00 93.31 177 GLY A O 1
ATOM 1368 N N . TYR A 1 178 ? 14.181 -0.586 -11.088 1.00 95.50 178 TYR A N 1
ATOM 1369 C CA . TYR A 1 178 ? 14.912 -0.087 -9.916 1.00 95.50 178 TYR A CA 1
ATOM 1370 C C . TYR A 1 178 ? 15.496 1.319 -10.110 1.00 95.50 178 TYR A C 1
ATOM 1372 O O . TYR A 1 178 ? 15.718 2.041 -9.132 1.00 95.50 178 TYR A O 1
ATOM 1380 N N . ILE A 1 179 ? 15.724 1.712 -11.367 1.00 96.25 179 ILE A N 1
ATOM 1381 C CA . ILE A 1 179 ? 16.165 3.050 -11.779 1.00 96.25 179 ILE A CA 1
ATOM 1382 C C . ILE A 1 179 ? 15.293 3.572 -12.920 1.00 96.25 179 ILE A C 1
ATOM 1384 O O . ILE A 1 179 ? 14.622 2.800 -13.602 1.00 96.25 179 ILE A O 1
ATOM 1388 N N . ASN A 1 180 ? 15.336 4.886 -13.142 1.00 95.56 180 ASN A N 1
ATOM 1389 C CA . ASN A 1 180 ? 14.617 5.590 -14.207 1.00 95.56 180 ASN A CA 1
ATOM 1390 C C . ASN A 1 180 ? 13.115 5.265 -14.292 1.00 95.56 180 ASN A C 1
ATOM 1392 O O . ASN A 1 180 ? 12.522 5.319 -15.368 1.00 95.56 180 ASN A O 1
ATOM 1396 N N . PHE A 1 181 ? 12.489 4.937 -13.164 1.00 95.06 181 PHE A N 1
ATOM 1397 C CA . PHE A 1 181 ? 11.044 4.769 -13.091 1.00 95.06 181 PHE A CA 1
ATOM 1398 C C . PHE A 1 181 ? 10.371 6.062 -12.625 1.00 95.06 181 PHE A C 1
ATOM 1400 O O . PHE A 1 181 ? 11.001 6.959 -12.059 1.00 95.06 181 PHE A O 1
ATOM 1407 N N . GLY A 1 182 ? 9.056 6.126 -12.813 1.00 94.44 182 GLY A N 1
ATOM 1408 C CA . GLY A 1 182 ? 8.209 7.167 -12.249 1.00 94.44 182 GLY A CA 1
ATOM 1409 C C . GLY A 1 182 ? 7.742 8.196 -13.272 1.00 94.44 182 GLY A C 1
ATOM 1410 O O . GLY A 1 182 ? 7.353 7.831 -14.378 1.00 94.44 182 GLY A O 1
ATOM 1411 N N . LEU A 1 183 ? 7.672 9.460 -12.856 1.00 95.88 183 LEU A N 1
ATOM 1412 C CA . LEU A 1 183 ? 6.848 10.492 -13.498 1.00 95.88 183 LEU A CA 1
ATOM 1413 C C . LEU A 1 183 ? 7.571 11.814 -13.772 1.00 95.88 183 LEU A C 1
ATOM 1415 O O . LEU A 1 183 ? 6.939 12.766 -14.226 1.00 95.88 183 LEU A O 1
ATOM 1419 N N . ALA A 1 184 ? 8.872 11.912 -13.497 1.00 96.38 184 ALA A N 1
ATOM 1420 C CA . ALA A 1 184 ? 9.594 13.142 -13.802 1.00 96.38 184 ALA A CA 1
ATOM 1421 C C . ALA A 1 184 ? 9.645 13.402 -15.321 1.00 96.38 184 ALA A C 1
ATOM 1423 O O . ALA A 1 184 ? 9.697 12.445 -16.100 1.00 96.38 184 ALA A O 1
ATOM 1424 N N . PRO A 1 185 ? 9.697 14.671 -15.770 1.00 95.56 185 PRO A N 1
ATOM 1425 C CA . PRO A 1 185 ? 9.695 15.002 -17.195 1.00 95.56 185 PRO A CA 1
ATOM 1426 C C . PRO A 1 185 ? 10.779 14.286 -18.008 1.00 95.56 185 PRO A C 1
ATOM 1428 O O . PRO A 1 185 ? 10.491 13.817 -19.102 1.00 95.56 185 PRO A O 1
ATOM 1431 N N . ALA A 1 186 ? 11.995 14.144 -17.463 1.00 95.00 186 ALA A N 1
ATOM 1432 C CA . ALA A 1 186 ? 13.094 13.430 -18.120 1.00 95.00 186 ALA A CA 1
ATOM 1433 C C . ALA A 1 186 ? 12.841 11.918 -18.260 1.00 95.00 186 ALA A C 1
ATOM 1435 O O . ALA A 1 186 ? 13.379 11.286 -19.163 1.00 95.00 186 ALA A O 1
ATOM 1436 N N . ILE A 1 187 ? 12.027 11.340 -17.371 1.00 94.06 187 ILE A N 1
ATOM 1437 C CA . ILE A 1 187 ? 11.620 9.934 -17.433 1.00 94.06 187 ILE A CA 1
ATOM 1438 C C . ILE A 1 187 ? 10.518 9.746 -18.475 1.00 94.06 187 ILE A C 1
ATOM 1440 O O . ILE A 1 187 ? 10.579 8.823 -19.279 1.00 94.06 187 ILE A O 1
ATOM 1444 N N . LEU A 1 188 ? 9.532 10.646 -18.496 1.00 91.94 188 LEU A N 1
ATOM 1445 C CA . LEU A 1 188 ? 8.410 10.582 -19.436 1.00 91.94 188 LEU A CA 1
ATOM 1446 C C . LEU A 1 188 ? 8.810 10.910 -20.881 1.00 91.94 188 LEU A C 1
ATOM 1448 O O . LEU A 1 188 ? 8.163 10.431 -21.808 1.00 91.94 188 LEU A O 1
ATOM 1452 N N . SER A 1 189 ? 9.846 11.730 -21.082 1.00 91.31 189 SER A N 1
ATOM 1453 C CA . SER A 1 189 ? 10.358 12.087 -22.411 1.00 91.31 189 SER A CA 1
ATOM 1454 C C . SER A 1 189 ? 11.370 11.088 -22.972 1.00 91.31 189 SER A C 1
ATOM 1456 O O . SER A 1 189 ? 11.743 11.202 -24.143 1.00 91.31 189 SER A O 1
ATOM 1458 N N . ALA A 1 190 ? 11.819 10.120 -22.168 1.00 88.12 190 ALA A N 1
ATOM 1459 C CA . ALA A 1 190 ? 12.716 9.080 -22.638 1.00 88.12 190 ALA A CA 1
ATOM 1460 C C . ALA A 1 190 ? 12.023 8.259 -23.741 1.00 88.12 190 ALA A C 1
ATOM 1462 O O . ALA A 1 190 ? 10.852 7.892 -23.592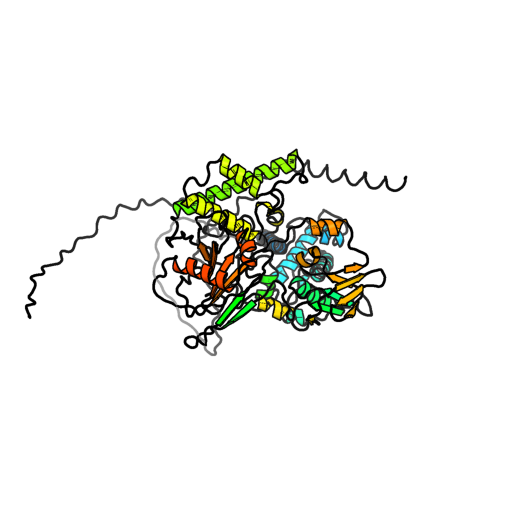 1.00 88.12 190 ALA A O 1
ATOM 1463 N N . PRO A 1 191 ? 12.708 7.973 -24.863 1.00 80.31 191 PRO A N 1
ATOM 1464 C CA . PRO A 1 191 ? 12.105 7.204 -25.937 1.00 80.31 191 PRO A CA 1
ATOM 1465 C C . PRO A 1 191 ? 11.723 5.814 -25.415 1.00 80.31 191 PRO A C 1
ATOM 1467 O O . PRO A 1 191 ? 12.516 5.203 -24.687 1.00 80.31 191 PRO A O 1
ATOM 1470 N N . PRO A 1 192 ? 10.538 5.291 -25.784 1.00 77.25 192 PRO A N 1
ATOM 1471 C CA . PRO A 1 192 ? 10.186 3.928 -25.435 1.00 77.25 192 PRO A CA 1
ATOM 1472 C C . PRO A 1 192 ? 11.242 2.989 -26.011 1.00 77.25 192 PRO A C 1
ATOM 1474 O O . PRO A 1 192 ? 11.755 3.197 -27.118 1.00 77.25 192 PRO A O 1
ATOM 1477 N N . ARG A 1 193 ? 11.582 1.952 -25.250 1.00 80.81 193 ARG A N 1
ATOM 1478 C CA . ARG A 1 193 ? 12.484 0.912 -25.741 1.00 80.81 193 ARG A CA 1
ATOM 1479 C C . ARG A 1 193 ? 11.878 0.244 -26.971 1.00 80.81 193 ARG A C 1
ATOM 1481 O O . ARG A 1 193 ? 10.660 0.233 -27.161 1.00 80.81 193 ARG A O 1
ATOM 1488 N N . GLN A 1 194 ? 12.746 -0.315 -27.813 1.00 79.38 194 GLN A N 1
ATOM 1489 C CA . GLN A 1 194 ? 12.277 -1.137 -28.921 1.00 79.38 194 GLN A CA 1
ATOM 1490 C C . GLN A 1 194 ? 11.421 -2.277 -28.362 1.00 79.38 194 GLN A C 1
ATOM 1492 O O . GLN A 1 194 ? 11.830 -2.907 -27.380 1.00 79.38 194 GLN A O 1
ATOM 1497 N N . PRO A 1 195 ? 10.245 -2.532 -28.958 1.00 77.19 195 PRO A N 1
ATOM 1498 C CA . PRO A 1 195 ? 9.405 -3.620 -28.508 1.00 77.19 195 PRO A CA 1
ATOM 1499 C C . PRO A 1 195 ? 10.168 -4.942 -28.665 1.00 77.19 195 PRO A C 1
ATOM 1501 O O . PRO A 1 195 ? 10.993 -5.077 -29.572 1.00 77.19 195 PRO A O 1
ATOM 1504 N N . PRO A 1 196 ? 9.874 -5.946 -27.827 1.00 71.75 196 PRO A N 1
ATOM 1505 C CA . PRO A 1 196 ? 10.550 -7.242 -27.894 1.00 71.75 196 PRO A CA 1
ATOM 1506 C C . PRO A 1 196 ? 10.299 -7.981 -29.221 1.00 71.75 196 PRO A C 1
ATOM 1508 O O . PRO A 1 196 ? 11.054 -8.882 -29.575 1.00 71.75 196 PRO A O 1
ATOM 1511 N N . SER A 1 197 ? 9.251 -7.606 -29.958 1.00 79.69 197 SER A N 1
ATOM 1512 C CA . SER A 1 197 ? 8.907 -8.134 -31.278 1.00 79.69 197 SER A CA 1
ATOM 1513 C C . SER A 1 197 ? 8.156 -7.091 -32.112 1.00 79.69 197 SER A C 1
ATOM 1515 O O . SER A 1 197 ? 7.626 -6.115 -31.577 1.00 79.69 197 SER A O 1
ATOM 1517 N N . LEU A 1 198 ? 8.068 -7.318 -33.425 1.00 81.12 198 LEU A N 1
ATOM 1518 C CA . LEU A 1 198 ? 7.204 -6.560 -34.333 1.00 81.12 198 LEU A CA 1
ATOM 1519 C C . LEU A 1 198 ? 6.141 -7.499 -34.942 1.00 81.12 198 LEU A C 1
ATOM 1521 O O . LEU A 1 198 ? 6.526 -8.510 -35.528 1.00 81.12 198 LEU A O 1
ATOM 1525 N N . PRO A 1 199 ? 4.830 -7.187 -34.840 1.00 86.00 199 PRO A N 1
ATOM 1526 C CA . PRO A 1 199 ? 4.246 -6.040 -34.135 1.00 86.00 199 PRO A CA 1
ATOM 1527 C C . PRO A 1 199 ? 4.480 -6.104 -32.615 1.00 86.00 199 PRO A C 1
ATOM 1529 O O . PRO A 1 199 ? 4.736 -7.173 -32.059 1.00 86.00 199 PRO A O 1
ATOM 1532 N N . ALA A 1 200 ? 4.417 -4.942 -31.956 1.00 88.81 200 ALA A N 1
ATOM 1533 C CA . ALA A 1 200 ? 4.597 -4.849 -30.510 1.00 88.81 200 ALA A CA 1
ATOM 1534 C C . ALA A 1 200 ? 3.523 -5.674 -29.777 1.00 88.81 200 ALA A C 1
ATOM 1536 O O . ALA A 1 200 ? 2.338 -5.500 -30.095 1.00 88.81 200 ALA A O 1
ATOM 1537 N N . PRO A 1 201 ? 3.891 -6.515 -28.790 1.00 94.19 201 PRO A N 1
ATOM 1538 C CA . PRO A 1 201 ? 2.910 -7.304 -28.060 1.00 94.19 201 PRO A CA 1
ATOM 1539 C C . PRO A 1 201 ? 1.929 -6.419 -27.285 1.00 94.19 201 PRO A C 1
ATOM 1541 O O . PRO A 1 201 ? 2.299 -5.384 -26.718 1.00 94.19 201 PRO A O 1
ATOM 1544 N N . ALA A 1 202 ? 0.672 -6.842 -27.254 1.00 96.56 202 ALA A N 1
ATOM 1545 C CA . ALA A 1 202 ? -0.432 -6.183 -26.586 1.00 96.56 202 ALA A CA 1
ATOM 1546 C C . ALA A 1 202 ? -0.713 -6.804 -25.210 1.00 96.56 202 ALA A C 1
ATOM 1548 O O . ALA A 1 202 ? -0.966 -8.002 -25.089 1.00 96.56 202 ALA A O 1
ATOM 1549 N N . VAL A 1 203 ? -0.744 -5.971 -24.170 1.00 98.12 203 VAL A N 1
ATOM 1550 C CA . VAL A 1 203 ? -1.053 -6.366 -22.793 1.00 98.12 203 VAL A CA 1
ATOM 1551 C C . VAL A 1 203 ? -2.362 -5.725 -22.342 1.00 98.12 203 VAL A C 1
ATOM 1553 O O . VAL A 1 203 ? -2.523 -4.503 -22.394 1.00 98.12 203 VAL A O 1
ATOM 1556 N N . ILE A 1 204 ? -3.292 -6.549 -21.858 1.00 98.69 204 ILE A N 1
ATOM 1557 C CA . ILE A 1 204 ? -4.534 -6.092 -21.229 1.00 98.69 204 ILE A CA 1
ATOM 1558 C C . ILE A 1 204 ? -4.353 -6.100 -19.714 1.00 98.69 204 ILE A C 1
ATOM 1560 O O . ILE A 1 204 ? -4.152 -7.147 -19.105 1.00 98.69 204 ILE A O 1
ATOM 1564 N N . ILE A 1 205 ? -4.467 -4.940 -19.081 1.00 98.88 205 ILE A N 1
ATOM 1565 C CA . ILE A 1 205 ? -4.392 -4.804 -17.626 1.00 98.88 205 ILE A CA 1
ATOM 1566 C C . ILE A 1 205 ? -5.811 -4.694 -17.069 1.00 98.88 205 ILE A C 1
ATOM 1568 O O . ILE A 1 205 ? -6.604 -3.873 -17.522 1.00 98.88 205 ILE A O 1
ATOM 1572 N N . ILE A 1 206 ? -6.140 -5.517 -16.077 1.00 98.75 206 ILE A N 1
ATOM 1573 C CA . ILE A 1 206 ? -7.449 -5.537 -15.419 1.00 98.75 206 ILE A CA 1
ATOM 1574 C C . ILE A 1 206 ? -7.312 -4.810 -14.078 1.00 98.75 206 ILE A C 1
ATOM 1576 O O . ILE A 1 206 ? -6.699 -5.335 -13.145 1.00 98.75 206 ILE A O 1
ATOM 1580 N N . GLY A 1 207 ? -7.890 -3.613 -13.990 1.00 98.62 207 GLY A N 1
ATOM 1581 C CA . GLY A 1 207 ? -7.838 -2.707 -12.841 1.00 98.62 207 GLY A CA 1
ATOM 1582 C C . GLY A 1 207 ? -6.872 -1.532 -13.033 1.00 98.62 207 GLY A C 1
ATOM 1583 O O . GLY A 1 207 ? -5.714 -1.712 -13.393 1.00 98.62 207 GLY A O 1
ATOM 1584 N N . ALA A 1 208 ? -7.340 -0.321 -12.731 1.00 98.50 208 ALA A N 1
ATOM 1585 C CA . ALA A 1 208 ? -6.582 0.933 -12.767 1.00 98.50 208 ALA A CA 1
ATOM 1586 C C . ALA A 1 208 ? -6.269 1.460 -11.351 1.00 98.50 208 ALA A C 1
ATOM 1588 O O . ALA A 1 208 ? -6.335 2.662 -11.087 1.00 98.50 208 ALA A O 1
ATOM 1589 N N . GLY A 1 209 ? -5.960 0.561 -10.409 1.00 98.12 209 GLY A N 1
ATOM 1590 C CA . GLY A 1 209 ? -5.336 0.917 -9.125 1.00 98.12 209 GLY A CA 1
ATOM 1591 C C . GLY A 1 209 ? -3.836 1.203 -9.278 1.00 98.12 209 GLY A C 1
ATOM 1592 O O . GLY A 1 209 ? -3.303 1.073 -10.376 1.00 98.12 209 GLY A O 1
ATOM 1593 N N . LEU A 1 210 ? -3.131 1.531 -8.184 1.00 97.19 210 LEU A N 1
ATOM 1594 C CA . LEU A 1 210 ? -1.680 1.797 -8.237 1.00 97.19 210 LEU A CA 1
ATOM 1595 C C . LEU A 1 210 ? -0.894 0.669 -8.927 1.00 97.19 210 LEU A C 1
ATOM 1597 O O . LEU A 1 210 ? -0.078 0.956 -9.791 1.00 97.19 210 LEU A O 1
ATOM 1601 N N . ALA A 1 211 ? -1.193 -0.600 -8.622 1.00 98.12 211 ALA A N 1
ATOM 1602 C CA . ALA A 1 211 ? -0.537 -1.746 -9.260 1.00 98.12 211 ALA A CA 1
ATOM 1603 C C . ALA A 1 211 ? -0.707 -1.752 -10.792 1.00 98.12 211 ALA A C 1
ATOM 1605 O O . ALA A 1 211 ? 0.274 -1.839 -11.527 1.00 98.12 211 ALA A O 1
ATOM 1606 N N . GLY A 1 212 ? -1.946 -1.614 -11.278 1.00 98.56 212 GLY A N 1
ATOM 1607 C CA . GLY A 1 212 ? -2.238 -1.606 -12.711 1.00 98.56 212 GLY A CA 1
ATOM 1608 C C . GLY A 1 212 ? -1.680 -0.379 -13.431 1.00 98.56 212 GLY A C 1
ATOM 1609 O O . GLY A 1 212 ? -1.138 -0.513 -14.522 1.00 98.56 212 GLY A O 1
ATOM 1610 N N . LEU A 1 213 ? -1.749 0.805 -12.812 1.00 98.56 213 LEU A N 1
ATOM 1611 C CA . LEU A 1 213 ? -1.209 2.039 -13.390 1.00 98.56 213 LEU A CA 1
ATOM 1612 C C . LEU A 1 213 ? 0.324 2.019 -13.468 1.00 98.56 213 LEU A C 1
ATOM 1614 O O . LEU A 1 213 ? 0.882 2.384 -14.500 1.00 98.56 213 LEU A O 1
ATOM 1618 N N . SER A 1 214 ? 1.007 1.554 -12.418 1.00 97.25 214 SER A N 1
ATOM 1619 C CA . SER A 1 214 ? 2.467 1.407 -12.425 1.00 97.25 214 SER A CA 1
ATOM 1620 C C . SER A 1 214 ? 2.920 0.404 -13.485 1.00 97.25 214 SER A C 1
ATOM 1622 O O . SER A 1 214 ? 3.810 0.713 -14.277 1.00 97.25 214 SER A O 1
ATOM 1624 N N . ALA A 1 215 ? 2.261 -0.758 -13.570 1.00 97.50 215 ALA A N 1
ATOM 1625 C CA . ALA A 1 215 ? 2.555 -1.751 -14.600 1.00 97.50 215 ALA A CA 1
ATOM 1626 C C . ALA A 1 215 ? 2.287 -1.213 -16.013 1.00 97.50 215 ALA A C 1
ATOM 1628 O O . ALA A 1 215 ? 3.099 -1.421 -16.908 1.00 97.50 215 ALA A O 1
ATOM 1629 N N . ALA A 1 216 ? 1.186 -0.480 -16.212 1.00 97.62 216 ALA A N 1
ATOM 1630 C CA . ALA A 1 216 ? 0.861 0.136 -17.494 1.00 97.62 216 ALA A CA 1
ATOM 1631 C C . ALA A 1 216 ? 1.966 1.091 -17.957 1.00 97.62 216 ALA A C 1
ATOM 1633 O O . ALA A 1 216 ? 2.402 1.003 -19.102 1.00 97.62 216 ALA A O 1
ATOM 1634 N N . ARG A 1 217 ? 2.460 1.965 -17.069 1.00 95.00 217 ARG A N 1
ATOM 1635 C CA . ARG A 1 217 ? 3.565 2.879 -17.397 1.00 95.00 217 ARG A CA 1
ATOM 1636 C C . ARG A 1 217 ? 4.852 2.145 -17.725 1.00 95.00 217 ARG A C 1
ATOM 1638 O O . ARG A 1 217 ? 5.496 2.489 -18.711 1.00 95.00 217 ARG A O 1
ATOM 1645 N N . HIS A 1 218 ? 5.205 1.145 -16.923 1.00 94.00 218 HIS A N 1
ATOM 1646 C CA . HIS A 1 218 ? 6.423 0.368 -17.145 1.00 94.00 218 HIS A CA 1
ATOM 1647 C C . HIS A 1 218 ? 6.363 -0.408 -18.464 1.00 94.00 218 HIS A C 1
ATOM 1649 O O . HIS A 1 218 ? 7.292 -0.381 -19.256 1.00 94.00 218 HIS A O 1
ATOM 1655 N N . LEU A 1 219 ? 5.232 -1.038 -18.776 1.00 93.88 219 LEU A N 1
ATOM 1656 C CA . LEU A 1 219 ? 5.059 -1.749 -20.044 1.00 93.88 219 LEU A CA 1
ATOM 1657 C C . LEU A 1 219 ? 5.081 -0.799 -21.251 1.00 93.88 219 LEU A C 1
ATOM 1659 O O . LEU A 1 219 ? 5.697 -1.121 -22.265 1.00 93.88 219 LEU A O 1
ATOM 1663 N N . LEU A 1 220 ? 4.474 0.387 -21.143 1.00 92.75 220 LEU A N 1
ATOM 1664 C CA . LEU A 1 220 ? 4.550 1.409 -22.192 1.00 92.75 220 LEU A CA 1
ATOM 1665 C C . LEU A 1 220 ? 5.993 1.891 -22.419 1.00 92.75 220 LEU A C 1
ATOM 1667 O O . LEU A 1 220 ? 6.406 2.024 -23.570 1.00 92.75 220 LEU A O 1
ATOM 1671 N N . SER A 1 221 ? 6.782 2.104 -21.357 1.00 90.12 221 SER A N 1
ATOM 1672 C CA . SER A 1 221 ? 8.194 2.506 -21.491 1.00 90.12 221 SER A CA 1
ATOM 1673 C C . SER A 1 221 ? 9.065 1.401 -22.103 1.00 90.12 221 SER A C 1
ATOM 1675 O O . SER A 1 221 ? 10.041 1.685 -22.800 1.00 90.12 221 SER A O 1
ATOM 1677 N N . LEU A 1 222 ? 8.676 0.137 -21.915 1.00 89.25 222 LEU A N 1
ATOM 1678 C CA . LEU A 1 222 ? 9.277 -1.028 -22.565 1.00 89.25 222 LEU A CA 1
ATOM 1679 C C . LEU A 1 222 ? 8.785 -1.256 -24.013 1.00 89.25 222 LEU A C 1
ATOM 1681 O O . LEU A 1 222 ? 9.203 -2.224 -24.645 1.00 89.25 222 LEU A O 1
ATOM 1685 N N . GLY A 1 223 ? 7.915 -0.391 -24.546 1.00 90.81 223 GLY A N 1
ATOM 1686 C CA . GLY A 1 223 ? 7.447 -0.445 -25.935 1.00 90.81 223 GLY A CA 1
ATOM 1687 C C . GLY A 1 223 ? 6.255 -1.376 -26.188 1.00 90.81 223 GLY A C 1
ATOM 1688 O O . GLY A 1 223 ? 5.897 -1.602 -27.344 1.00 90.81 223 GLY A O 1
ATOM 1689 N N . PHE A 1 224 ? 5.616 -1.916 -25.145 1.00 94.00 224 PHE A N 1
ATOM 1690 C CA . PHE A 1 224 ? 4.405 -2.728 -25.297 1.00 94.00 224 PHE A CA 1
ATOM 1691 C C . PHE A 1 224 ? 3.190 -1.863 -25.643 1.00 94.00 224 PHE A C 1
ATOM 1693 O O . PHE A 1 224 ? 3.066 -0.714 -25.215 1.00 94.00 224 PHE A O 1
ATOM 1700 N N . LYS A 1 225 ? 2.224 -2.449 -26.355 1.00 95.81 225 LYS A N 1
ATOM 1701 C CA . LYS A 1 225 ? 0.894 -1.855 -26.508 1.00 95.81 225 LYS A CA 1
ATOM 1702 C C . LYS A 1 225 ? 0.062 -2.205 -25.276 1.00 95.81 225 LYS A C 1
ATOM 1704 O O . LYS A 1 225 ? -0.102 -3.376 -24.963 1.00 95.81 225 LYS A O 1
ATOM 1709 N N . VAL A 1 226 ? -0.499 -1.217 -24.589 1.00 97.62 226 VAL A N 1
ATOM 1710 C CA . VAL A 1 226 ? -1.253 -1.446 -23.345 1.00 97.62 226 VAL A CA 1
ATOM 1711 C C . VAL A 1 226 ? -2.703 -1.001 -23.501 1.00 97.62 226 VAL A C 1
ATOM 1713 O O . VAL A 1 226 ? -2.983 -0.019 -24.180 1.00 97.62 226 VAL A O 1
ATOM 1716 N N . ALA A 1 227 ? -3.627 -1.716 -22.861 1.00 98.19 227 ALA A N 1
ATOM 1717 C CA . ALA A 1 227 ? -4.994 -1.268 -22.604 1.00 98.19 227 ALA A CA 1
ATOM 1718 C C . ALA A 1 227 ? -5.372 -1.613 -21.159 1.00 98.19 227 ALA A C 1
ATOM 1720 O O . ALA A 1 227 ? -5.146 -2.740 -20.721 1.00 98.19 227 ALA A O 1
ATOM 1721 N N . VAL A 1 228 ? -5.958 -0.670 -20.421 1.00 98.81 228 VAL A N 1
ATOM 1722 C CA . VAL A 1 228 ? -6.368 -0.882 -19.024 1.00 98.81 228 VAL A CA 1
ATOM 1723 C C . VAL A 1 228 ? -7.890 -0.903 -18.929 1.00 98.81 228 VAL A C 1
ATOM 1725 O O . VAL A 1 228 ? -8.544 0.041 -19.361 1.00 98.81 228 VAL A O 1
ATOM 1728 N N . LEU A 1 229 ? -8.470 -1.952 -18.351 1.00 98.75 229 LEU A N 1
ATOM 1729 C CA . LEU A 1 229 ? -9.911 -2.083 -18.124 1.00 98.75 229 LEU A CA 1
ATOM 1730 C C . LEU A 1 229 ? -10.222 -1.834 -16.648 1.00 98.75 229 LEU A C 1
ATOM 1732 O O . LEU A 1 229 ? -9.776 -2.592 -15.787 1.00 98.75 229 LEU A O 1
ATOM 1736 N N . GLU A 1 230 ? -10.986 -0.786 -16.346 1.00 98.62 230 GLU A N 1
ATOM 1737 C CA . GLU A 1 230 ? -11.358 -0.414 -14.979 1.00 98.62 230 GLU A CA 1
ATOM 1738 C C . GLU A 1 230 ? -12.866 -0.555 -14.774 1.00 98.62 230 GLU A C 1
ATOM 1740 O O . GLU A 1 230 ? -13.676 -0.003 -15.521 1.00 98.62 230 GLU A O 1
ATOM 1745 N N . GLY A 1 231 ? -13.252 -1.294 -13.731 1.00 97.69 231 GLY A N 1
ATOM 1746 C CA . GLY A 1 231 ? -14.658 -1.551 -13.425 1.00 97.69 231 GLY A CA 1
ATOM 1747 C C . GLY A 1 231 ? -15.408 -0.313 -12.933 1.00 97.69 231 GLY A C 1
ATOM 1748 O O . GLY A 1 231 ? -16.605 -0.187 -13.179 1.00 97.69 231 GLY A O 1
ATOM 1749 N N . ARG A 1 232 ? -14.727 0.610 -12.248 1.00 97.00 232 ARG A N 1
ATOM 1750 C CA . ARG A 1 232 ? -15.305 1.870 -11.763 1.00 97.00 232 ARG A CA 1
ATOM 1751 C C . ARG A 1 232 ? -15.264 2.956 -12.842 1.00 97.00 232 ARG A C 1
ATOM 1753 O O . ARG A 1 232 ? -14.581 2.846 -13.856 1.00 97.00 232 ARG A O 1
ATOM 1760 N N . CYS A 1 233 ? -15.947 4.066 -12.576 1.00 97.06 233 CYS A N 1
ATOM 1761 C CA . CYS A 1 233 ? -15.871 5.288 -13.387 1.00 97.06 233 CYS A CA 1
ATOM 1762 C C . CYS A 1 233 ? -14.689 6.200 -13.000 1.00 97.06 233 CYS A C 1
ATOM 1764 O O . CYS A 1 233 ? -14.698 7.386 -13.312 1.00 97.06 233 CYS A O 1
ATOM 1766 N N . ARG A 1 234 ? -13.703 5.674 -12.260 1.00 96.50 234 ARG A N 1
ATOM 1767 C CA . ARG A 1 234 ? -12.514 6.403 -11.799 1.00 96.50 234 ARG A CA 1
ATOM 1768 C C . ARG A 1 234 ? -11.316 5.462 -11.639 1.00 96.50 234 ARG A C 1
ATOM 1770 O O . ARG A 1 234 ? -11.531 4.295 -11.306 1.00 96.50 234 ARG A O 1
ATOM 1777 N N . PRO A 1 235 ? -10.074 5.957 -11.770 1.00 97.50 235 PRO A N 1
ATOM 1778 C CA . PRO A 1 235 ? -8.882 5.198 -11.413 1.00 97.50 235 PRO A CA 1
ATOM 1779 C C . PRO A 1 235 ? -8.644 5.212 -9.889 1.00 97.50 235 PRO A C 1
ATOM 1781 O O . PRO A 1 235 ? -9.423 5.764 -9.102 1.00 97.50 235 PRO A O 1
ATOM 1784 N N . GLY A 1 236 ? -7.558 4.571 -9.462 1.00 96.06 236 GLY A N 1
ATOM 1785 C CA . GLY A 1 236 ? -7.027 4.594 -8.096 1.00 96.06 236 GLY A CA 1
ATOM 1786 C C . GLY A 1 236 ? -7.466 3.426 -7.225 1.00 96.06 236 GLY A C 1
ATOM 1787 O O . GLY A 1 236 ? -6.741 3.028 -6.315 1.00 96.06 236 GLY A O 1
ATOM 1788 N N . GLY A 1 237 ? -8.615 2.811 -7.519 1.00 94.50 237 GLY A N 1
ATOM 1789 C CA . GLY A 1 237 ? -9.133 1.694 -6.730 1.00 94.50 237 GLY A CA 1
ATOM 1790 C C . GLY A 1 237 ? -9.277 2.075 -5.251 1.00 94.50 237 GLY A C 1
ATOM 1791 O O . GLY A 1 237 ? -10.098 2.937 -4.918 1.00 94.50 237 GLY A O 1
ATOM 1792 N N . ARG A 1 238 ? -8.461 1.439 -4.397 1.00 94.19 238 ARG A N 1
ATOM 1793 C CA . ARG A 1 238 ? -8.368 1.665 -2.940 1.00 94.19 238 ARG A CA 1
ATOM 1794 C C . ARG A 1 238 ? -7.556 2.902 -2.541 1.00 94.19 238 ARG A C 1
ATOM 1796 O O . ARG A 1 238 ? -7.485 3.200 -1.360 1.00 94.19 238 ARG A O 1
ATOM 1803 N N . VAL A 1 239 ? -6.968 3.633 -3.484 1.00 95.75 239 VAL A N 1
ATOM 1804 C CA . VAL A 1 239 ? -6.471 4.994 -3.250 1.00 95.75 239 VAL A CA 1
ATOM 1805 C C . VAL A 1 239 ? -7.519 5.946 -3.796 1.00 95.75 239 VAL A C 1
ATOM 1807 O O . VAL A 1 239 ? -7.758 6.000 -5.004 1.00 95.75 239 VAL A O 1
ATOM 1810 N N . TYR A 1 240 ? -8.208 6.637 -2.894 1.00 93.94 240 TYR A N 1
ATOM 1811 C CA . TYR A 1 240 ? -9.298 7.526 -3.258 1.00 93.94 240 TYR A CA 1
ATOM 1812 C C . TYR A 1 240 ? -9.310 8.748 -2.353 1.00 93.94 240 TYR A C 1
ATOM 1814 O O . TYR A 1 240 ? -9.665 8.653 -1.179 1.00 93.94 240 TYR A O 1
ATOM 1822 N N . THR A 1 241 ? -8.941 9.883 -2.936 1.00 94.69 241 THR A N 1
ATOM 1823 C CA . THR A 1 241 ? -9.110 11.190 -2.313 1.00 94.69 241 THR A CA 1
ATOM 1824 C C . THR A 1 241 ? -10.421 11.795 -2.781 1.00 94.69 241 THR A C 1
ATOM 1826 O O . THR A 1 241 ? -10.656 11.905 -3.988 1.00 94.69 241 THR A O 1
ATOM 1829 N N . LYS A 1 242 ? -11.255 12.235 -1.844 1.00 91.50 242 LYS A N 1
ATOM 1830 C CA . LYS A 1 242 ? -12.439 13.036 -2.137 1.00 91.50 242 LYS A CA 1
ATOM 1831 C C . LYS A 1 242 ? -12.207 14.481 -1.716 1.00 91.50 242 LYS A C 1
ATOM 1833 O O . LYS A 1 242 ? -11.614 14.747 -0.675 1.00 91.50 242 LYS A O 1
ATOM 1838 N N . ARG A 1 243 ? -12.691 15.426 -2.522 1.00 91.94 243 ARG A N 1
ATOM 1839 C CA . ARG A 1 243 ? -12.809 16.828 -2.116 1.00 91.94 243 ARG A CA 1
ATOM 1840 C C . ARG A 1 243 ? -14.164 17.018 -1.437 1.00 91.94 243 ARG A C 1
ATOM 1842 O O . ARG A 1 243 ? -15.198 16.790 -2.059 1.00 91.94 243 ARG A O 1
ATOM 1849 N N . MET A 1 244 ? -14.147 17.387 -0.165 1.00 86.88 244 MET A N 1
ATOM 1850 C CA . MET A 1 244 ? -15.331 17.745 0.607 1.00 86.88 244 MET A CA 1
ATOM 1851 C C . MET A 1 244 ? -15.538 19.256 0.565 1.00 86.88 244 MET A C 1
ATOM 1853 O O . MET A 1 244 ? -14.572 20.022 0.568 1.00 86.88 244 MET A O 1
ATOM 1857 N N . HIS A 1 245 ? -16.804 19.657 0.544 1.00 88.38 245 HIS A N 1
ATOM 1858 C CA . HIS A 1 245 ? -17.251 21.042 0.582 1.00 88.38 245 HIS A CA 1
ATOM 1859 C C . HIS A 1 245 ? -18.291 21.175 1.688 1.00 88.38 245 HIS A C 1
ATOM 1861 O O . HIS A 1 245 ? -19.116 20.279 1.874 1.00 88.38 245 HIS A O 1
ATOM 1867 N N . SER A 1 246 ? -18.247 22.283 2.417 1.00 80.62 246 SER A N 1
ATOM 1868 C CA . SER A 1 246 ? -19.273 22.618 3.394 1.00 80.62 246 SER A CA 1
ATOM 1869 C C . SER A 1 246 ? -20.613 22.856 2.698 1.00 80.62 246 SER A C 1
ATOM 1871 O O . SER A 1 246 ? -20.691 23.564 1.695 1.00 80.62 246 SER A O 1
ATOM 1873 N N . SER A 1 247 ? -21.676 22.276 3.252 1.00 73.25 247 SER A N 1
ATOM 1874 C CA . SER A 1 247 ? -23.058 22.568 2.861 1.00 73.25 247 SER A CA 1
ATOM 1875 C C . SER A 1 247 ? -23.661 23.743 3.641 1.00 73.25 247 SER A C 1
ATOM 1877 O O . SER A 1 247 ? -24.830 24.062 3.447 1.00 73.25 247 SER A O 1
ATOM 1879 N N . SER A 1 248 ? -22.891 24.376 4.536 1.00 73.56 248 SER A N 1
ATOM 1880 C CA . SER A 1 248 ? -23.347 25.523 5.323 1.00 73.56 248 SER A CA 1
ATOM 1881 C C . SER A 1 248 ? -23.395 26.795 4.485 1.00 73.56 248 SER A C 1
ATOM 1883 O O . SER A 1 248 ? -22.386 27.173 3.888 1.00 73.56 248 SER A O 1
ATOM 1885 N N . ALA A 1 249 ? -24.516 27.518 4.539 1.00 76.81 249 ALA A N 1
ATOM 1886 C CA . ALA A 1 249 ? -24.608 28.870 3.988 1.00 76.81 249 ALA A CA 1
ATOM 1887 C C . ALA A 1 249 ? -23.708 29.874 4.736 1.00 76.81 249 ALA A C 1
ATOM 1889 O O . ALA A 1 249 ? -23.255 30.847 4.141 1.00 76.81 249 ALA A O 1
ATOM 1890 N N . GLU A 1 250 ? -23.419 29.625 6.017 1.00 76.62 250 GLU A N 1
ATOM 1891 C CA . GLU A 1 250 ? -22.546 30.476 6.839 1.00 76.62 250 GLU A CA 1
ATOM 1892 C C . GLU A 1 250 ? -21.060 30.253 6.533 1.00 76.62 250 GLU A C 1
ATOM 1894 O O . GLU A 1 250 ? -20.250 31.172 6.634 1.00 76.62 250 GLU A O 1
ATOM 1899 N N . PHE A 1 251 ? -20.698 29.039 6.103 1.00 78.25 251 PHE A N 1
ATOM 1900 C CA . PHE A 1 251 ? -19.315 28.643 5.821 1.00 78.25 251 PHE A CA 1
ATOM 1901 C C . PHE A 1 251 ? -19.164 28.055 4.408 1.00 78.25 251 PHE A C 1
ATOM 1903 O O . PHE A 1 251 ? -18.714 26.914 4.272 1.00 78.25 251 PHE A O 1
ATOM 1910 N N . PRO A 1 252 ? -19.514 28.791 3.336 1.00 80.50 252 PRO A N 1
ATOM 1911 C CA . PRO A 1 252 ? -19.591 28.240 1.977 1.00 80.50 252 PRO A CA 1
ATOM 1912 C C . PRO A 1 252 ? -18.215 27.929 1.365 1.00 80.50 252 PRO A C 1
ATOM 1914 O O . PRO A 1 252 ? -18.107 27.137 0.433 1.00 80.50 252 PRO A O 1
ATOM 1917 N N . ASN A 1 253 ? -17.149 28.534 1.898 1.00 87.38 253 ASN A N 1
ATOM 1918 C CA . ASN A 1 253 ? -15.787 28.412 1.368 1.00 87.38 253 ASN A CA 1
ATOM 1919 C C . ASN A 1 253 ? -14.959 27.313 2.048 1.00 87.38 253 ASN A C 1
ATOM 1921 O O . ASN A 1 253 ? -13.794 27.114 1.702 1.00 87.38 253 ASN A O 1
ATOM 1925 N N . VAL A 1 254 ? -15.528 26.607 3.028 1.00 86.00 254 VAL A N 1
ATOM 1926 C CA . VAL A 1 254 ? -14.812 25.545 3.734 1.00 86.00 254 VAL A CA 1
ATOM 1927 C C . VAL A 1 254 ? -14.746 24.304 2.853 1.00 86.00 254 VAL A C 1
ATOM 1929 O O . VAL A 1 254 ? -15.768 23.743 2.452 1.00 86.00 254 VAL A O 1
ATOM 1932 N N . THR A 1 255 ? -13.524 23.868 2.556 1.00 91.44 255 THR A N 1
ATOM 1933 C CA . THR A 1 255 ? -13.255 22.678 1.745 1.00 91.44 255 THR A CA 1
ATOM 1934 C C . THR A 1 255 ? -12.079 21.898 2.316 1.00 91.44 255 THR A C 1
ATOM 1936 O O . THR A 1 255 ? -11.221 22.467 2.983 1.00 91.44 255 THR A O 1
ATOM 1939 N N . ALA A 1 256 ? -12.029 20.595 2.054 1.00 91.88 256 ALA A N 1
ATOM 1940 C CA . ALA A 1 256 ? -10.949 19.729 2.519 1.00 91.88 256 ALA A CA 1
ATOM 1941 C C . ALA A 1 256 ? -10.740 18.552 1.560 1.00 91.88 256 ALA A C 1
ATOM 1943 O O . ALA A 1 256 ? -11.698 18.025 0.997 1.00 91.88 256 ALA A O 1
ATOM 1944 N N . ALA A 1 257 ? -9.493 18.131 1.352 1.00 94.19 257 ALA A N 1
ATOM 1945 C CA . ALA A 1 257 ? -9.181 16.857 0.708 1.00 94.19 257 ALA A CA 1
ATOM 1946 C C . ALA A 1 257 ? -9.093 15.746 1.755 1.00 94.19 257 ALA A C 1
ATOM 1948 O O . ALA A 1 257 ? -8.303 15.846 2.689 1.00 94.19 257 ALA A O 1
ATOM 1949 N N . VAL A 1 258 ? -9.857 14.675 1.571 1.00 90.38 258 VAL A N 1
ATOM 1950 C CA . VAL A 1 258 ? -9.850 13.517 2.463 1.00 90.38 258 VAL A CA 1
ATOM 1951 C C . VAL A 1 258 ? -9.425 12.265 1.717 1.00 90.38 258 VAL A C 1
ATOM 1953 O O . VAL A 1 258 ? -9.992 11.939 0.675 1.00 90.38 258 VAL A O 1
ATOM 1956 N N . ASP A 1 259 ? -8.450 11.537 2.259 1.00 92.75 259 ASP A N 1
ATOM 1957 C CA . ASP A 1 259 ? -8.130 10.193 1.789 1.00 92.75 259 ASP A CA 1
ATOM 1958 C C . ASP A 1 259 ? -9.039 9.168 2.456 1.00 92.75 259 ASP A C 1
ATOM 1960 O O . ASP A 1 259 ? -8.815 8.701 3.576 1.00 92.75 259 ASP A O 1
ATOM 1964 N N . LEU A 1 260 ? -10.061 8.792 1.696 1.00 89.12 260 LEU A N 1
ATOM 1965 C CA . LEU A 1 260 ? -10.943 7.686 2.015 1.00 89.12 260 LEU A CA 1
ATOM 1966 C C . LEU A 1 260 ? -10.154 6.363 1.893 1.00 89.12 260 LEU A C 1
ATOM 1968 O O . LEU A 1 260 ? -10.270 5.449 2.690 1.00 89.12 260 LEU A O 1
ATOM 1972 N N . GLY A 1 261 ? -9.252 6.273 0.923 1.00 89.19 261 GLY A N 1
ATOM 1973 C CA . GLY A 1 261 ? -8.409 5.099 0.718 1.00 89.19 261 GLY A CA 1
ATOM 1974 C C . GLY A 1 261 ? -7.137 5.025 1.570 1.00 89.19 261 GLY A C 1
ATOM 1975 O O . GLY A 1 261 ? -7.052 5.553 2.679 1.00 89.19 261 GLY A O 1
ATOM 1976 N N . GLY A 1 262 ? -6.109 4.395 0.995 1.00 89.62 262 GLY A N 1
ATOM 1977 C CA . GLY A 1 262 ? -4.742 4.444 1.521 1.00 89.62 262 GLY A CA 1
ATOM 1978 C C . GLY A 1 262 ? -4.241 5.887 1.628 1.00 89.62 262 GLY A C 1
ATOM 1979 O O . GLY A 1 262 ? -4.233 6.615 0.633 1.00 89.62 262 GLY A O 1
ATOM 1980 N N . SER A 1 263 ? -3.846 6.290 2.835 1.00 90.19 263 SER A N 1
ATOM 1981 C CA . SER A 1 263 ? -3.582 7.691 3.199 1.00 90.19 263 SER A CA 1
ATOM 1982 C C . SER A 1 263 ? -2.166 7.968 3.707 1.00 90.19 263 SER A C 1
ATOM 1984 O O . SER A 1 263 ? -1.674 9.078 3.543 1.00 90.19 263 SER A O 1
ATOM 1986 N N . VAL A 1 264 ? -1.505 6.979 4.310 1.00 91.75 264 VAL A N 1
ATOM 1987 C CA . VAL A 1 264 ? -0.173 7.130 4.919 1.00 91.75 264 VAL A CA 1
ATOM 1988 C C . VAL A 1 264 ? 0.876 6.485 4.016 1.00 91.75 264 VAL A C 1
ATOM 1990 O O . VAL A 1 264 ? 0.658 5.386 3.508 1.00 91.75 264 VAL A O 1
ATOM 1993 N N . LEU A 1 265 ? 2.011 7.156 3.822 1.00 93.25 265 LEU A N 1
ATOM 1994 C CA . LEU A 1 265 ? 3.229 6.553 3.285 1.00 93.25 265 LEU A CA 1
ATOM 1995 C C . LEU A 1 265 ? 4.025 6.000 4.464 1.00 93.25 265 LEU A C 1
ATOM 1997 O O . LEU A 1 265 ? 4.527 6.765 5.287 1.00 93.25 265 LEU A O 1
ATOM 2001 N N . THR A 1 266 ? 4.107 4.677 4.559 1.00 90.44 266 THR A N 1
ATOM 2002 C CA . THR A 1 266 ? 4.777 3.985 5.659 1.00 90.44 266 THR A CA 1
ATOM 2003 C C . THR A 1 266 ? 6.275 3.881 5.384 1.00 90.44 266 THR A C 1
ATOM 2005 O O . THR A 1 266 ? 6.705 2.996 4.648 1.00 90.44 266 THR A O 1
ATOM 2008 N N . GLY A 1 267 ? 7.049 4.828 5.923 1.00 90.62 267 GLY A N 1
ATOM 2009 C CA . GLY A 1 267 ? 8.480 4.925 5.668 1.00 90.62 267 GLY A CA 1
ATOM 2010 C C . GLY A 1 267 ? 8.763 5.551 4.306 1.00 90.62 267 GLY A C 1
ATOM 2011 O O . GLY A 1 267 ? 8.098 5.269 3.306 1.00 90.62 267 GLY A O 1
ATOM 2012 N N . ILE A 1 268 ? 9.744 6.446 4.255 1.00 91.06 268 ILE A N 1
ATOM 2013 C CA . ILE A 1 268 ? 10.133 7.160 3.028 1.00 91.06 268 ILE A CA 1
ATOM 2014 C C . ILE A 1 268 ? 11.468 6.681 2.462 1.00 91.06 268 ILE A C 1
ATOM 2016 O O . ILE A 1 268 ? 11.765 6.930 1.291 1.00 91.06 268 ILE A O 1
ATOM 2020 N N . ASN A 1 269 ? 12.268 5.969 3.254 1.00 89.56 269 ASN A N 1
ATOM 2021 C CA . ASN A 1 269 ? 13.520 5.398 2.788 1.00 89.56 269 ASN A CA 1
ATOM 2022 C C . ASN A 1 269 ? 13.193 4.167 1.953 1.00 89.56 269 ASN A C 1
ATOM 2024 O O . ASN A 1 269 ? 12.484 3.273 2.401 1.00 89.56 269 ASN A O 1
ATOM 2028 N N . GLY A 1 270 ? 13.673 4.133 0.712 1.00 84.00 270 GLY A N 1
ATOM 2029 C CA . GLY A 1 270 ? 13.389 3.013 -0.183 1.00 84.00 270 GLY A CA 1
ATOM 2030 C C . GLY A 1 270 ? 12.050 3.082 -0.907 1.00 84.00 270 GLY A C 1
ATOM 2031 O O . GLY A 1 270 ? 11.969 2.612 -2.042 1.00 84.00 270 GLY A O 1
ATOM 2032 N N . ASN A 1 271 ? 11.056 3.744 -0.309 1.00 92.50 271 ASN A N 1
ATOM 2033 C CA . ASN A 1 271 ? 9.674 3.758 -0.771 1.00 92.50 271 ASN A CA 1
ATOM 2034 C C . ASN A 1 271 ? 9.508 4.367 -2.182 1.00 92.50 271 ASN A C 1
ATOM 2036 O O . ASN A 1 271 ? 9.804 5.552 -2.389 1.00 92.50 271 ASN A O 1
ATOM 2040 N N . PRO A 1 272 ? 8.973 3.612 -3.163 1.00 95.06 272 PRO A N 1
ATOM 2041 C CA . PRO A 1 272 ? 8.717 4.125 -4.508 1.00 95.06 272 PRO A CA 1
ATOM 2042 C C . PRO A 1 272 ? 7.778 5.338 -4.539 1.00 95.06 272 PRO A C 1
ATOM 2044 O O . PRO A 1 272 ? 7.941 6.217 -5.383 1.00 95.06 272 PRO A O 1
ATOM 2047 N N . LEU A 1 273 ? 6.825 5.445 -3.606 1.00 96.00 273 LEU A N 1
ATOM 2048 C CA . LEU A 1 273 ? 5.936 6.608 -3.522 1.00 96.00 273 LEU A CA 1
ATOM 2049 C C . LEU A 1 273 ? 6.672 7.868 -3.055 1.00 96.00 273 LEU A C 1
ATOM 2051 O O . LEU A 1 273 ? 6.328 8.961 -3.501 1.00 96.00 273 LEU A O 1
ATOM 2055 N N . ALA A 1 274 ? 7.717 7.740 -2.231 1.00 95.88 274 ALA A N 1
ATOM 2056 C CA . ALA A 1 274 ? 8.570 8.871 -1.862 1.00 95.88 274 ALA A CA 1
ATOM 2057 C C . ALA A 1 274 ? 9.395 9.367 -3.065 1.00 95.88 274 ALA A C 1
ATOM 2059 O O . ALA A 1 274 ? 9.578 10.573 -3.246 1.00 95.88 274 ALA A O 1
ATOM 2060 N N . VAL A 1 275 ? 9.827 8.452 -3.944 1.00 96.62 275 VAL A N 1
ATOM 2061 C CA . VAL A 1 275 ? 10.442 8.815 -5.230 1.00 96.62 275 VAL A CA 1
ATOM 2062 C C . VAL A 1 275 ? 9.456 9.600 -6.094 1.00 96.62 275 VAL A C 1
ATOM 2064 O O . VAL A 1 275 ? 9.800 10.689 -6.555 1.00 96.62 275 VAL A O 1
ATOM 2067 N N . LEU A 1 276 ? 8.223 9.107 -6.257 1.00 97.50 276 LEU A N 1
ATOM 2068 C CA . LEU A 1 276 ? 7.185 9.822 -7.007 1.00 97.50 276 LEU A CA 1
ATOM 2069 C C . LEU A 1 276 ? 6.863 11.185 -6.384 1.00 97.50 276 LEU A C 1
ATOM 2071 O O . LEU A 1 276 ? 6.692 12.156 -7.115 1.00 97.50 276 LEU A O 1
ATOM 2075 N N . ALA A 1 277 ? 6.809 11.284 -5.052 1.00 97.25 277 ALA A N 1
ATOM 2076 C CA . ALA A 1 277 ? 6.562 12.546 -4.361 1.00 97.25 277 ALA A CA 1
ATOM 2077 C C . ALA A 1 277 ? 7.635 13.580 -4.714 1.00 97.25 277 ALA A C 1
ATOM 2079 O O . ALA A 1 277 ? 7.300 14.696 -5.103 1.00 97.25 277 ALA A O 1
ATOM 2080 N N . ARG A 1 278 ? 8.916 13.186 -4.679 1.00 96.62 278 ARG A N 1
ATOM 2081 C CA . ARG A 1 278 ? 10.032 14.051 -5.086 1.00 96.62 278 ARG A CA 1
ATOM 2082 C C . ARG A 1 278 ? 9.943 14.454 -6.559 1.00 96.62 278 ARG A C 1
ATOM 2084 O O . ARG A 1 278 ? 10.046 15.639 -6.856 1.00 96.62 278 ARG A O 1
ATOM 2091 N N . GLN A 1 279 ? 9.702 13.504 -7.463 1.00 97.56 279 GLN A N 1
ATOM 2092 C CA . GLN A 1 279 ? 9.588 13.772 -8.905 1.00 97.56 279 GLN A CA 1
ATOM 2093 C C . GLN A 1 279 ? 8.429 14.719 -9.252 1.00 97.56 279 GLN A C 1
ATOM 2095 O O . GLN A 1 279 ? 8.539 15.519 -10.176 1.00 97.56 279 GLN A O 1
ATOM 2100 N N . LEU A 1 280 ? 7.323 14.632 -8.510 1.00 97.19 280 LEU A N 1
ATOM 2101 C CA . LEU A 1 280 ? 6.133 15.468 -8.685 1.00 97.19 280 LEU A CA 1
ATOM 2102 C C . LEU A 1 280 ? 6.182 16.774 -7.869 1.00 97.19 280 LEU A C 1
ATOM 2104 O O . LEU A 1 280 ? 5.228 17.552 -7.914 1.00 97.19 280 LEU A O 1
ATOM 2108 N N . GLY A 1 281 ? 7.245 17.009 -7.092 1.00 96.50 281 GLY A N 1
ATOM 2109 C CA . GLY A 1 281 ? 7.355 18.169 -6.202 1.00 96.50 281 GLY A CA 1
ATOM 2110 C C . GLY A 1 281 ? 6.286 18.205 -5.102 1.00 96.50 281 GLY A C 1
ATOM 2111 O O . GLY A 1 281 ? 5.856 19.282 -4.689 1.00 96.50 281 GLY A O 1
ATOM 2112 N N . LEU A 1 282 ? 5.807 17.042 -4.653 1.00 95.94 282 LEU A N 1
ATOM 2113 C CA . LEU A 1 282 ? 4.811 16.937 -3.592 1.00 95.94 282 LEU A CA 1
ATOM 2114 C C . LEU A 1 282 ? 5.480 17.096 -2.220 1.00 95.94 282 LEU A C 1
ATOM 2116 O O . LEU A 1 282 ? 6.448 16.387 -1.934 1.00 95.94 282 LEU A O 1
ATOM 2120 N N . PRO A 1 283 ? 4.967 17.983 -1.350 1.00 95.25 283 PRO A N 1
ATOM 2121 C CA . PRO A 1 283 ? 5.458 18.075 0.016 1.00 95.25 283 PRO A CA 1
ATOM 2122 C C . PRO A 1 283 ? 5.115 16.803 0.799 1.00 95.25 283 PRO A C 1
ATOM 2124 O O . PRO A 1 283 ? 4.094 16.161 0.549 1.00 95.25 283 PRO A O 1
ATOM 2127 N N . LEU A 1 284 ? 5.959 16.476 1.773 1.00 94.69 284 LEU A N 1
ATOM 2128 C CA . LEU A 1 284 ? 5.730 15.407 2.738 1.00 94.69 284 LEU A CA 1
ATOM 2129 C C . LEU A 1 284 ? 5.452 16.040 4.100 1.00 94.69 284 LEU A C 1
ATOM 2131 O O . LEU A 1 284 ? 6.234 16.869 4.566 1.00 94.69 284 LEU A O 1
ATOM 2135 N N . HIS A 1 285 ? 4.346 15.658 4.732 1.00 94.19 285 HIS A N 1
ATOM 2136 C CA . HIS A 1 285 ? 4.065 16.016 6.121 1.00 94.19 285 HIS A CA 1
ATOM 2137 C C . HIS A 1 285 ? 4.350 14.800 6.995 1.00 94.19 285 HIS A C 1
ATOM 2139 O O . HIS A 1 285 ? 3.593 13.831 6.940 1.00 94.19 285 HIS A O 1
ATOM 2145 N N . LYS A 1 286 ? 5.437 14.841 7.775 1.00 93.69 286 LYS A N 1
ATOM 2146 C CA . LYS A 1 286 ? 5.744 13.801 8.764 1.00 93.69 286 LYS A CA 1
ATOM 2147 C C . LYS A 1 286 ? 4.584 13.696 9.755 1.00 93.69 286 LYS A C 1
ATOM 2149 O O . LYS A 1 286 ? 4.217 14.701 10.362 1.00 93.69 286 LYS A O 1
ATOM 2154 N N . VAL A 1 287 ? 4.061 12.485 9.931 1.00 90.00 287 VAL A N 1
ATOM 2155 C CA . VAL A 1 287 ? 3.108 12.177 10.998 1.00 90.00 287 VAL A CA 1
ATOM 2156 C C . VAL A 1 287 ? 3.817 12.395 12.326 1.00 90.00 287 VAL A C 1
ATOM 2158 O O . VAL A 1 287 ? 4.878 11.825 12.570 1.00 90.00 287 VAL A O 1
ATOM 2161 N N . ARG A 1 288 ? 3.267 13.279 13.154 1.00 87.94 288 ARG A N 1
ATOM 2162 C CA . ARG A 1 288 ? 3.828 13.569 14.471 1.00 87.94 288 ARG A CA 1
ATOM 2163 C C . ARG A 1 288 ? 3.600 12.403 15.421 1.00 87.94 288 ARG A C 1
ATOM 2165 O O . ARG A 1 288 ? 2.515 11.838 15.481 1.00 87.94 288 ARG A O 1
ATOM 2172 N N . ASP A 1 289 ? 4.616 12.180 16.234 1.00 81.00 289 ASP A N 1
ATOM 2173 C CA . ASP A 1 289 ? 4.725 11.086 17.192 1.00 81.00 289 ASP A CA 1
ATOM 2174 C C . ASP A 1 289 ? 3.710 11.188 18.353 1.00 81.00 289 ASP A C 1
ATOM 2176 O O . ASP A 1 289 ? 3.438 10.226 19.044 1.00 81.00 289 ASP A O 1
ATOM 2180 N N . ILE A 1 290 ? 3.104 12.346 18.606 1.00 84.88 290 ILE A N 1
ATOM 2181 C CA . ILE A 1 290 ? 2.251 12.529 19.789 1.00 84.88 290 ILE A CA 1
ATOM 2182 C C . ILE A 1 290 ? 0.813 12.055 19.504 1.00 84.88 290 ILE A C 1
ATOM 2184 O O . ILE A 1 290 ? 0.109 12.704 18.726 1.00 84.88 290 ILE A O 1
ATOM 2188 N N . CYS A 1 291 ? 0.358 11.009 20.206 1.00 89.75 291 CYS A N 1
ATOM 2189 C CA . CYS A 1 291 ? -1.044 10.564 20.260 1.00 89.75 291 CYS A CA 1
ATOM 2190 C C . CYS A 1 291 ? -1.523 10.461 21.716 1.00 89.75 291 CYS A C 1
ATOM 2192 O O . CYS A 1 291 ? -1.341 9.427 22.352 1.00 89.75 291 CYS A O 1
ATOM 2194 N N . PRO A 1 292 ? -2.128 11.514 22.280 1.00 91.00 292 PRO A N 1
ATOM 2195 C CA . PRO A 1 292 ? -2.740 11.423 23.599 1.00 91.00 292 PRO A CA 1
ATOM 2196 C C . PRO A 1 292 ? -3.950 10.485 23.562 1.00 91.00 292 PRO A C 1
ATOM 2198 O O . PRO A 1 292 ? -4.713 10.489 22.590 1.00 91.00 292 PRO A O 1
ATOM 2201 N N . LEU A 1 293 ? -4.146 9.739 24.643 1.00 93.06 293 LEU A N 1
ATOM 2202 C CA . LEU A 1 293 ? -5.318 8.899 24.850 1.00 93.06 293 LEU A CA 1
ATOM 2203 C C . LEU A 1 293 ? -6.302 9.585 25.796 1.00 93.06 293 LEU A C 1
ATOM 2205 O O . LEU A 1 293 ? -5.906 10.243 26.763 1.00 93.06 293 LEU A O 1
ATOM 2209 N N . TYR A 1 294 ? -7.589 9.433 25.504 1.00 92.50 294 TYR A N 1
ATOM 2210 C CA . TYR A 1 294 ? -8.669 10.021 26.284 1.00 92.50 294 TYR A CA 1
ATOM 2211 C C . TYR A 1 294 ? -9.656 8.960 26.753 1.00 92.50 294 TYR A C 1
ATOM 2213 O O . TYR A 1 294 ? -10.037 8.071 25.990 1.00 92.50 294 TYR A O 1
ATOM 2221 N N . LEU A 1 295 ? -10.086 9.097 28.004 1.00 92.81 295 LEU A N 1
ATOM 2222 C CA . LEU A 1 295 ? -11.154 8.307 28.601 1.00 92.81 295 LEU A CA 1
ATOM 2223 C C . LEU A 1 295 ? -12.517 8.648 27.965 1.00 92.81 295 LEU A C 1
ATOM 2225 O O . LEU A 1 295 ? -12.665 9.730 27.386 1.00 92.81 295 LEU A O 1
ATOM 2229 N N . PRO A 1 296 ? -13.538 7.783 28.127 1.00 90.69 296 PRO A N 1
ATOM 2230 C CA . PRO A 1 296 ? -14.894 8.044 27.631 1.00 90.69 296 PRO A CA 1
ATOM 2231 C C . PRO A 1 296 ? -15.519 9.349 28.151 1.00 90.69 296 PRO A C 1
ATOM 2233 O O . PRO A 1 296 ? -16.388 9.925 27.506 1.00 90.69 296 PRO A O 1
ATOM 2236 N N . ASP A 1 297 ? -15.081 9.829 29.319 1.00 87.31 297 ASP A N 1
ATOM 2237 C CA . ASP A 1 297 ? -15.538 11.087 29.924 1.00 87.31 297 ASP A CA 1
ATOM 2238 C C . ASP A 1 297 ? -14.778 12.333 29.427 1.00 87.31 297 ASP A C 1
ATOM 2240 O O . ASP A 1 297 ? -15.060 13.448 29.869 1.00 87.31 297 ASP A O 1
ATOM 2244 N N . GLY A 1 298 ? -13.813 12.140 28.523 1.00 85.50 298 GLY A N 1
ATOM 2245 C CA . GLY A 1 298 ? -13.007 13.187 27.913 1.00 85.50 298 GLY A CA 1
ATOM 2246 C C . GLY A 1 298 ? -11.748 13.586 28.657 1.00 85.50 298 GLY A C 1
ATOM 2247 O O . GLY A 1 298 ? -10.964 14.382 28.130 1.00 85.50 298 GLY A O 1
ATOM 2248 N N . ARG A 1 299 ? -11.504 13.041 29.851 1.00 90.06 299 ARG A N 1
ATOM 2249 C CA . ARG A 1 299 ? -10.258 13.312 30.565 1.00 90.06 299 ARG A CA 1
ATOM 2250 C C . ARG A 1 299 ? -9.084 12.627 29.857 1.00 90.06 299 ARG A C 1
ATOM 2252 O O . ARG A 1 299 ? -9.238 11.516 29.345 1.00 90.06 299 ARG A O 1
ATOM 2259 N N . PRO A 1 300 ? -7.902 13.267 29.808 1.00 91.75 300 PRO A N 1
ATOM 2260 C CA . PRO A 1 300 ? -6.705 12.601 29.317 1.00 91.75 300 PRO A CA 1
ATOM 2261 C C . PRO A 1 300 ? -6.325 11.456 30.260 1.00 91.75 300 PRO A C 1
ATOM 2263 O O . PRO A 1 300 ? -6.460 11.587 31.479 1.00 91.75 300 PRO A O 1
ATOM 2266 N N . VAL A 1 301 ? -5.825 10.363 29.690 1.00 93.06 301 VAL A N 1
ATOM 2267 C CA . VAL A 1 301 ? -5.238 9.255 30.451 1.00 93.06 301 VAL A CA 1
ATOM 2268 C C . VAL A 1 301 ? -3.958 9.732 31.146 1.00 93.06 301 VAL A C 1
ATOM 2270 O O . VAL A 1 301 ? -3.201 10.543 30.601 1.00 93.06 301 VAL A O 1
ATOM 2273 N N . ASP A 1 302 ? -3.718 9.243 32.364 1.00 93.50 302 ASP A N 1
ATOM 2274 C CA . ASP A 1 302 ? -2.476 9.504 33.091 1.00 93.50 302 ASP A CA 1
ATOM 2275 C C . ASP A 1 302 ? -1.272 8.871 32.376 1.00 93.50 302 ASP A C 1
ATOM 2277 O O . ASP A 1 302 ? -1.278 7.683 32.046 1.00 93.50 302 ASP A O 1
ATOM 2281 N N . SER A 1 303 ? -0.215 9.658 32.159 1.00 91.12 303 SER A N 1
ATOM 2282 C CA . SER A 1 303 ? 0.935 9.211 31.370 1.00 91.12 303 SER A CA 1
ATOM 2283 C C . SER A 1 303 ? 1.683 8.036 31.989 1.00 91.12 303 SER A C 1
ATOM 2285 O O . SER A 1 303 ? 2.240 7.232 31.252 1.00 91.12 303 SER A O 1
ATOM 2287 N N . ASP A 1 304 ? 1.704 7.915 33.320 1.00 92.06 304 ASP A N 1
ATOM 2288 C CA . ASP A 1 304 ? 2.394 6.801 33.964 1.00 92.06 304 ASP A CA 1
ATOM 2289 C C . ASP A 1 304 ? 1.599 5.501 33.786 1.00 92.06 304 ASP A C 1
ATOM 2291 O O . ASP A 1 304 ? 2.193 4.423 33.754 1.00 92.06 304 ASP A O 1
ATOM 2295 N N . ILE A 1 305 ? 0.262 5.570 33.723 1.00 91.00 305 ILE A N 1
ATOM 2296 C CA . ILE A 1 305 ? -0.591 4.406 33.432 1.00 91.00 305 ILE A CA 1
ATOM 2297 C C . ILE A 1 305 ? -0.429 3.999 31.967 1.00 91.00 305 ILE A C 1
ATOM 2299 O O . ILE A 1 305 ? -0.208 2.819 31.699 1.00 91.00 305 ILE A O 1
ATOM 2303 N N . ASP A 1 306 ? -0.489 4.970 31.056 1.00 90.62 306 ASP A N 1
ATOM 2304 C CA . ASP A 1 306 ? -0.305 4.778 29.614 1.00 90.62 306 ASP A CA 1
ATOM 2305 C C . ASP A 1 306 ? 1.035 4.077 29.314 1.00 90.62 306 ASP A C 1
ATOM 2307 O O . ASP A 1 306 ? 1.054 2.950 28.814 1.00 90.62 306 ASP A O 1
ATOM 2311 N N . ASP A 1 307 ? 2.152 4.650 29.786 1.00 89.75 307 ASP A N 1
ATOM 2312 C CA . ASP A 1 307 ? 3.502 4.104 29.578 1.00 89.75 307 ASP A CA 1
ATOM 2313 C C . ASP A 1 307 ? 3.642 2.669 30.150 1.00 89.75 307 ASP A C 1
ATOM 2315 O O . ASP A 1 307 ? 4.299 1.799 29.564 1.00 89.75 307 ASP A O 1
ATOM 2319 N N . ARG A 1 308 ? 3.019 2.375 31.305 1.00 91.31 308 ARG A N 1
ATOM 2320 C CA . ARG A 1 308 ? 3.034 1.022 31.898 1.00 91.31 308 ARG A CA 1
ATOM 2321 C C . ARG A 1 308 ? 2.208 0.022 31.095 1.00 91.31 308 ARG A C 1
ATOM 2323 O O . ARG A 1 308 ? 2.624 -1.135 30.963 1.00 91.31 308 ARG A O 1
ATOM 2330 N N . MET A 1 309 ? 1.041 0.430 30.604 1.00 90.50 309 MET A N 1
ATOM 2331 C CA . MET A 1 309 ? 0.161 -0.443 29.832 1.00 90.50 309 MET A CA 1
ATOM 2332 C C . MET A 1 309 ? 0.743 -0.751 28.459 1.00 90.50 309 MET A C 1
ATOM 2334 O O . MET A 1 309 ? 0.707 -1.911 28.045 1.00 90.50 309 MET A O 1
ATOM 2338 N N . GLU A 1 310 ? 1.382 0.226 27.823 1.00 89.12 310 GLU A N 1
ATOM 2339 C CA . GLU A 1 310 ? 2.118 0.017 26.581 1.00 89.12 310 GLU A CA 1
ATOM 2340 C C . GLU A 1 310 ? 3.256 -1.000 26.777 1.00 89.12 310 GLU A C 1
ATOM 2342 O O . GLU A 1 310 ? 3.368 -1.984 26.039 1.00 89.12 310 GLU A O 1
ATOM 2347 N N . ALA A 1 311 ? 4.072 -0.825 27.824 1.00 89.88 311 ALA A N 1
ATOM 2348 C CA . ALA A 1 311 ? 5.149 -1.759 28.147 1.00 89.88 311 ALA A CA 1
ATOM 2349 C C . ALA A 1 311 ? 4.619 -3.179 28.410 1.00 89.88 311 ALA A C 1
ATOM 2351 O O . ALA A 1 311 ? 5.205 -4.161 27.951 1.00 89.88 311 ALA A O 1
ATOM 2352 N N . THR A 1 312 ? 3.492 -3.290 29.114 1.00 89.88 312 THR A N 1
ATOM 2353 C CA . THR A 1 312 ? 2.835 -4.570 29.405 1.00 89.88 312 THR A CA 1
ATOM 2354 C C . THR A 1 312 ? 2.335 -5.241 28.126 1.00 89.88 312 THR A C 1
ATOM 2356 O O . THR A 1 312 ? 2.602 -6.421 27.906 1.00 89.88 312 THR A O 1
ATOM 2359 N N . TYR A 1 313 ? 1.667 -4.494 27.247 1.00 90.19 313 TYR A N 1
ATOM 2360 C CA . TYR A 1 313 ? 1.204 -4.980 25.949 1.00 90.19 313 TYR A CA 1
ATOM 2361 C C . TYR A 1 313 ? 2.365 -5.502 25.084 1.00 90.19 313 TYR A C 1
ATOM 2363 O O . TYR A 1 313 ? 2.307 -6.627 24.577 1.00 90.19 313 TYR A O 1
ATOM 2371 N N . ASN A 1 314 ? 3.464 -4.748 24.995 1.00 88.94 314 ASN A N 1
ATOM 2372 C CA . ASN A 1 314 ? 4.649 -5.144 24.230 1.00 88.94 314 ASN A CA 1
ATOM 2373 C C . ASN A 1 314 ? 5.311 -6.419 24.787 1.00 88.94 314 ASN A C 1
ATOM 2375 O O . ASN A 1 314 ? 5.735 -7.283 24.019 1.00 88.94 314 ASN A O 1
ATOM 2379 N N . GLN A 1 315 ? 5.338 -6.593 26.112 1.00 89.50 315 GLN A N 1
ATOM 2380 C CA . GLN A 1 315 ? 5.833 -7.828 26.734 1.00 89.50 315 GLN A CA 1
ATOM 2381 C C . GLN A 1 315 ? 4.974 -9.051 26.389 1.00 89.50 315 GLN A C 1
ATOM 2383 O O . GLN A 1 315 ? 5.505 -10.154 26.244 1.00 89.50 315 GLN A O 1
ATOM 2388 N N . ILE A 1 316 ? 3.652 -8.892 26.258 1.00 89.50 316 ILE A N 1
ATOM 2389 C CA . ILE A 1 316 ? 2.786 -9.991 25.811 1.00 89.50 316 ILE A CA 1
ATOM 2390 C C . ILE A 1 316 ? 3.117 -10.359 24.370 1.00 89.50 316 ILE A C 1
ATOM 2392 O O . ILE A 1 316 ? 3.284 -11.542 24.077 1.00 89.50 316 ILE A O 1
ATOM 2396 N N . LEU A 1 317 ? 3.229 -9.368 23.481 1.00 89.81 317 LEU A N 1
ATOM 2397 C CA . LEU A 1 317 ? 3.598 -9.625 22.092 1.00 89.81 317 LEU A CA 1
ATOM 2398 C C . LEU A 1 317 ? 4.927 -10.376 22.016 1.00 89.81 317 LEU A C 1
ATOM 2400 O O . LEU A 1 317 ? 5.008 -11.382 21.317 1.00 89.81 317 LEU A O 1
ATOM 2404 N N . GLU A 1 318 ? 5.938 -9.978 22.790 1.00 89.69 318 GLU A N 1
ATOM 2405 C CA . GLU A 1 318 ? 7.217 -10.691 22.844 1.00 89.69 318 GLU A CA 1
ATOM 2406 C C . GLU A 1 318 ? 7.053 -12.159 23.275 1.00 89.69 318 GLU A C 1
ATOM 2408 O O . GLU A 1 318 ? 7.621 -13.054 22.645 1.00 89.69 318 GLU A O 1
ATOM 2413 N N . LYS A 1 319 ? 6.217 -12.442 24.281 1.00 89.81 319 LYS A N 1
ATOM 2414 C CA . LYS A 1 319 ? 5.900 -13.820 24.702 1.00 89.81 319 LYS A CA 1
ATOM 2415 C C . LYS A 1 319 ? 5.187 -14.618 23.614 1.00 89.81 319 LYS A C 1
ATOM 2417 O O . LYS A 1 319 ? 5.505 -15.789 23.416 1.00 89.81 319 LYS A O 1
ATOM 2422 N N . VAL A 1 320 ? 4.274 -13.998 22.868 1.00 90.25 320 VAL A N 1
ATOM 2423 C CA . VAL A 1 320 ? 3.646 -14.632 21.697 1.00 90.25 320 VAL A CA 1
ATOM 2424 C C . VAL A 1 320 ? 4.695 -14.955 20.630 1.00 90.25 320 VAL A C 1
ATOM 2426 O O . VAL A 1 320 ? 4.657 -16.026 20.031 1.00 90.25 320 VAL A O 1
ATOM 2429 N N . CYS A 1 321 ? 5.685 -14.085 20.431 1.00 89.56 321 CYS A N 1
ATOM 2430 C CA . CYS A 1 321 ? 6.776 -14.328 19.485 1.00 89.56 321 CYS A CA 1
ATOM 2431 C C . CYS A 1 321 ? 7.680 -15.485 19.920 1.00 89.56 321 CYS A C 1
ATOM 2433 O O . CYS A 1 321 ? 8.126 -16.265 19.079 1.00 89.56 321 CYS A O 1
ATOM 2435 N N . GLN A 1 322 ? 7.940 -15.605 21.224 1.00 90.31 322 GLN A N 1
ATOM 2436 C CA . GLN A 1 322 ? 8.662 -16.741 21.798 1.00 90.31 322 GLN A CA 1
ATOM 2437 C C . GLN A 1 322 ? 7.867 -18.039 21.610 1.00 90.31 322 GLN A C 1
ATOM 2439 O O . GLN A 1 322 ? 8.423 -19.024 21.134 1.00 90.31 322 GLN A O 1
ATOM 2444 N N . LEU A 1 323 ? 6.556 -18.018 21.883 1.00 88.88 323 LEU A N 1
ATOM 2445 C CA . LEU A 1 323 ? 5.669 -19.159 21.645 1.00 88.88 323 LEU A CA 1
ATOM 2446 C C . LEU A 1 323 ? 5.665 -19.573 20.169 1.00 88.88 323 LEU A C 1
ATOM 2448 O O . LEU A 1 323 ? 5.786 -20.758 19.868 1.00 88.88 323 LEU A O 1
ATOM 2452 N N . ARG A 1 324 ? 5.578 -18.608 19.247 1.00 90.44 324 ARG A N 1
ATOM 2453 C CA . ARG A 1 324 ? 5.700 -18.858 17.807 1.00 90.44 324 ARG A CA 1
ATOM 2454 C C . ARG A 1 324 ? 6.991 -19.599 17.479 1.00 90.44 324 ARG A C 1
ATOM 2456 O O . ARG A 1 324 ? 6.938 -20.564 16.727 1.00 90.44 324 ARG A O 1
ATOM 2463 N N . GLN A 1 325 ? 8.128 -19.155 18.016 1.00 88.06 325 GLN A N 1
ATOM 2464 C CA . GLN A 1 325 ? 9.413 -19.800 17.752 1.00 88.06 325 GLN A CA 1
ATOM 2465 C C . GLN A 1 325 ? 9.384 -21.270 18.187 1.00 88.06 325 GLN A C 1
ATOM 2467 O O . GLN A 1 325 ? 9.722 -22.144 17.395 1.00 88.06 325 GLN A O 1
ATOM 2472 N N . THR A 1 326 ? 8.879 -21.550 19.390 1.00 87.12 326 THR A N 1
ATOM 2473 C CA . THR A 1 326 ? 8.717 -22.922 19.891 1.00 87.12 326 THR A CA 1
ATOM 2474 C C . THR A 1 326 ? 7.791 -23.760 19.007 1.00 87.12 326 THR A C 1
ATOM 2476 O O . THR A 1 326 ? 8.137 -24.883 18.658 1.00 87.12 326 THR A O 1
ATOM 2479 N N . VAL A 1 327 ? 6.640 -23.222 18.589 1.00 86.31 327 VAL A N 1
ATOM 2480 C CA . VAL A 1 327 ? 5.701 -23.936 17.703 1.00 86.31 327 VAL A CA 1
ATOM 2481 C C . VAL A 1 327 ? 6.346 -24.253 16.353 1.00 86.31 327 VAL A C 1
ATOM 2483 O O . VAL A 1 327 ? 6.240 -25.382 15.873 1.00 86.31 327 VAL A O 1
ATOM 2486 N N . CYS A 1 328 ? 7.050 -23.291 15.755 1.00 85.62 328 CYS A N 1
ATOM 2487 C CA . CYS A 1 328 ? 7.761 -23.494 14.496 1.00 85.62 328 CYS A CA 1
ATOM 2488 C C . CYS A 1 328 ? 8.845 -24.573 14.608 1.00 85.62 328 CYS A C 1
ATOM 2490 O O . CYS A 1 328 ? 8.960 -25.395 13.698 1.00 85.62 328 CYS A O 1
ATOM 2492 N N . ASP A 1 329 ? 9.603 -24.581 15.706 1.00 86.88 329 ASP A N 1
ATOM 2493 C CA . ASP A 1 329 ? 10.717 -25.508 15.917 1.00 86.88 329 ASP A CA 1
ATOM 2494 C C . ASP A 1 329 ? 10.242 -26.934 16.256 1.00 86.88 329 ASP A C 1
ATOM 2496 O O . ASP A 1 329 ? 10.823 -27.905 15.772 1.00 86.88 329 ASP A O 1
ATOM 2500 N N . GLU A 1 330 ? 9.182 -27.082 17.060 1.00 86.25 330 GLU A N 1
ATOM 2501 C CA . GLU A 1 330 ? 8.730 -28.387 17.572 1.00 86.25 330 GLU A CA 1
ATOM 2502 C C . GLU A 1 330 ? 7.630 -29.047 16.728 1.00 86.25 330 GLU A C 1
ATOM 2504 O O . GLU A 1 330 ? 7.620 -30.269 16.568 1.00 86.25 330 GLU A O 1
ATOM 2509 N N . LEU A 1 331 ? 6.687 -28.262 16.200 1.00 80.44 331 LEU A N 1
ATOM 2510 C CA . LEU A 1 331 ? 5.479 -28.763 15.524 1.00 80.44 331 LEU A CA 1
ATOM 2511 C C . LEU A 1 331 ? 5.472 -28.468 14.018 1.00 80.44 331 LEU A C 1
ATOM 2513 O O . LEU A 1 331 ? 4.667 -29.033 13.274 1.00 80.44 331 LEU A O 1
ATOM 2517 N N . GLY A 1 332 ? 6.388 -27.611 13.562 1.00 76.88 332 GLY A N 1
ATOM 2518 C CA . GLY A 1 332 ? 6.453 -27.120 12.195 1.00 76.88 332 GLY A CA 1
ATOM 2519 C C . GLY A 1 332 ? 5.406 -26.041 11.911 1.00 76.88 332 GLY A C 1
ATOM 2520 O O . GLY A 1 332 ? 4.302 -26.037 12.450 1.00 76.88 332 GLY A O 1
ATOM 2521 N N . ALA A 1 333 ? 5.727 -25.142 10.980 1.00 71.50 333 ALA A N 1
ATOM 2522 C CA . ALA A 1 333 ? 4.921 -23.953 10.677 1.00 71.50 333 ALA A CA 1
ATOM 2523 C C . ALA A 1 333 ? 3.537 -24.236 10.037 1.00 71.50 333 ALA A C 1
ATOM 2525 O O . ALA A 1 333 ? 2.829 -23.314 9.643 1.00 71.50 333 ALA A O 1
ATOM 2526 N N . ALA A 1 334 ? 3.160 -25.511 9.888 1.00 70.44 334 ALA A N 1
ATOM 2527 C CA . ALA A 1 334 ? 1.835 -25.935 9.443 1.00 70.44 334 ALA A CA 1
ATOM 2528 C C . ALA A 1 334 ? 0.808 -25.988 10.590 1.00 70.44 334 ALA A C 1
ATOM 2530 O O . ALA A 1 334 ? -0.393 -26.006 10.318 1.00 70.44 334 ALA A O 1
ATOM 2531 N N . VAL A 1 335 ? 1.266 -26.028 11.847 1.00 79.44 335 VAL A N 1
ATOM 2532 C CA . VAL A 1 335 ? 0.410 -25.920 13.033 1.00 79.44 335 VAL A CA 1
ATOM 2533 C C . VAL A 1 335 ? 0.347 -24.456 13.440 1.00 79.44 335 VAL A C 1
ATOM 2535 O O . VAL A 1 335 ? 1.365 -23.853 13.770 1.00 79.44 335 VAL A O 1
ATOM 2538 N N . ASP A 1 336 ? -0.852 -23.886 13.408 1.00 85.62 336 ASP A N 1
ATOM 2539 C CA . ASP A 1 336 ? -1.074 -22.471 13.680 1.00 85.62 336 ASP A CA 1
ATOM 2540 C C . ASP A 1 336 ? -2.290 -22.284 14.590 1.00 85.62 336 ASP A C 1
ATOM 2542 O O . ASP A 1 336 ? -3.253 -23.056 14.547 1.00 85.62 336 ASP A O 1
ATOM 2546 N N . ALA A 1 337 ? -2.226 -21.253 15.422 1.00 89.75 337 ALA A N 1
ATOM 2547 C CA . ALA A 1 337 ? -3.304 -20.808 16.293 1.00 89.75 337 ALA A CA 1
ATOM 2548 C C . ALA A 1 337 ? -3.653 -19.361 15.941 1.00 89.75 337 ALA A C 1
ATOM 2550 O O . ALA A 1 337 ? -2.870 -18.669 15.292 1.00 89.75 337 ALA A O 1
ATOM 2551 N N . SER A 1 338 ? -4.810 -18.873 16.388 1.00 94.31 338 SER A N 1
ATOM 2552 C CA . SER A 1 338 ? -5.091 -17.449 16.210 1.00 94.31 338 SER A CA 1
ATOM 2553 C C . SER A 1 338 ? -4.238 -16.602 17.154 1.00 94.31 338 SER A C 1
ATOM 2555 O O . SER A 1 338 ? -4.022 -16.962 18.318 1.00 94.31 338 SER A O 1
ATOM 2557 N N . LEU A 1 339 ? -3.788 -15.446 16.668 1.00 94.19 339 LEU A N 1
ATOM 2558 C CA . LEU A 1 339 ? -3.091 -14.449 17.474 1.00 94.19 339 LEU A CA 1
ATOM 2559 C C . LEU A 1 339 ? -3.953 -14.007 18.666 1.00 94.19 339 LEU A C 1
ATOM 2561 O O . LEU A 1 339 ? -3.453 -13.891 19.782 1.00 94.19 339 LEU A O 1
ATOM 2565 N N . GLY A 1 340 ? -5.260 -13.834 18.449 1.00 93.31 340 GLY A N 1
ATOM 2566 C CA . GLY A 1 340 ? -6.224 -13.486 19.491 1.00 93.31 340 GLY A CA 1
ATOM 2567 C C . GLY A 1 340 ? -6.255 -14.504 20.629 1.00 93.31 340 GLY A C 1
ATOM 2568 O O . GLY A 1 340 ? -6.147 -14.121 21.792 1.00 93.31 340 GLY A O 1
ATOM 2569 N N . THR A 1 341 ? -6.299 -15.803 20.314 1.00 92.94 341 THR A N 1
ATOM 2570 C CA . THR A 1 341 ? -6.246 -16.865 21.332 1.00 92.94 341 THR A CA 1
ATOM 2571 C C . THR A 1 341 ? -4.954 -16.795 22.148 1.00 92.94 341 THR A C 1
ATOM 2573 O O . THR A 1 341 ? -5.000 -16.907 23.372 1.00 92.94 341 THR A O 1
ATOM 2576 N N . ALA A 1 342 ? -3.806 -16.578 21.501 1.00 92.00 342 ALA A N 1
ATOM 2577 C CA . ALA A 1 342 ? -2.528 -16.470 22.202 1.00 92.00 342 ALA A CA 1
ATOM 2578 C C . ALA A 1 342 ? -2.498 -15.256 23.150 1.00 92.00 342 ALA A C 1
ATOM 2580 O O . ALA A 1 342 ? -2.138 -15.392 24.322 1.00 92.00 342 ALA A O 1
ATOM 2581 N N . LEU A 1 343 ? -2.935 -14.087 22.670 1.00 91.25 343 LEU A N 1
ATOM 2582 C CA . LEU A 1 343 ? -3.007 -12.855 23.459 1.00 91.25 343 LEU A CA 1
ATOM 2583 C C . LEU A 1 343 ? -3.942 -12.996 24.667 1.00 91.25 343 LEU A C 1
ATOM 2585 O O . LEU A 1 343 ? -3.586 -12.580 25.769 1.00 91.25 343 LEU A O 1
ATOM 2589 N N . GLU A 1 344 ? -5.103 -13.630 24.499 1.00 88.00 344 GLU A N 1
ATOM 2590 C CA . GLU A 1 344 ? -6.040 -13.880 25.598 1.00 88.00 344 GLU A CA 1
ATOM 2591 C C . GLU A 1 344 ? -5.467 -14.817 26.666 1.00 88.00 344 GLU A C 1
ATOM 2593 O O . GLU A 1 344 ? -5.637 -14.567 27.862 1.00 88.00 344 GLU A O 1
ATOM 2598 N N . VAL A 1 345 ? -4.784 -15.892 26.255 1.00 88.00 345 VAL A N 1
ATOM 2599 C CA . VAL A 1 345 ? -4.160 -16.850 27.181 1.00 88.00 345 VAL A CA 1
ATOM 2600 C C . VAL A 1 345 ? -3.074 -16.164 28.005 1.00 88.00 345 VAL A C 1
ATOM 2602 O O . VAL A 1 345 ? -3.079 -16.269 29.233 1.00 88.00 345 VAL A O 1
ATOM 2605 N N . PHE A 1 346 ? -2.175 -15.418 27.358 1.00 87.12 346 PHE A N 1
ATOM 2606 C CA . PHE A 1 346 ? -1.126 -14.692 28.070 1.00 87.12 346 PHE A CA 1
ATOM 2607 C C . PHE A 1 346 ? -1.682 -13.562 28.936 1.00 87.12 346 PHE A C 1
ATOM 2609 O O . PHE A 1 346 ? -1.197 -13.387 30.054 1.00 87.12 346 PHE A O 1
ATOM 2616 N N . GLY A 1 347 ? -2.709 -12.848 28.468 1.00 84.06 347 GLY A N 1
ATOM 2617 C CA . GLY A 1 347 ? -3.391 -11.807 29.236 1.00 84.06 347 GLY A CA 1
ATOM 2618 C C . GLY A 1 347 ? -3.980 -12.342 30.541 1.00 84.06 347 GLY A C 1
ATOM 2619 O O . GLY A 1 347 ? -3.738 -11.774 31.604 1.00 84.06 347 GLY A O 1
ATOM 2620 N N . LYS A 1 348 ? -4.678 -13.486 30.481 1.00 83.69 348 LYS A N 1
ATOM 2621 C CA . LYS A 1 348 ? -5.239 -14.157 31.667 1.00 83.69 348 LYS A CA 1
ATOM 2622 C C . LYS A 1 348 ? -4.155 -14.682 32.606 1.00 83.69 348 LYS A C 1
ATOM 2624 O O . LYS A 1 348 ? -4.267 -14.508 33.812 1.00 83.69 348 LYS A O 1
ATOM 2629 N N . ALA A 1 349 ? -3.106 -15.306 32.068 1.00 83.62 349 ALA A N 1
ATOM 2630 C CA . ALA A 1 349 ? -2.044 -15.912 32.873 1.00 83.62 349 ALA A CA 1
ATOM 2631 C C . ALA A 1 349 ? -1.210 -14.895 33.673 1.00 83.62 349 ALA A C 1
ATOM 2633 O O . ALA A 1 349 ? -0.598 -15.265 34.670 1.00 83.62 349 ALA A O 1
ATOM 2634 N N . HIS A 1 350 ? -1.170 -13.636 33.234 1.00 81.19 350 HIS A N 1
ATOM 2635 C CA . HIS A 1 350 ? -0.388 -12.569 33.864 1.00 81.19 350 HIS A CA 1
ATOM 2636 C C . HIS A 1 350 ? -1.250 -11.551 34.619 1.00 81.19 350 HIS A C 1
ATOM 2638 O O . HIS A 1 350 ? -0.720 -10.519 35.018 1.00 81.19 350 HIS A O 1
ATOM 2644 N N . GLU A 1 351 ? -2.551 -11.827 34.789 1.00 81.75 351 GLU A N 1
ATOM 2645 C CA . GLU A 1 351 ? -3.510 -10.939 35.467 1.00 81.75 351 GLU A CA 1
ATOM 2646 C C . GLU A 1 351 ? -3.441 -9.494 34.941 1.00 81.75 351 GLU A C 1
ATOM 2648 O O . GLU A 1 351 ? -3.409 -8.528 35.695 1.00 81.75 351 GLU A O 1
ATOM 2653 N N . ILE A 1 352 ? -3.364 -9.341 33.617 1.00 78.75 352 ILE A N 1
ATOM 2654 C CA . ILE A 1 352 ? -3.178 -8.032 32.985 1.00 78.75 352 ILE A CA 1
ATOM 2655 C C . ILE A 1 352 ? -4.492 -7.261 32.985 1.00 78.75 352 ILE A C 1
ATOM 2657 O O . ILE A 1 352 ? -5.563 -7.842 32.801 1.00 78.75 352 ILE A O 1
ATOM 2661 N N . ALA A 1 353 ? -4.380 -5.938 33.124 1.00 79.00 353 ALA A N 1
ATOM 2662 C CA . ALA A 1 353 ? -5.502 -5.013 33.110 1.00 79.00 353 ALA A CA 1
ATOM 2663 C C . ALA A 1 353 ? -6.529 -5.285 34.220 1.00 79.00 353 ALA A C 1
ATOM 2665 O O . ALA A 1 353 ? -7.698 -5.587 33.973 1.00 79.00 353 ALA A O 1
ATOM 2666 N N . THR A 1 354 ? -6.056 -5.187 35.461 1.00 80.31 354 THR A N 1
ATOM 2667 C CA . THR A 1 354 ? -6.843 -5.490 36.664 1.00 80.31 354 THR A CA 1
ATOM 2668 C C . THR A 1 354 ? -7.894 -4.431 36.981 1.00 80.31 354 THR A C 1
ATOM 2670 O O . THR A 1 354 ? -8.944 -4.749 37.539 1.00 80.31 354 THR A O 1
ATOM 2673 N N . SER A 1 355 ? -7.626 -3.173 36.626 1.00 90.00 355 SER A N 1
ATOM 2674 C CA . SER A 1 355 ? -8.570 -2.066 36.773 1.00 90.00 355 SER A CA 1
ATOM 2675 C C . SER A 1 355 ? -9.334 -1.791 35.475 1.00 90.00 355 SER A C 1
ATOM 2677 O O . SER A 1 355 ? -8.883 -2.132 34.382 1.00 90.00 355 SER A O 1
ATOM 2679 N N . GLY A 1 356 ? -10.490 -1.127 35.588 1.00 91.12 356 GLY A N 1
ATOM 2680 C CA . GLY A 1 356 ? -11.286 -0.737 34.420 1.00 91.12 356 GLY A CA 1
ATOM 2681 C C . GLY A 1 356 ? -10.503 0.139 33.436 1.00 91.12 356 GLY A C 1
ATOM 2682 O O . GLY A 1 356 ? -10.555 -0.100 32.237 1.00 91.12 356 GLY A O 1
ATOM 2683 N N . GLU A 1 357 ? -9.716 1.096 33.930 1.00 91.81 357 GLU A N 1
ATOM 2684 C CA . GLU A 1 357 ? -8.895 1.979 33.089 1.00 91.81 357 GLU A CA 1
ATOM 2685 C C . GLU A 1 357 ? -7.767 1.231 32.367 1.00 91.81 357 GLU A C 1
ATOM 2687 O O . GLU A 1 357 ? -7.611 1.379 31.155 1.00 91.81 357 GLU A O 1
ATOM 2692 N N . GLU A 1 358 ? -7.043 0.352 33.067 1.00 92.38 358 GLU A N 1
ATOM 2693 C CA . GLU A 1 358 ? -6.032 -0.503 32.431 1.00 92.38 358 GLU A CA 1
ATOM 2694 C C . GLU A 1 358 ? -6.653 -1.425 31.373 1.00 92.38 358 GLU A C 1
ATOM 2696 O O . GLU A 1 358 ? -6.034 -1.690 30.342 1.00 92.38 358 GLU A O 1
ATOM 2701 N N . ARG A 1 359 ? -7.889 -1.897 31.592 1.00 92.44 359 ARG A N 1
ATOM 2702 C CA . ARG A 1 359 ? -8.611 -2.724 30.618 1.00 92.44 359 ARG A CA 1
ATOM 2703 C C . ARG A 1 359 ? -8.952 -1.961 29.355 1.00 92.44 359 ARG A C 1
ATOM 2705 O O . ARG A 1 359 ? -8.689 -2.473 28.270 1.00 92.44 359 ARG A O 1
ATOM 2712 N N . MET A 1 360 ? -9.461 -0.742 29.494 1.00 94.69 360 MET A N 1
ATOM 2713 C CA . MET A 1 360 ? -9.739 0.122 28.351 1.00 94.69 360 MET A CA 1
ATOM 2714 C C . MET A 1 360 ? -8.467 0.432 27.549 1.00 94.69 360 MET A C 1
ATOM 2716 O O . MET A 1 360 ? -8.498 0.389 26.321 1.00 94.69 360 MET A O 1
ATOM 2720 N N . LEU A 1 361 ? -7.338 0.684 28.223 1.00 93.69 361 LEU A N 1
ATOM 2721 C CA . LEU A 1 361 ? -6.041 0.900 27.566 1.00 93.69 361 LEU A CA 1
ATOM 2722 C C . LEU A 1 361 ? -5.552 -0.339 26.822 1.00 93.69 361 LEU A C 1
ATOM 2724 O O . LEU A 1 361 ? -5.124 -0.259 25.671 1.00 93.69 361 LEU A O 1
ATOM 2728 N N . PHE A 1 362 ? -5.642 -1.504 27.460 1.00 93.12 362 PHE A N 1
ATOM 2729 C CA . PHE A 1 362 ? -5.260 -2.755 26.822 1.00 93.12 362 PHE A CA 1
ATOM 2730 C C . PHE A 1 362 ? -6.112 -3.034 25.580 1.00 93.12 362 PHE A C 1
ATOM 2732 O O . PHE A 1 362 ? -5.575 -3.342 24.516 1.00 93.12 362 PHE A O 1
ATOM 2739 N N . ASP A 1 363 ? -7.431 -2.868 25.688 1.00 94.69 363 ASP A N 1
ATOM 2740 C CA . ASP A 1 363 ? -8.352 -3.031 24.565 1.00 94.69 363 ASP A CA 1
ATOM 2741 C C . ASP A 1 363 ? -8.086 -2.002 23.449 1.00 94.69 363 ASP A C 1
ATOM 2743 O O . ASP A 1 363 ? -8.202 -2.353 22.276 1.00 94.69 363 ASP A O 1
ATOM 2747 N N . TRP A 1 364 ? -7.645 -0.779 23.770 1.00 95.88 364 TRP A N 1
ATOM 2748 C CA . TRP A 1 364 ? -7.209 0.200 22.768 1.00 95.88 364 TRP A CA 1
ATOM 2749 C C . TRP A 1 364 ? -5.982 -0.285 21.978 1.00 95.88 364 TRP A C 1
ATOM 2751 O O . TRP A 1 364 ? -5.969 -0.197 20.748 1.00 95.88 364 TRP A O 1
ATOM 2761 N N . HIS A 1 365 ? -4.977 -0.872 22.640 1.00 94.62 365 HIS A N 1
ATOM 2762 C CA . HIS A 1 365 ? -3.827 -1.463 21.940 1.00 94.62 365 HIS A CA 1
ATOM 2763 C C . HIS A 1 365 ? -4.229 -2.655 21.062 1.00 94.62 365 HIS A C 1
ATOM 2765 O O . HIS A 1 365 ? -3.740 -2.779 19.937 1.00 94.62 365 HIS A O 1
ATOM 2771 N N . LEU A 1 366 ? -5.158 -3.499 21.530 1.00 94.75 366 LEU A N 1
ATOM 2772 C CA . LEU A 1 366 ? -5.720 -4.580 20.715 1.00 94.75 366 LEU A CA 1
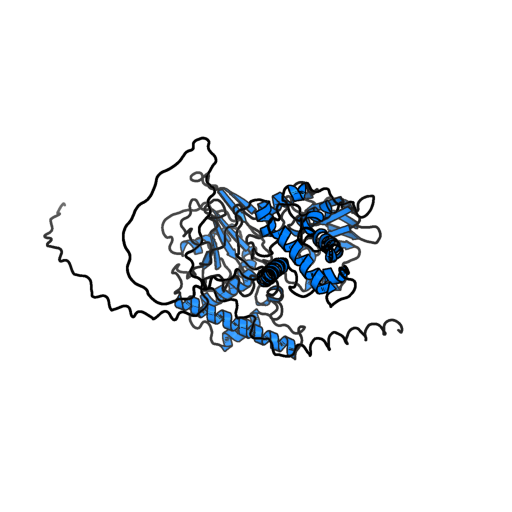ATOM 2773 C C . LEU A 1 366 ? -6.460 -4.031 19.489 1.00 94.75 366 LEU A C 1
ATOM 2775 O O . LEU A 1 366 ? -6.249 -4.526 18.385 1.00 94.75 366 LEU A O 1
ATOM 2779 N N . ALA A 1 367 ? -7.268 -2.980 19.653 1.00 96.00 367 ALA A N 1
ATOM 2780 C CA . ALA A 1 367 ? -7.948 -2.310 18.547 1.00 96.00 367 ALA A CA 1
ATOM 2781 C C . ALA A 1 367 ? -6.958 -1.709 17.539 1.00 96.00 367 ALA A C 1
ATOM 2783 O O . ALA A 1 367 ? -7.177 -1.787 16.331 1.00 96.00 367 ALA A O 1
ATOM 2784 N N . ASN A 1 368 ? -5.838 -1.159 18.017 1.00 95.12 368 ASN A N 1
ATOM 2785 C CA . ASN A 1 368 ? -4.780 -0.639 17.157 1.00 95.12 368 ASN A CA 1
ATOM 2786 C C . ASN A 1 368 ? -4.082 -1.752 16.350 1.00 95.12 368 ASN A C 1
ATOM 2788 O O . ASN A 1 368 ? -3.749 -1.556 15.180 1.00 95.12 368 ASN A O 1
ATOM 2792 N N . LEU A 1 369 ? -3.918 -2.944 16.933 1.00 94.44 369 LEU A N 1
ATOM 2793 C CA . LEU A 1 369 ? -3.409 -4.123 16.226 1.00 94.44 369 LEU A CA 1
ATOM 2794 C C . LEU A 1 369 ? -4.412 -4.649 15.185 1.00 94.44 369 LEU A C 1
ATOM 2796 O O . LEU A 1 369 ? -4.025 -4.982 14.062 1.00 94.44 369 LEU A O 1
ATOM 2800 N N . GLU A 1 370 ? -5.705 -4.668 15.520 1.00 95.38 370 GLU A N 1
ATOM 2801 C CA . GLU A 1 370 ? -6.783 -4.984 14.573 1.00 95.38 370 GLU A CA 1
ATOM 2802 C C . GLU A 1 370 ? -6.852 -3.967 13.434 1.00 95.38 370 GLU A C 1
ATOM 2804 O O . GLU A 1 370 ? -7.081 -4.345 12.288 1.00 95.38 370 GLU A O 1
ATOM 2809 N N . TYR A 1 371 ? -6.617 -2.685 13.722 1.00 94.06 371 TYR A N 1
ATOM 2810 C CA . TYR A 1 371 ? -6.527 -1.620 12.728 1.00 94.06 371 TYR A CA 1
ATOM 2811 C C . TYR A 1 371 ? -5.360 -1.836 11.762 1.00 94.06 371 TYR A C 1
ATOM 2813 O O . TYR A 1 371 ? -5.571 -1.799 10.547 1.00 94.06 371 TYR A O 1
ATOM 2821 N N . ALA A 1 372 ? -4.157 -2.100 12.283 1.00 89.44 372 ALA A N 1
ATOM 2822 C CA . ALA A 1 372 ? -2.959 -2.315 11.471 1.00 89.44 372 ALA A CA 1
ATOM 2823 C C . ALA A 1 372 ? -3.138 -3.474 10.477 1.00 89.44 372 ALA A C 1
ATOM 2825 O O . ALA A 1 372 ? -2.733 -3.375 9.321 1.00 89.44 372 ALA A O 1
ATOM 2826 N N . ASN A 1 373 ? -3.829 -4.532 10.906 1.00 92.69 373 ASN A N 1
ATOM 2827 C CA . ASN A 1 373 ? -4.089 -5.721 10.096 1.00 92.69 373 ASN A CA 1
ATOM 2828 C C . ASN A 1 373 ? -5.430 -5.677 9.339 1.00 92.69 373 ASN A C 1
ATOM 2830 O O . ASN A 1 373 ? -5.704 -6.527 8.486 1.00 92.69 373 ASN A O 1
ATOM 2834 N N . ALA A 1 374 ? -6.279 -4.694 9.652 1.00 94.50 374 ALA A N 1
ATOM 2835 C CA . ALA A 1 374 ? -7.684 -4.626 9.260 1.00 94.50 374 ALA A CA 1
ATOM 2836 C C . ALA A 1 374 ? -8.442 -5.947 9.518 1.00 94.50 374 ALA A C 1
ATOM 2838 O O . ALA A 1 374 ? -9.272 -6.352 8.718 1.00 94.50 374 ALA A O 1
ATOM 2839 N N . ALA A 1 375 ? -8.144 -6.685 10.581 1.00 93.12 375 ALA A N 1
ATOM 2840 C CA . ALA A 1 375 ? -8.728 -8.007 10.812 1.00 93.12 375 ALA A CA 1
ATOM 2841 C C . ALA A 1 375 ? -9.003 -8.234 12.293 1.00 93.12 375 ALA A C 1
ATOM 2843 O O . ALA A 1 375 ? -8.374 -7.609 13.144 1.00 93.12 375 ALA A O 1
ATOM 2844 N N . LEU A 1 376 ? -9.923 -9.153 12.588 1.00 95.31 376 LEU A N 1
ATOM 2845 C CA . LEU A 1 376 ? -10.098 -9.658 13.943 1.00 95.31 376 LEU A CA 1
ATOM 2846 C C . LEU A 1 376 ? -8.841 -10.420 14.354 1.00 95.31 376 LEU A C 1
ATOM 2848 O O . LEU A 1 376 ? -8.306 -11.210 13.573 1.00 95.31 376 LEU A O 1
ATOM 2852 N N . LEU A 1 377 ? -8.405 -10.258 15.602 1.00 95.00 377 LEU A N 1
ATOM 2853 C CA . LEU A 1 377 ? -7.259 -11.019 16.118 1.00 95.00 377 LEU A CA 1
ATOM 2854 C C . LEU A 1 377 ? -7.515 -12.537 16.091 1.00 95.00 377 LEU A C 1
ATOM 2856 O O . LEU A 1 377 ? -6.570 -13.314 15.977 1.00 95.00 377 LEU A O 1
ATOM 2860 N N . SER A 1 378 ? -8.783 -12.960 16.155 1.00 95.44 378 SER A N 1
ATOM 2861 C CA . SER A 1 378 ? -9.203 -14.363 16.024 1.00 95.44 378 SER A CA 1
ATOM 2862 C C . SER A 1 378 ? -8.968 -14.955 14.631 1.00 95.44 378 SER A C 1
ATOM 2864 O O . SER A 1 378 ? -8.895 -16.174 14.498 1.00 95.44 378 SER A O 1
ATOM 2866 N N . ASP A 1 379 ? -8.833 -14.109 13.609 1.00 94.69 379 ASP A N 1
ATOM 2867 C CA . ASP A 1 379 ? -8.639 -14.519 12.215 1.00 94.69 379 ASP A CA 1
ATOM 2868 C C . ASP A 1 379 ? -7.171 -14.395 11.775 1.00 94.69 379 ASP A C 1
ATOM 2870 O O . ASP A 1 379 ? -6.798 -14.846 10.689 1.00 94.69 379 ASP A O 1
ATOM 2874 N N . LEU A 1 380 ? -6.328 -13.771 12.604 1.00 94.44 380 LEU A N 1
ATOM 2875 C CA . LEU A 1 380 ? -4.906 -13.597 12.336 1.00 94.44 380 LEU A CA 1
ATOM 2876 C C . LEU A 1 380 ? -4.108 -14.823 12.759 1.00 94.44 380 LEU A C 1
ATOM 2878 O O . LEU A 1 380 ? -4.251 -15.327 13.869 1.00 94.44 380 LEU A O 1
ATOM 2882 N N . SER A 1 381 ? -3.208 -15.247 11.877 1.00 94.12 381 SER A N 1
ATOM 2883 C CA . SER A 1 381 ? -2.206 -16.273 12.157 1.00 94.12 381 SER A CA 1
ATOM 2884 C C . SER A 1 381 ? -1.265 -15.813 13.267 1.00 94.12 381 SER A C 1
ATOM 2886 O O . SER A 1 381 ? -0.607 -14.786 13.121 1.00 94.12 381 SER A O 1
ATOM 2888 N N . MET A 1 382 ? -1.133 -16.574 14.352 1.00 93.75 382 MET A N 1
ATOM 2889 C CA . MET A 1 382 ? -0.120 -16.291 15.372 1.00 93.75 382 MET A CA 1
ATOM 2890 C C . MET A 1 382 ? 1.294 -16.396 14.782 1.00 93.75 382 MET A C 1
ATOM 2892 O O . MET A 1 382 ? 2.190 -15.643 15.169 1.00 93.75 382 MET A O 1
ATOM 2896 N N . VAL A 1 383 ? 1.500 -17.321 13.840 1.00 91.06 383 VAL A N 1
ATOM 2897 C CA . VAL A 1 383 ? 2.814 -17.575 13.241 1.00 91.06 383 VAL A CA 1
ATOM 2898 C C . VAL A 1 383 ? 3.200 -16.521 12.196 1.00 91.06 383 VAL A C 1
ATOM 2900 O O . VAL A 1 383 ? 4.358 -16.108 12.161 1.00 91.06 383 VAL A O 1
ATOM 2903 N N . PHE A 1 384 ? 2.260 -16.067 11.367 1.00 91.88 384 PHE A N 1
ATOM 2904 C CA . PHE A 1 384 ? 2.567 -15.326 10.136 1.00 91.88 384 PHE A CA 1
ATOM 2905 C C . PHE A 1 384 ? 1.969 -13.915 10.043 1.00 91.88 384 PHE A C 1
ATOM 2907 O O . PHE A 1 384 ? 2.111 -13.293 8.990 1.00 91.88 384 PHE A O 1
ATOM 2914 N N . TRP A 1 385 ? 1.292 -13.398 11.076 1.00 92.19 385 TRP A N 1
ATOM 2915 C CA . TRP A 1 385 ? 0.668 -12.064 11.004 1.00 92.19 385 TRP A CA 1
ATOM 2916 C C . TRP A 1 385 ? 1.663 -10.935 10.685 1.00 92.19 385 TRP A C 1
ATOM 2918 O O . TRP A 1 385 ? 1.295 -10.010 9.974 1.00 92.19 385 TRP A O 1
ATOM 2928 N N . ASP A 1 386 ? 2.909 -11.043 11.154 1.00 90.50 386 ASP A N 1
ATOM 2929 C CA . ASP A 1 386 ? 4.012 -10.080 11.001 1.00 90.50 386 ASP A CA 1
ATOM 2930 C C . ASP A 1 386 ? 5.163 -10.606 10.129 1.00 90.50 386 ASP A C 1
ATOM 2932 O O . ASP A 1 386 ? 6.319 -10.212 10.281 1.00 90.50 386 ASP A O 1
ATOM 2936 N N . GLN A 1 387 ? 4.878 -11.528 9.204 1.00 90.31 387 GLN A N 1
ATOM 2937 C CA . GLN A 1 387 ? 5.905 -12.097 8.321 1.00 90.31 387 GLN A CA 1
ATOM 2938 C C . GLN A 1 387 ? 6.562 -11.061 7.385 1.00 90.31 387 GLN A C 1
ATOM 2940 O O . GLN A 1 387 ? 7.605 -11.343 6.795 1.00 90.31 387 GLN A O 1
ATOM 2945 N N . ASP A 1 388 ? 5.936 -9.896 7.201 1.00 86.25 388 ASP A N 1
ATOM 2946 C CA . ASP A 1 388 ? 6.410 -8.804 6.354 1.00 86.25 388 ASP A CA 1
ATOM 2947 C C . ASP A 1 388 ? 7.311 -7.793 7.083 1.00 86.25 388 ASP A C 1
ATOM 2949 O O . ASP A 1 388 ? 8.006 -7.029 6.414 1.00 86.25 388 ASP A O 1
ATOM 2953 N N . ASP A 1 389 ? 7.388 -7.840 8.416 1.00 84.62 389 ASP A N 1
ATOM 2954 C CA . ASP A 1 389 ? 8.198 -6.931 9.240 1.00 84.62 389 ASP A CA 1
ATOM 2955 C C . ASP A 1 389 ? 9.676 -6.819 8.820 1.00 84.62 389 ASP A C 1
ATOM 2957 O O . ASP A 1 389 ? 10.198 -5.702 8.787 1.00 84.62 389 ASP A O 1
ATOM 2961 N N . PRO A 1 390 ? 10.386 -7.905 8.440 1.00 83.94 390 PRO A N 1
ATOM 2962 C CA . PRO A 1 390 ? 11.775 -7.799 7.982 1.00 83.94 390 PRO A CA 1
ATOM 2963 C C . PRO A 1 390 ? 11.969 -6.943 6.720 1.00 83.94 390 PRO A C 1
ATOM 2965 O O . PRO A 1 390 ? 13.101 -6.587 6.396 1.00 83.94 390 PRO A O 1
ATOM 2968 N N . TYR A 1 391 ? 10.888 -6.637 5.998 1.00 83.19 391 TYR A N 1
ATOM 2969 C CA . TYR A 1 391 ? 10.888 -5.867 4.754 1.00 83.19 391 TYR A CA 1
ATOM 2970 C C . TYR A 1 391 ? 10.326 -4.450 4.933 1.00 83.19 391 TYR A C 1
ATOM 2972 O O . TYR A 1 391 ? 10.036 -3.770 3.943 1.00 83.19 391 TYR A O 1
ATOM 2980 N N . GLU A 1 392 ? 10.155 -3.996 6.178 1.00 82.19 392 GLU A N 1
ATOM 2981 C CA . GLU A 1 392 ? 9.680 -2.653 6.483 1.00 82.19 392 GLU A CA 1
ATOM 2982 C C . GLU A 1 392 ? 10.590 -1.569 5.874 1.00 82.19 392 GLU A C 1
ATOM 2984 O O . GLU A 1 392 ? 11.822 -1.646 5.871 1.00 82.19 392 GLU A O 1
ATOM 2989 N N . MET A 1 393 ? 9.963 -0.513 5.358 1.00 86.06 393 MET A N 1
ATOM 2990 C CA . MET A 1 393 ? 10.666 0.647 4.821 1.00 86.06 393 MET A CA 1
ATOM 2991 C C . MET A 1 393 ? 10.971 1.635 5.947 1.00 86.06 393 MET A C 1
ATOM 2993 O O . MET A 1 393 ? 10.070 2.102 6.636 1.00 86.06 393 MET A O 1
ATOM 2997 N N . GLY A 1 394 ? 12.243 1.998 6.112 1.00 84.81 394 GLY A N 1
ATOM 2998 C CA . GLY A 1 394 ? 12.653 2.950 7.146 1.00 84.81 394 GLY A CA 1
ATOM 2999 C C . GLY A 1 394 ? 12.275 4.412 6.853 1.00 84.81 394 GLY A C 1
ATOM 3000 O O . GLY A 1 394 ? 11.776 4.771 5.784 1.00 84.81 394 GLY A O 1
ATOM 3001 N N . GLY A 1 395 ? 12.626 5.300 7.783 1.00 88.62 395 GLY A N 1
ATOM 3002 C CA . GLY A 1 395 ? 12.372 6.742 7.676 1.00 88.62 395 GLY A CA 1
ATOM 3003 C C . GLY A 1 395 ? 10.984 7.144 8.175 1.00 88.62 395 GLY A C 1
ATOM 3004 O O . GLY A 1 395 ? 10.235 6.325 8.691 1.00 88.62 395 GLY A O 1
ATOM 3005 N N . ASP A 1 396 ? 10.650 8.425 8.042 1.00 91.50 396 ASP A N 1
ATOM 3006 C CA . ASP A 1 396 ? 9.411 8.973 8.599 1.00 91.50 396 ASP A CA 1
ATOM 3007 C C . ASP A 1 396 ? 8.152 8.461 7.880 1.00 91.50 396 ASP A C 1
ATOM 3009 O O . ASP A 1 396 ? 8.108 8.377 6.650 1.00 91.50 396 ASP A O 1
ATOM 3013 N N . HIS A 1 397 ? 7.082 8.220 8.639 1.00 91.31 397 HIS A N 1
ATOM 3014 C CA . HIS A 1 397 ? 5.744 8.059 8.076 1.00 91.31 397 HIS A CA 1
ATOM 3015 C C . HIS A 1 397 ? 5.186 9.421 7.670 1.00 91.31 397 HIS A C 1
ATOM 3017 O O . HIS A 1 397 ? 5.277 10.387 8.430 1.00 91.31 397 HIS A O 1
ATOM 3023 N N . CYS A 1 398 ? 4.606 9.517 6.474 1.00 94.38 398 CYS A N 1
ATOM 3024 C CA . CYS A 1 398 ? 4.191 10.802 5.916 1.00 94.38 398 CYS A CA 1
ATOM 3025 C C . CYS A 1 398 ? 2.767 10.788 5.355 1.00 94.38 398 CYS A C 1
ATOM 3027 O O . CYS A 1 398 ? 2.335 9.825 4.723 1.00 94.38 398 CYS A O 1
ATOM 3029 N N . PHE A 1 399 ? 2.079 11.917 5.494 1.00 94.44 399 PHE A N 1
ATOM 3030 C CA . PHE A 1 399 ? 0.918 12.278 4.686 1.00 94.44 399 PHE A CA 1
ATOM 3031 C C . PHE A 1 399 ? 1.343 13.107 3.470 1.00 94.44 399 PHE A C 1
ATOM 3033 O O . PHE A 1 399 ? 2.328 13.851 3.516 1.00 94.44 399 PHE A O 1
ATOM 3040 N N . ILE A 1 400 ? 0.546 13.037 2.403 1.00 95.06 400 ILE A N 1
ATOM 3041 C CA . ILE A 1 400 ? 0.656 13.935 1.250 1.00 95.06 400 ILE A CA 1
ATOM 3042 C C . ILE A 1 400 ? -0.408 15.030 1.358 1.00 95.06 400 ILE A C 1
ATOM 3044 O O . ILE A 1 400 ? -1.601 14.732 1.251 1.00 95.06 400 ILE A O 1
ATOM 3048 N N . PRO A 1 401 ? -0.021 16.310 1.500 1.00 95.06 401 PRO A N 1
ATOM 3049 C CA . PRO A 1 401 ? -0.965 17.412 1.434 1.00 95.06 401 PRO A CA 1
ATOM 3050 C C . PRO A 1 401 ? -1.777 17.414 0.128 1.00 95.06 401 PRO A C 1
ATOM 3052 O O . PRO A 1 401 ? -1.241 17.379 -0.990 1.00 95.06 401 PRO A O 1
ATOM 3055 N N . GLY A 1 402 ? -3.099 17.468 0.276 1.00 93.25 402 GLY A N 1
ATOM 3056 C CA . GLY A 1 402 ? -4.072 17.350 -0.809 1.00 93.25 402 GLY A CA 1
ATOM 3057 C C . GLY A 1 402 ? -4.453 15.913 -1.192 1.00 93.25 402 GLY A C 1
ATOM 3058 O O . GLY A 1 402 ? -5.287 15.762 -2.084 1.00 93.25 402 GLY A O 1
ATOM 3059 N N . GLY A 1 403 ? -3.890 14.901 -0.524 1.00 94.62 403 GLY A N 1
ATOM 3060 C CA . GLY A 1 403 ? -4.255 13.487 -0.618 1.00 94.62 403 GLY A CA 1
ATOM 3061 C C . GLY A 1 403 ? -3.529 12.671 -1.696 1.00 94.62 403 GLY A C 1
ATOM 3062 O O . GLY A 1 403 ? -3.014 13.193 -2.690 1.00 94.62 403 GLY A O 1
ATOM 3063 N N . ASN A 1 404 ? -3.526 11.349 -1.519 1.00 96.00 404 ASN A N 1
ATOM 3064 C CA . ASN A 1 404 ? -2.808 10.386 -2.367 1.00 96.00 404 ASN A CA 1
ATOM 3065 C C . ASN A 1 404 ? -3.396 10.213 -3.779 1.00 96.00 404 ASN A C 1
ATOM 3067 O O . ASN A 1 404 ? -2.741 9.684 -4.679 1.00 96.00 404 ASN A O 1
ATOM 3071 N N . GLY A 1 405 ? -4.603 10.716 -4.027 1.00 96.12 405 GLY A N 1
ATOM 3072 C CA . GLY A 1 405 ? -5.224 10.801 -5.348 1.00 96.12 405 GLY A CA 1
ATOM 3073 C C . GLY A 1 405 ? -4.396 11.612 -6.347 1.00 96.12 405 GLY A C 1
ATOM 3074 O O . GLY A 1 405 ? -4.524 11.400 -7.551 1.00 96.12 405 GLY A O 1
ATOM 3075 N N . ARG A 1 406 ? -3.484 12.471 -5.870 1.00 96.69 406 ARG A N 1
ATOM 3076 C CA . ARG A 1 406 ? -2.495 13.165 -6.709 1.00 96.69 406 ARG A CA 1
ATOM 3077 C C . ARG A 1 406 ? -1.557 12.188 -7.425 1.00 96.69 406 ARG A C 1
ATOM 3079 O O . ARG A 1 406 ? -1.318 12.367 -8.616 1.00 96.69 406 ARG A O 1
ATOM 3086 N N . PHE A 1 407 ? -1.102 11.123 -6.752 1.00 97.62 407 PHE A N 1
ATOM 3087 C CA . PHE A 1 407 ? -0.325 10.059 -7.401 1.00 97.62 407 PHE A CA 1
ATOM 3088 C C . PHE A 1 407 ? -1.150 9.332 -8.449 1.00 97.62 407 PHE A C 1
ATOM 3090 O O . PHE A 1 407 ? -0.669 9.094 -9.547 1.00 97.62 407 PHE A O 1
ATOM 3097 N N . VAL A 1 408 ? -2.401 8.997 -8.123 1.00 97.62 408 VAL A N 1
ATOM 3098 C CA . VAL A 1 408 ? -3.300 8.289 -9.042 1.00 97.62 408 VAL A CA 1
ATOM 3099 C C . VAL A 1 408 ? -3.526 9.102 -10.311 1.00 97.62 408 VAL A C 1
ATOM 3101 O O . VAL A 1 408 ? -3.423 8.554 -11.403 1.00 97.62 408 VAL A O 1
ATOM 3104 N N . HIS A 1 409 ? -3.824 10.395 -10.177 1.00 97.00 409 HIS A N 1
ATOM 3105 C CA . HIS A 1 409 ? -4.064 11.268 -11.321 1.00 97.00 409 HIS A CA 1
ATOM 3106 C C . HIS A 1 409 ? -2.825 11.366 -12.216 1.00 97.00 409 HIS A C 1
ATOM 3108 O O . HIS A 1 409 ? -2.924 11.118 -13.415 1.00 97.00 409 HIS A O 1
ATOM 3114 N N . ALA A 1 410 ? -1.657 11.620 -11.620 1.00 97.69 410 ALA A N 1
ATOM 3115 C CA . ALA A 1 410 ? -0.401 11.702 -12.357 1.00 97.69 410 ALA A CA 1
ATOM 3116 C C . ALA A 1 410 ? -0.021 10.354 -12.995 1.00 97.69 410 ALA A C 1
ATOM 3118 O O . ALA A 1 410 ? 0.396 10.298 -14.147 1.00 97.69 410 ALA A O 1
ATOM 3119 N N . LEU A 1 411 ? -0.230 9.231 -12.301 1.00 97.75 411 LEU A N 1
ATOM 3120 C CA . LEU A 1 411 ? 0.011 7.898 -12.852 1.00 97.75 411 LEU A CA 1
ATOM 3121 C C . LEU A 1 411 ? -0.962 7.542 -13.980 1.00 97.75 411 LEU A C 1
ATOM 3123 O O . LEU A 1 411 ? -0.551 6.835 -14.885 1.00 97.75 411 LEU A O 1
ATOM 3127 N N . ALA A 1 412 ? -2.207 8.014 -13.961 1.00 97.88 412 ALA A N 1
ATOM 3128 C CA . ALA A 1 412 ? -3.207 7.698 -14.985 1.00 97.88 412 ALA A CA 1
ATOM 3129 C C . ALA A 1 412 ? -3.083 8.541 -16.266 1.00 97.88 412 ALA A C 1
ATOM 3131 O O . ALA A 1 412 ? -3.666 8.186 -17.291 1.00 97.88 412 ALA A O 1
ATOM 3132 N N . GLU A 1 413 ? -2.348 9.651 -16.220 1.00 96.12 413 GLU A N 1
ATOM 3133 C CA . GLU A 1 413 ? -2.213 10.573 -17.346 1.00 96.12 413 GLU A CA 1
ATOM 3134 C C . GLU A 1 413 ? -1.624 9.889 -18.594 1.00 96.12 413 GLU A C 1
ATOM 3136 O O . GLU A 1 413 ? -0.592 9.222 -18.526 1.00 96.12 413 GLU A O 1
ATOM 3141 N N . ASN A 1 414 ? -2.260 10.077 -19.753 1.00 94.06 414 ASN A N 1
ATOM 3142 C CA . ASN A 1 414 ? -1.839 9.501 -21.039 1.00 94.06 414 ASN A CA 1
ATOM 3143 C C . ASN A 1 414 ? -1.799 7.959 -21.084 1.00 94.06 414 ASN A C 1
ATOM 3145 O O . ASN A 1 414 ? -1.148 7.384 -21.955 1.00 94.06 414 ASN A O 1
ATOM 3149 N N . ILE A 1 415 ? -2.519 7.277 -20.187 1.00 96.44 415 ILE A N 1
ATOM 3150 C CA . ILE A 1 415 ? -2.719 5.824 -20.250 1.00 96.44 415 ILE A CA 1
ATOM 3151 C C . ILE A 1 415 ? -4.076 5.516 -20.905 1.00 96.44 415 ILE A C 1
ATOM 3153 O O . ILE A 1 415 ? -5.084 6.128 -20.543 1.00 96.44 415 ILE A O 1
ATOM 3157 N N . PRO A 1 416 ? -4.154 4.547 -21.837 1.00 96.88 416 PRO A N 1
ATOM 3158 C CA . PRO A 1 416 ? -5.412 4.117 -22.447 1.00 96.88 416 PRO A CA 1
ATOM 3159 C C . PRO A 1 416 ? -6.262 3.298 -21.460 1.00 96.88 416 PRO A C 1
ATOM 3161 O O . PRO A 1 416 ? -6.206 2.065 -21.430 1.00 96.88 416 PRO A O 1
ATOM 3164 N N . ILE A 1 417 ? -7.047 3.997 -20.635 1.00 98.50 417 ILE A N 1
ATOM 3165 C CA . ILE A 1 417 ? -7.931 3.409 -19.621 1.00 98.50 417 ILE A CA 1
ATOM 3166 C C . ILE A 1 417 ? -9.387 3.433 -20.100 1.00 98.50 417 ILE A C 1
ATOM 3168 O O . ILE A 1 417 ? -9.929 4.481 -20.446 1.00 98.50 417 ILE A O 1
ATOM 3172 N N . PHE A 1 418 ? -10.046 2.278 -20.055 1.00 98.19 418 PHE A N 1
ATOM 3173 C CA . PHE A 1 418 ? -11.461 2.100 -20.360 1.00 98.19 418 PHE A CA 1
ATOM 3174 C C . PHE A 1 418 ? -12.253 1.928 -19.059 1.00 98.19 418 PHE A C 1
ATOM 3176 O O . PHE A 1 418 ? -12.251 0.857 -18.450 1.00 98.19 418 PHE A O 1
ATOM 3183 N N . TYR A 1 419 ? -12.928 2.996 -18.636 1.00 98.31 419 TYR A N 1
ATOM 3184 C CA . TYR A 1 419 ? -13.741 3.026 -17.418 1.00 98.31 419 TYR A CA 1
ATOM 3185 C C . TYR A 1 419 ? -15.119 2.378 -17.597 1.00 98.31 419 TYR A C 1
ATOM 3187 O O . TYR A 1 419 ? -15.649 2.291 -18.708 1.00 98.31 419 TYR A O 1
ATOM 3195 N N . GLY A 1 420 ? -15.723 1.945 -16.487 1.00 97.94 420 GLY A N 1
ATOM 3196 C CA . GLY A 1 420 ? -17.020 1.262 -16.499 1.00 97.94 420 GLY A CA 1
ATOM 3197 C C . GLY A 1 420 ? -16.987 -0.053 -17.285 1.00 97.94 420 GLY A C 1
ATOM 3198 O O . GLY A 1 420 ? -17.981 -0.435 -17.906 1.00 97.94 420 GLY A O 1
ATOM 3199 N N . ARG A 1 421 ? -15.823 -0.712 -17.326 1.00 98.00 421 ARG A N 1
ATOM 3200 C CA . ARG A 1 421 ? -15.587 -2.002 -17.984 1.00 98.00 421 ARG A CA 1
ATOM 3201 C C . ARG A 1 421 ? -15.269 -3.049 -16.931 1.00 98.00 421 ARG A C 1
ATOM 3203 O O . ARG A 1 421 ? -14.122 -3.444 -16.739 1.00 98.00 421 ARG A O 1
ATOM 3210 N N . THR A 1 422 ? -16.301 -3.500 -16.226 1.00 98.12 422 THR A N 1
ATOM 3211 C CA . THR A 1 422 ? -16.161 -4.593 -15.260 1.00 98.12 422 THR A CA 1
ATOM 3212 C C . THR A 1 422 ? -15.891 -5.881 -16.021 1.00 98.12 422 THR A C 1
ATOM 3214 O O . THR A 1 422 ? -16.763 -6.361 -16.742 1.00 98.12 422 THR A O 1
ATOM 3217 N N . VAL A 1 423 ? -14.687 -6.430 -15.882 1.00 98.50 423 VAL A N 1
ATOM 3218 C CA . VAL A 1 423 ? -14.324 -7.709 -16.498 1.00 98.50 423 VAL A CA 1
ATOM 3219 C C . VAL A 1 423 ? -15.120 -8.841 -15.853 1.00 98.50 423 VAL A C 1
ATOM 3221 O O . VAL A 1 423 ? -15.231 -8.897 -14.631 1.00 98.50 423 VAL A O 1
ATOM 3224 N N . THR A 1 424 ? -15.672 -9.727 -16.679 1.00 98.25 424 THR A N 1
ATOM 3225 C CA . THR A 1 424 ? -16.498 -10.872 -16.260 1.00 98.25 424 THR A CA 1
ATOM 3226 C C . THR A 1 424 ? -15.880 -12.214 -16.643 1.00 98.25 424 THR A C 1
ATOM 3228 O O . THR A 1 424 ? -16.126 -13.207 -15.963 1.00 98.25 424 THR A O 1
ATOM 3231 N N . SER A 1 425 ? -15.055 -12.264 -17.695 1.00 98.31 425 SER A N 1
ATOM 3232 C CA . SER A 1 425 ? -14.363 -13.484 -18.124 1.00 98.31 425 SER A CA 1
ATOM 3233 C C . SER A 1 425 ? -12.994 -13.173 -18.724 1.00 98.31 425 SER A C 1
ATOM 3235 O O . SER A 1 425 ? -12.836 -12.185 -19.443 1.00 98.31 425 SER A O 1
ATOM 3237 N N . VAL A 1 426 ? -12.022 -14.045 -18.470 1.00 98.62 426 VAL A N 1
ATOM 3238 C CA . VAL A 1 426 ? -10.677 -14.022 -19.052 1.00 98.62 426 VAL A CA 1
ATOM 3239 C C . VAL A 1 426 ? -10.401 -15.392 -19.653 1.00 98.62 426 VAL A C 1
ATOM 3241 O O . VAL A 1 426 ? -10.238 -16.371 -18.925 1.00 98.62 426 VAL A O 1
ATOM 3244 N N . ASN A 1 427 ? -10.338 -15.455 -20.979 1.00 98.19 427 ASN A N 1
ATOM 3245 C CA . ASN A 1 427 ? -9.941 -16.657 -21.698 1.00 98.19 427 ASN A CA 1
ATOM 3246 C C . ASN A 1 427 ? -8.465 -16.526 -22.085 1.00 98.19 427 ASN A C 1
ATOM 3248 O O . ASN A 1 427 ? -8.092 -15.510 -22.667 1.00 98.19 427 ASN A O 1
ATOM 3252 N N . TYR A 1 428 ? -7.635 -17.518 -21.778 1.00 97.69 428 TYR A N 1
ATOM 3253 C CA . TYR A 1 428 ? -6.198 -17.492 -22.055 1.00 97.69 428 TYR A CA 1
ATOM 3254 C C . TYR A 1 428 ? -5.687 -18.853 -22.541 1.00 97.69 428 TYR A C 1
ATOM 3256 O O . TYR A 1 428 ? -6.212 -19.898 -22.163 1.00 97.69 428 TYR A O 1
ATOM 3264 N N . GLY A 1 429 ? -4.662 -18.842 -23.392 1.00 95.69 429 GLY A N 1
ATOM 3265 C CA . GLY A 1 429 ? -4.061 -20.046 -23.967 1.00 95.69 429 GLY A CA 1
ATOM 3266 C C . GLY A 1 429 ? -2.790 -19.731 -24.754 1.00 95.69 429 GLY A C 1
ATOM 3267 O O . GLY A 1 429 ? -2.198 -18.669 -24.576 1.00 95.69 429 GLY A O 1
ATOM 3268 N N . CYS A 1 430 ? -2.375 -20.641 -25.639 1.00 94.12 430 CYS A N 1
ATOM 3269 C CA . CYS A 1 430 ? -1.187 -20.450 -26.482 1.00 94.12 430 CYS A CA 1
ATOM 3270 C C . CYS A 1 430 ? -1.320 -19.286 -27.480 1.00 94.12 430 CYS A C 1
ATOM 3272 O O . CYS A 1 430 ? -0.312 -18.693 -27.847 1.00 94.12 430 CYS A O 1
ATOM 3274 N N . ASP A 1 431 ? -2.548 -18.925 -27.864 1.00 92.56 431 ASP A N 1
ATOM 3275 C CA . ASP A 1 431 ? -2.835 -17.879 -28.860 1.00 92.56 431 ASP A CA 1
ATOM 3276 C C . ASP A 1 431 ? -3.076 -16.487 -28.237 1.00 92.56 431 ASP A C 1
ATOM 3278 O O . ASP A 1 431 ? -3.623 -15.587 -28.887 1.00 92.56 431 ASP A O 1
ATOM 3282 N N . GLY A 1 432 ? -2.714 -16.320 -26.961 1.00 96.44 432 GLY A N 1
ATOM 3283 C CA . GLY A 1 432 ? -2.882 -15.088 -26.194 1.00 96.44 432 GLY A CA 1
ATOM 3284 C C . GLY A 1 432 ? -4.127 -15.085 -25.308 1.00 96.44 432 GLY A C 1
ATOM 3285 O O . GLY A 1 432 ? -4.519 -16.107 -24.736 1.00 96.44 432 GLY A O 1
ATOM 3286 N N . VAL A 1 433 ? -4.738 -13.907 -25.155 1.00 98.19 433 VAL A N 1
ATOM 3287 C CA . VAL A 1 433 ? -5.835 -13.657 -24.212 1.00 98.19 433 VAL A CA 1
ATOM 3288 C C . VAL A 1 433 ? -7.026 -12.943 -24.853 1.00 98.19 433 VAL A C 1
ATOM 3290 O O . VAL A 1 433 ? -6.883 -12.073 -25.717 1.00 98.19 433 VAL A O 1
ATOM 3293 N N . LEU A 1 434 ? -8.225 -13.272 -24.372 1.00 98.25 434 LEU A N 1
ATOM 3294 C CA . LEU A 1 434 ? -9.479 -12.606 -24.710 1.00 98.25 434 LEU A CA 1
ATOM 3295 C C . LEU A 1 434 ? -10.247 -12.270 -23.427 1.00 98.25 434 LEU A C 1
ATOM 3297 O O . LEU A 1 434 ? -10.668 -13.158 -22.683 1.00 98.25 434 LEU A O 1
ATOM 3301 N N . VAL A 1 435 ? -10.416 -10.976 -23.166 1.00 98.56 435 VAL A N 1
ATOM 3302 C CA . VAL A 1 435 ? -11.011 -10.442 -21.936 1.00 98.56 435 VAL A CA 1
ATOM 3303 C C . VAL A 1 435 ? -12.377 -9.841 -22.240 1.00 98.56 435 VAL A C 1
ATOM 3305 O O . VAL A 1 435 ? -12.492 -8.962 -23.091 1.00 98.56 435 VAL A O 1
ATOM 3308 N N . TYR A 1 436 ? -13.408 -10.291 -21.531 1.00 98.31 436 TYR A N 1
ATOM 3309 C CA . TYR A 1 436 ? -14.790 -9.850 -21.718 1.00 98.31 436 TYR A CA 1
ATOM 3310 C C . TYR A 1 436 ? -15.223 -8.910 -20.598 1.00 98.31 436 TYR A C 1
ATOM 3312 O O . TYR A 1 436 ? -14.977 -9.190 -19.422 1.00 98.31 436 TYR A O 1
ATOM 3320 N N . SER A 1 437 ? -15.906 -7.821 -20.952 1.00 97.19 437 SER A N 1
ATOM 3321 C CA . SER A 1 437 ? -16.537 -6.913 -19.989 1.00 97.19 437 SER A CA 1
ATOM 3322 C C . SER A 1 437 ? -18.048 -7.120 -19.884 1.00 97.19 437 SER A C 1
ATOM 3324 O O . SER A 1 437 ? -18.696 -7.679 -20.767 1.00 97.19 437 SER A O 1
ATOM 3326 N N . ASN A 1 438 ? -18.637 -6.578 -18.820 1.00 96.69 438 ASN A N 1
ATOM 3327 C CA . ASN A 1 438 ? -20.080 -6.510 -18.569 1.00 96.69 438 ASN A CA 1
ATOM 3328 C C . ASN A 1 438 ? -20.898 -5.851 -19.697 1.00 96.69 438 ASN A C 1
ATOM 3330 O O . ASN A 1 438 ? -22.107 -6.029 -19.758 1.00 96.69 438 ASN A O 1
ATOM 3334 N N . THR A 1 439 ? -20.254 -5.094 -20.584 1.00 94.56 439 THR A N 1
ATOM 3335 C CA . THR A 1 439 ? -20.873 -4.485 -21.771 1.00 94.56 439 THR A CA 1
ATOM 3336 C C . THR A 1 439 ? -20.943 -5.414 -22.986 1.00 94.56 439 THR A C 1
ATOM 3338 O O . THR A 1 439 ? -21.400 -4.989 -24.043 1.00 94.56 439 THR A O 1
ATOM 3341 N N . GLY A 1 440 ? -20.443 -6.650 -22.881 1.00 90.62 440 GLY A N 1
ATOM 3342 C CA . GLY A 1 440 ? -20.330 -7.589 -24.001 1.00 90.62 440 GLY A CA 1
ATOM 3343 C C . GLY A 1 440 ? -19.145 -7.317 -24.935 1.00 90.62 440 GLY A C 1
ATOM 3344 O O . GLY A 1 440 ? -18.927 -8.076 -25.876 1.00 90.62 440 GLY A O 1
ATOM 3345 N N . GLN A 1 441 ? -18.354 -6.266 -24.687 1.00 93.81 441 GLN A N 1
ATOM 3346 C CA . GLN A 1 441 ? -17.134 -6.003 -25.451 1.00 93.81 441 GLN A CA 1
ATOM 3347 C C . GLN A 1 441 ? -16.048 -7.028 -25.107 1.00 93.81 441 GLN A C 1
ATOM 3349 O O . GLN A 1 441 ? -15.861 -7.384 -23.942 1.00 93.81 441 GLN A O 1
ATOM 3354 N N . ALA A 1 442 ? -15.315 -7.461 -26.131 1.00 96.00 442 ALA A N 1
ATOM 3355 C CA . ALA A 1 442 ? -14.173 -8.352 -26.000 1.00 96.00 442 ALA A CA 1
ATOM 3356 C C . ALA A 1 442 ? -12.883 -7.614 -26.382 1.00 96.00 442 ALA A C 1
ATOM 3358 O O . ALA A 1 442 ? -12.820 -6.938 -27.409 1.00 96.00 442 ALA A O 1
ATOM 3359 N N . PHE A 1 443 ? -11.854 -7.763 -25.557 1.00 97.81 443 PHE A N 1
ATOM 3360 C CA . PHE A 1 443 ? -10.533 -7.176 -25.747 1.00 97.81 443 PHE A CA 1
ATOM 3361 C C . PHE A 1 443 ? -9.533 -8.303 -25.986 1.00 97.81 443 PHE A C 1
ATOM 3363 O O . PHE A 1 443 ? -9.408 -9.199 -25.151 1.00 97.81 443 PHE A O 1
ATOM 3370 N N . ARG A 1 444 ? -8.833 -8.270 -27.123 1.00 97.56 444 ARG A N 1
ATOM 3371 C CA . ARG A 1 444 ? -7.802 -9.253 -27.481 1.00 97.56 444 ARG A CA 1
ATOM 3372 C C . ARG A 1 444 ? -6.410 -8.693 -27.197 1.00 97.56 444 ARG A C 1
ATOM 3374 O O . ARG A 1 444 ? -6.136 -7.543 -27.539 1.00 97.56 444 ARG A O 1
ATOM 3381 N N . GLY A 1 445 ? -5.550 -9.512 -26.607 1.00 97.00 445 GLY A N 1
ATOM 3382 C CA . GLY A 1 445 ? -4.140 -9.207 -26.380 1.00 97.00 445 GLY A CA 1
ATOM 3383 C C . GLY A 1 445 ? -3.292 -10.473 -26.407 1.00 97.00 445 GLY A C 1
ATOM 3384 O O . GLY A 1 445 ? -3.825 -11.577 -26.488 1.00 97.00 445 GLY A O 1
ATOM 3385 N N . ASP A 1 446 ? -1.980 -10.310 -26.316 1.00 97.44 446 ASP A N 1
ATOM 3386 C CA . ASP A 1 446 ? -1.029 -11.417 -26.186 1.00 97.44 446 ASP A CA 1
ATOM 3387 C C . ASP A 1 446 ? -0.915 -11.862 -24.722 1.00 97.44 446 ASP A C 1
ATOM 3389 O O . ASP A 1 446 ? -0.729 -13.039 -24.430 1.00 97.44 446 ASP A O 1
ATOM 3393 N N . MET A 1 447 ? -1.081 -10.925 -23.783 1.00 97.25 447 MET A N 1
ATOM 3394 C CA . MET A 1 447 ? -0.996 -11.174 -22.342 1.00 97.25 447 MET A CA 1
ATOM 3395 C C . MET A 1 447 ? -2.077 -10.411 -21.572 1.00 97.25 447 MET A C 1
ATOM 3397 O O . MET A 1 447 ? -2.523 -9.339 -21.990 1.00 97.25 447 MET A O 1
ATOM 3401 N N . ALA A 1 448 ? -2.461 -10.934 -20.405 1.00 98.12 448 ALA A N 1
ATOM 3402 C CA . ALA A 1 448 ? -3.305 -10.233 -19.443 1.00 98.12 448 ALA A CA 1
ATOM 3403 C C . ALA A 1 448 ? -2.608 -10.122 -18.082 1.00 98.12 448 ALA A C 1
ATOM 3405 O O . ALA A 1 448 ? -2.071 -11.103 -17.574 1.00 98.12 448 ALA A O 1
ATOM 3406 N N . LEU A 1 449 ? -2.685 -8.945 -17.462 1.00 98.69 449 LEU A N 1
ATOM 3407 C CA . LEU A 1 449 ? -2.253 -8.711 -16.087 1.00 98.69 449 LEU A CA 1
ATOM 3408 C C . LEU A 1 449 ? -3.474 -8.409 -15.215 1.00 98.69 449 LEU A C 1
ATOM 3410 O O . LEU A 1 449 ? -4.112 -7.365 -15.347 1.00 98.69 449 LEU A O 1
ATOM 3414 N N . CYS A 1 450 ? -3.802 -9.322 -14.302 1.00 98.38 450 CYS A N 1
ATOM 3415 C CA . CYS A 1 450 ? -4.943 -9.174 -13.405 1.00 98.38 450 CYS A CA 1
ATOM 3416 C C . CYS A 1 450 ? -4.532 -8.509 -12.084 1.00 98.38 450 CYS A C 1
ATOM 3418 O O . CYS A 1 450 ? -3.852 -9.128 -11.270 1.00 98.38 450 CYS A O 1
ATOM 3420 N N . THR A 1 451 ? -4.988 -7.274 -11.846 1.00 98.56 451 THR A N 1
ATOM 3421 C CA . THR A 1 451 ? -4.668 -6.482 -10.636 1.00 98.56 451 THR A CA 1
ATOM 3422 C C . THR A 1 451 ? -5.887 -6.211 -9.749 1.00 98.56 451 THR A C 1
ATOM 3424 O O . THR A 1 451 ? -5.885 -5.307 -8.909 1.00 98.56 451 THR A O 1
ATOM 3427 N N . VAL A 1 452 ? -6.961 -6.986 -9.930 1.00 98.00 452 VAL A N 1
ATOM 3428 C CA . VAL A 1 452 ? -8.179 -6.834 -9.127 1.00 98.00 452 VAL A CA 1
ATOM 3429 C C . VAL A 1 452 ? -7.914 -7.164 -7.651 1.00 98.00 452 VAL A C 1
ATOM 3431 O O . VAL A 1 452 ? -7.068 -8.009 -7.351 1.00 98.00 452 VAL A O 1
ATOM 3434 N N . PRO A 1 453 ? -8.636 -6.536 -6.706 1.00 96.81 453 PRO A N 1
ATOM 3435 C CA . PRO A 1 453 ? -8.491 -6.849 -5.287 1.00 96.81 453 PRO A CA 1
ATOM 3436 C C . PRO A 1 453 ? -8.763 -8.327 -4.974 1.00 96.81 453 PRO A C 1
ATOM 3438 O O . PRO A 1 453 ? -9.622 -8.947 -5.602 1.00 96.81 453 PRO A O 1
ATOM 3441 N N . LEU A 1 454 ? -8.114 -8.862 -3.933 1.00 96.62 454 LEU A N 1
ATOM 3442 C CA . LEU A 1 454 ? -8.314 -10.244 -3.473 1.00 96.62 454 LEU A CA 1
ATOM 3443 C C . LEU A 1 454 ? -9.796 -10.572 -3.219 1.00 96.62 454 LEU A C 1
ATOM 3445 O O . LEU A 1 454 ? -10.252 -11.640 -3.618 1.00 96.62 454 LEU A O 1
ATOM 3449 N N . GLY A 1 455 ? -10.576 -9.647 -2.648 1.00 95.06 455 GLY A N 1
ATOM 3450 C CA . GLY A 1 455 ? -12.020 -9.837 -2.457 1.00 95.06 455 GLY A CA 1
ATOM 3451 C C . GLY A 1 455 ? -12.812 -10.082 -3.748 1.00 95.06 455 GLY A C 1
ATOM 3452 O O . GLY A 1 455 ? -13.786 -10.830 -3.729 1.00 95.06 455 GLY A O 1
ATOM 3453 N N . VAL A 1 456 ? -12.381 -9.525 -4.889 1.00 96.12 456 VAL A N 1
ATOM 3454 C CA . VAL A 1 456 ? -13.006 -9.799 -6.199 1.00 96.12 456 VAL A CA 1
ATOM 3455 C C . VAL A 1 456 ? -12.721 -11.235 -6.641 1.00 96.12 456 VAL A C 1
ATOM 3457 O O . VAL A 1 456 ? -13.626 -11.915 -7.126 1.00 96.12 456 VAL A O 1
ATOM 3460 N N . LEU A 1 457 ? -11.488 -11.710 -6.428 1.00 97.44 457 LEU A N 1
ATOM 3461 C CA . LEU A 1 457 ? -11.099 -13.092 -6.723 1.00 97.44 457 LEU A CA 1
ATOM 3462 C C . LEU A 1 457 ? -11.831 -14.086 -5.814 1.00 97.44 457 LEU A C 1
ATOM 3464 O O . LEU A 1 457 ? -12.375 -15.066 -6.312 1.00 97.44 457 LEU A O 1
ATOM 3468 N N . LYS A 1 458 ? -11.917 -13.807 -4.506 1.00 96.75 458 LYS A N 1
ATOM 3469 C CA . LYS A 1 458 ? -12.658 -14.636 -3.538 1.00 96.75 458 LYS A CA 1
ATOM 3470 C C . LYS A 1 458 ? -14.147 -14.742 -3.865 1.00 96.75 458 LYS A C 1
ATOM 3472 O O . LYS A 1 458 ? -14.728 -15.805 -3.696 1.00 96.75 458 LYS A O 1
ATOM 3477 N N . LYS A 1 459 ? -14.758 -13.661 -4.364 1.00 96.69 459 LYS A N 1
ATOM 3478 C CA . LYS A 1 459 ? -16.162 -13.659 -4.801 1.00 96.69 459 LYS A CA 1
ATOM 3479 C C . LYS A 1 459 ? -16.392 -14.475 -6.083 1.00 96.69 459 LYS A C 1
ATOM 3481 O O . LYS A 1 459 ? -17.539 -14.742 -6.424 1.00 96.69 459 LYS A O 1
ATOM 3486 N N . GLY A 1 460 ? -15.341 -14.823 -6.830 1.00 95.88 460 GLY A N 1
ATOM 3487 C CA . GLY A 1 460 ? -15.472 -15.533 -8.106 1.00 95.88 460 GLY A CA 1
ATOM 3488 C C . GLY A 1 460 ? -16.185 -14.714 -9.186 1.00 95.88 460 GLY A C 1
ATOM 3489 O O . GLY A 1 460 ? -16.834 -15.273 -10.061 1.00 95.88 460 GLY A O 1
ATOM 3490 N N . SER A 1 461 ? -16.105 -13.376 -9.128 1.00 95.69 461 SER A N 1
ATOM 3491 C CA . SER A 1 461 ? -16.819 -12.495 -10.075 1.00 95.69 461 SER A CA 1
ATOM 3492 C C . SER A 1 461 ? -16.220 -12.469 -11.487 1.00 95.69 461 SER A C 1
ATOM 3494 O O . SER A 1 461 ? -16.829 -11.904 -12.392 1.00 95.69 461 SER A O 1
ATOM 3496 N N . ILE A 1 462 ? -15.033 -13.052 -11.671 1.00 98.19 462 ILE A N 1
ATOM 3497 C CA . ILE A 1 462 ? -14.351 -13.184 -12.960 1.00 98.19 462 ILE A CA 1
ATOM 3498 C C . ILE A 1 462 ? -14.171 -14.670 -13.241 1.00 98.19 462 ILE A C 1
ATOM 3500 O O . ILE A 1 462 ? -13.531 -15.375 -12.461 1.00 98.19 462 ILE A O 1
ATOM 3504 N N . GLN A 1 463 ? -14.702 -15.135 -14.367 1.00 98.19 463 GLN A N 1
ATOM 3505 C CA . GLN A 1 463 ? -14.492 -16.496 -14.835 1.00 98.19 463 GLN A CA 1
ATOM 3506 C C . GLN A 1 463 ? -13.153 -16.599 -15.575 1.00 98.19 463 GLN A C 1
ATOM 3508 O O . GLN A 1 463 ? -12.914 -15.877 -16.538 1.00 98.19 463 GLN A O 1
ATOM 3513 N N . PHE A 1 464 ? -12.288 -17.516 -15.158 1.00 98.56 464 PHE A N 1
ATOM 3514 C CA . PHE A 1 464 ? -11.036 -17.816 -15.856 1.00 98.56 464 PHE A CA 1
ATOM 3515 C C . PHE A 1 464 ? -11.217 -19.073 -16.714 1.00 98.56 464 PHE A C 1
ATOM 3517 O O . PHE A 1 464 ? -11.783 -20.058 -16.235 1.00 98.56 464 PHE A O 1
ATOM 3524 N N . LYS A 1 465 ? -10.788 -19.029 -17.983 1.00 97.88 465 LYS A N 1
ATOM 3525 C CA . LYS A 1 465 ? -10.840 -20.165 -18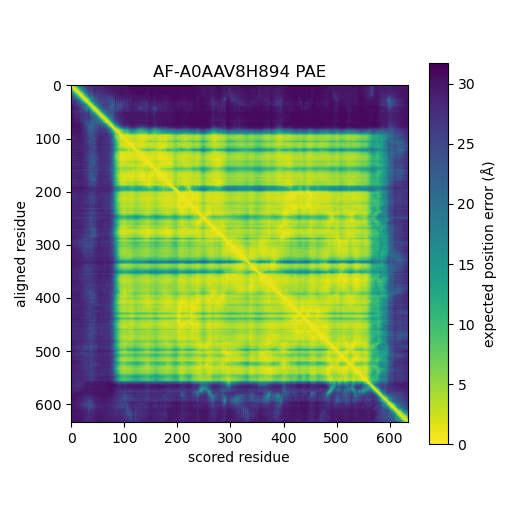.920 1.00 97.88 465 LYS A CA 1
ATOM 3526 C C . LYS A 1 465 ? -9.478 -20.364 -19.605 1.00 97.88 465 LYS A C 1
ATOM 3528 O O . LYS A 1 465 ? -9.125 -19.525 -20.431 1.00 97.88 465 LYS A O 1
ATOM 3533 N N . PRO A 1 466 ? -8.744 -21.458 -19.334 1.00 97.62 466 PRO A N 1
ATOM 3534 C CA . PRO A 1 466 ? -9.039 -22.493 -18.337 1.00 97.62 466 PRO A CA 1
ATOM 3535 C C . PRO A 1 466 ? -9.074 -21.923 -16.910 1.00 97.62 466 PRO A C 1
ATOM 3537 O O . PRO A 1 466 ? -8.708 -20.772 -16.679 1.00 97.62 466 PRO A O 1
ATOM 3540 N N . GLU A 1 467 ? -9.555 -22.714 -15.953 1.00 97.81 467 GLU A N 1
ATOM 3541 C CA . GLU A 1 467 ? -9.571 -22.288 -14.554 1.00 97.81 467 GLU A CA 1
ATOM 3542 C C . GLU A 1 467 ? -8.156 -22.021 -14.026 1.00 97.81 467 GLU A C 1
ATOM 3544 O O . GLU A 1 467 ? -7.164 -22.591 -14.493 1.00 97.81 467 GLU A O 1
ATOM 3549 N N . LEU A 1 468 ? -8.065 -21.170 -13.000 1.00 97.50 468 LEU A N 1
ATOM 3550 C CA . LEU A 1 468 ? -6.803 -20.953 -12.302 1.00 97.50 468 LEU A CA 1
ATOM 3551 C C . LEU A 1 468 ? -6.313 -22.273 -11.681 1.00 97.50 468 LEU A C 1
ATOM 3553 O O . LEU A 1 468 ? -7.133 -23.034 -11.165 1.00 97.50 468 LEU A O 1
ATOM 3557 N N . PRO A 1 469 ? -4.994 -22.533 -11.636 1.00 97.56 469 PRO A N 1
ATOM 3558 C CA . PRO A 1 469 ? -4.461 -23.742 -11.013 1.00 97.56 469 PRO A CA 1
ATOM 3559 C C . PRO A 1 469 ? -4.942 -23.914 -9.568 1.00 97.56 469 PRO A C 1
ATOM 3561 O O . PRO A 1 469 ? -5.009 -22.936 -8.818 1.00 97.56 469 PRO A O 1
ATOM 3564 N N . VAL A 1 470 ? -5.196 -25.157 -9.142 1.00 98.06 470 VAL A N 1
ATOM 3565 C CA . VAL A 1 470 ? -5.723 -25.480 -7.798 1.00 98.06 470 VAL A CA 1
ATOM 3566 C C . VAL A 1 470 ? -4.905 -24.809 -6.691 1.00 98.06 470 VAL A C 1
ATOM 3568 O O . VAL A 1 470 ? -5.466 -24.150 -5.821 1.00 98.06 470 VAL A O 1
ATOM 3571 N N . LYS A 1 471 ? -3.567 -24.849 -6.775 1.00 97.88 471 LYS A N 1
ATOM 3572 C CA . LYS A 1 471 ? -2.675 -24.180 -5.809 1.00 97.88 471 LYS A CA 1
ATOM 3573 C C . LYS A 1 471 ? -2.970 -22.679 -5.663 1.00 97.88 471 LYS A C 1
ATOM 3575 O O . LYS A 1 471 ? -2.904 -22.147 -4.555 1.00 97.88 471 LYS A O 1
ATOM 3580 N N . LYS A 1 472 ? -3.312 -21.990 -6.759 1.00 97.94 472 LYS A N 1
ATOM 3581 C CA . LYS A 1 472 ? -3.668 -20.563 -6.751 1.00 97.94 472 LYS A CA 1
ATOM 3582 C C . LYS A 1 472 ? -5.056 -20.337 -6.155 1.00 97.94 472 LYS A C 1
ATOM 3584 O O . LYS A 1 472 ? -5.214 -19.399 -5.378 1.00 97.94 472 LYS A O 1
ATOM 3589 N N . GLN A 1 473 ? -6.027 -21.191 -6.484 1.00 97.94 473 GLN A N 1
ATOM 3590 C CA . GLN A 1 473 ? -7.370 -21.133 -5.896 1.00 97.94 473 GLN A CA 1
ATOM 3591 C C . GLN A 1 473 ? -7.305 -21.306 -4.373 1.00 97.94 473 GLN A C 1
ATOM 3593 O O . GLN A 1 473 ? -7.866 -20.500 -3.636 1.00 97.94 473 GLN A O 1
ATOM 3598 N N . GLU A 1 474 ? -6.543 -22.288 -3.894 1.00 97.56 474 GLU A N 1
ATOM 3599 C CA . GLU A 1 474 ? -6.365 -22.533 -2.462 1.00 97.56 474 GLU A CA 1
ATOM 3600 C C . GLU A 1 474 ? -5.637 -21.379 -1.757 1.00 97.56 474 GLU A C 1
ATOM 3602 O O . GLU A 1 474 ? -6.025 -20.985 -0.661 1.00 97.56 474 GLU A O 1
ATOM 3607 N N . ALA A 1 475 ? -4.642 -20.755 -2.396 1.00 96.94 475 ALA A N 1
ATOM 3608 C CA . ALA A 1 475 ? -4.011 -19.548 -1.855 1.00 96.94 475 ALA A CA 1
ATOM 3609 C C . ALA A 1 475 ? -5.000 -18.370 -1.733 1.00 96.94 475 ALA A C 1
ATOM 3611 O O . ALA A 1 475 ? -5.022 -17.689 -0.709 1.00 96.94 475 ALA A O 1
ATOM 3612 N N . ILE A 1 476 ? -5.855 -18.154 -2.744 1.00 97.00 476 ILE A N 1
ATOM 3613 C CA . ILE A 1 476 ? -6.916 -17.132 -2.708 1.00 97.00 476 ILE A CA 1
ATOM 3614 C C . ILE A 1 476 ? -7.908 -17.419 -1.576 1.00 97.00 476 ILE A C 1
ATOM 3616 O O . ILE A 1 476 ? -8.352 -16.487 -0.907 1.00 97.00 476 ILE A O 1
ATOM 3620 N N . LYS A 1 477 ? -8.262 -18.688 -1.345 1.00 96.56 477 LYS A N 1
ATOM 3621 C CA . LYS A 1 477 ? -9.168 -19.084 -0.258 1.00 96.56 477 LYS A CA 1
ATOM 3622 C C . LYS A 1 477 ? -8.551 -18.834 1.118 1.00 96.56 477 LYS A C 1
ATOM 3624 O O . LYS A 1 477 ? -9.223 -18.221 1.941 1.00 96.56 477 LYS A O 1
ATOM 3629 N N . ARG A 1 478 ? -7.290 -19.225 1.339 1.00 95.00 478 ARG A N 1
ATOM 3630 C CA . ARG A 1 478 ? -6.627 -19.143 2.653 1.00 95.00 478 ARG A CA 1
ATOM 3631 C C . ARG A 1 478 ? -6.285 -17.728 3.116 1.00 95.00 478 ARG A C 1
ATOM 3633 O O . ARG A 1 478 ? -6.426 -17.450 4.297 1.00 95.00 478 ARG A O 1
ATOM 3640 N N . LEU A 1 479 ? -5.830 -16.843 2.225 1.00 95.06 479 LEU A N 1
ATOM 3641 C CA . LEU A 1 479 ? -5.446 -15.485 2.637 1.00 95.06 479 LEU A CA 1
ATOM 3642 C C . LEU A 1 479 ? -6.657 -14.692 3.138 1.00 95.06 479 LEU A C 1
ATOM 3644 O O . LEU A 1 479 ? -7.693 -14.679 2.473 1.00 95.06 479 LEU A O 1
ATOM 3648 N N . GLY A 1 480 ? -6.518 -13.995 4.264 1.00 93.25 480 GLY A N 1
ATOM 3649 C CA . GLY A 1 480 ? -7.533 -13.068 4.760 1.00 93.25 480 GLY A CA 1
ATOM 3650 C C . GLY A 1 480 ? -7.744 -11.882 3.814 1.00 93.25 480 GLY A C 1
ATOM 3651 O O . GLY A 1 480 ? -6.852 -11.480 3.065 1.00 93.25 480 GLY A O 1
ATOM 3652 N N . PHE A 1 481 ? -8.945 -11.313 3.831 1.00 92.31 481 PHE A N 1
ATOM 3653 C CA . PHE A 1 481 ? -9.213 -10.008 3.236 1.00 92.31 481 PHE A CA 1
ATOM 3654 C C . PHE A 1 481 ? -9.794 -9.170 4.374 1.00 92.31 481 PHE A C 1
ATOM 3656 O O . PHE A 1 481 ? -10.932 -9.407 4.768 1.00 92.31 481 PHE A O 1
ATOM 3663 N N . GLY A 1 482 ? -8.989 -8.255 4.925 1.00 89.00 482 GLY A N 1
ATOM 3664 C CA . GLY A 1 482 ? -9.305 -7.510 6.151 1.00 89.00 482 GLY A CA 1
ATOM 3665 C C . GLY A 1 482 ? -10.061 -6.192 5.942 1.00 89.00 482 GLY A C 1
ATOM 3666 O O . GLY A 1 482 ? -9.743 -5.477 5.001 1.00 89.00 482 GLY A O 1
ATOM 3667 N N . LEU A 1 483 ? -11.054 -5.886 6.783 1.00 86.75 483 LEU A N 1
ATOM 3668 C CA . LEU A 1 483 ? -11.988 -4.757 6.733 1.00 86.75 483 LEU A CA 1
ATOM 3669 C C . LEU A 1 483 ? -11.614 -3.629 7.711 1.00 86.75 483 LEU A C 1
ATOM 3671 O O . LEU A 1 483 ? -11.334 -3.866 8.881 1.00 86.75 483 LEU A O 1
ATOM 3675 N N . LEU A 1 484 ? -11.683 -2.388 7.233 1.00 89.25 484 LEU A N 1
ATOM 3676 C CA . LEU A 1 484 ? -11.492 -1.165 8.010 1.00 89.25 484 LEU A CA 1
ATOM 3677 C C . LEU A 1 484 ? -12.421 -0.082 7.457 1.00 89.25 484 LEU A C 1
ATOM 3679 O O . LEU A 1 484 ? -12.550 0.073 6.239 1.00 89.25 484 LEU A O 1
ATOM 3683 N N . ASN A 1 485 ? -12.995 0.715 8.352 1.00 87.06 485 ASN A N 1
ATOM 3684 C CA . ASN A 1 485 ? -13.836 1.849 8.001 1.00 87.06 485 ASN A CA 1
ATOM 3685 C C . ASN A 1 485 ? -13.239 3.178 8.480 1.00 87.06 485 ASN A C 1
ATOM 3687 O O . ASN A 1 485 ? -12.553 3.263 9.498 1.00 87.06 485 ASN A O 1
ATOM 3691 N N . LYS A 1 486 ? -13.514 4.238 7.720 1.00 90.31 486 LYS A N 1
ATOM 3692 C CA . LYS A 1 486 ? -13.147 5.618 8.051 1.00 90.31 486 LYS A CA 1
ATOM 3693 C C . LYS A 1 486 ? -14.408 6.478 8.085 1.00 90.31 486 LYS A C 1
ATOM 3695 O O . LYS A 1 486 ? -15.300 6.289 7.261 1.00 90.31 486 LYS A O 1
ATOM 3700 N N . VAL A 1 487 ? -14.449 7.458 8.979 1.00 87.38 487 VAL A N 1
ATOM 3701 C CA . VAL A 1 487 ? -15.498 8.485 9.029 1.00 87.38 487 VAL A CA 1
ATOM 3702 C C . VAL A 1 487 ? -14.847 9.849 8.910 1.00 87.38 487 VAL A C 1
ATOM 3704 O O . VAL A 1 487 ? -14.065 10.237 9.767 1.00 87.38 487 VAL A O 1
ATOM 3707 N N . ALA A 1 488 ? -15.148 10.570 7.833 1.00 87.94 488 ALA A N 1
ATOM 3708 C CA . ALA A 1 488 ? -14.608 11.899 7.577 1.00 87.94 488 ALA A CA 1
ATOM 3709 C C . ALA A 1 488 ? -15.572 12.980 8.075 1.00 87.94 488 ALA A C 1
ATOM 3711 O O . ALA A 1 488 ? -16.739 12.981 7.695 1.00 87.94 488 ALA A O 1
ATOM 3712 N N . LEU A 1 489 ? -15.082 13.919 8.879 1.00 85.88 489 LEU A N 1
ATOM 3713 C CA . LEU A 1 489 ? -15.871 14.990 9.483 1.00 85.88 489 LEU A CA 1
ATOM 3714 C C . LEU A 1 489 ? -15.264 16.346 9.115 1.00 85.88 489 LEU A C 1
ATOM 3716 O O . LEU A 1 489 ? -14.161 16.681 9.551 1.00 85.88 489 LEU A O 1
ATOM 3720 N N . LEU A 1 490 ? -15.978 17.119 8.293 1.00 85.06 490 LEU A N 1
ATOM 3721 C CA . LEU A 1 490 ? -15.600 18.482 7.913 1.00 85.06 490 LEU A CA 1
ATOM 3722 C C . LEU A 1 490 ? -16.329 19.484 8.812 1.00 85.06 490 LEU A C 1
ATOM 3724 O O . LEU A 1 490 ? -17.557 19.497 8.850 1.00 85.06 490 LEU A O 1
ATOM 3728 N N . PHE A 1 491 ? -15.577 20.339 9.497 1.00 84.19 491 PHE A N 1
ATOM 3729 C CA . PHE A 1 491 ? -16.114 21.321 10.441 1.00 84.19 491 PHE A CA 1
ATOM 3730 C C . PHE A 1 491 ? -16.034 22.750 9.887 1.00 84.19 491 PHE A C 1
ATOM 3732 O O . PHE A 1 491 ? -15.330 22.986 8.915 1.00 84.19 491 PHE A O 1
ATOM 3739 N N . PRO A 1 492 ? -16.719 23.740 10.479 1.00 82.69 492 PRO A N 1
ATOM 3740 C CA . PRO A 1 492 ? -16.546 25.146 10.099 1.00 82.69 492 PRO A CA 1
ATOM 3741 C C . PRO A 1 492 ? -15.139 25.707 10.365 1.00 82.69 492 PRO A C 1
ATOM 3743 O O . PRO A 1 492 ? -14.621 26.503 9.584 1.00 82.69 492 PRO A O 1
ATOM 3746 N N . TYR A 1 493 ? -14.517 25.283 11.465 1.00 84.00 493 TYR A N 1
ATOM 3747 C CA . TYR A 1 493 ? -13.175 25.676 11.891 1.00 84.00 493 TYR A CA 1
ATOM 3748 C C . TYR A 1 493 ? -12.547 24.573 12.751 1.00 84.00 493 TYR A C 1
ATOM 3750 O O . TYR A 1 493 ? -13.232 23.670 13.228 1.00 84.00 493 TYR A O 1
ATOM 3758 N N . THR A 1 494 ? -11.230 24.640 12.944 1.00 86.56 494 THR A N 1
ATOM 3759 C CA . THR A 1 494 ? -10.491 23.715 13.809 1.00 86.56 494 THR A CA 1
ATOM 3760 C C . THR A 1 494 ? -10.608 24.169 15.260 1.00 86.56 494 THR A C 1
ATOM 3762 O O . THR A 1 494 ? -10.077 25.217 15.615 1.00 86.56 494 THR A O 1
ATOM 3765 N N . PHE A 1 495 ? -11.292 23.386 16.093 1.00 83.25 495 PHE A N 1
ATOM 3766 C CA . PHE A 1 495 ? -11.400 23.630 17.540 1.00 83.25 495 PHE A CA 1
ATOM 3767 C C . PHE A 1 495 ? -10.553 22.671 18.387 1.00 83.25 495 PHE A C 1
ATOM 3769 O O . PHE A 1 495 ? -10.394 22.888 19.585 1.00 83.25 495 PHE A O 1
ATOM 3776 N N . TRP A 1 496 ? -9.987 21.637 17.766 1.00 84.94 496 TRP A N 1
ATOM 3777 C CA . TRP A 1 496 ? -9.011 20.736 18.375 1.00 84.94 496 TRP A CA 1
ATOM 3778 C C . TRP A 1 496 ? -7.574 21.263 18.225 1.00 84.94 496 TRP A C 1
ATOM 3780 O O . TRP A 1 496 ? -7.296 22.194 17.465 1.00 84.94 496 TRP A O 1
ATOM 3790 N N . ASP A 1 497 ? -6.633 20.652 18.946 1.00 83.75 497 ASP A N 1
ATOM 3791 C CA . ASP A 1 497 ? -5.217 21.025 18.902 1.00 83.75 497 ASP A CA 1
ATOM 3792 C C . ASP A 1 497 ? -4.567 20.661 17.553 1.00 83.75 497 ASP A C 1
ATOM 3794 O O . ASP A 1 497 ? -4.282 19.503 17.254 1.00 83.75 497 ASP A O 1
ATOM 3798 N N . SER A 1 498 ? -4.294 21.682 16.740 1.00 82.81 498 SER A N 1
ATOM 3799 C CA . SER A 1 498 ? -3.625 21.555 15.435 1.00 82.81 498 SER A CA 1
ATOM 3800 C C . SER A 1 498 ? -2.143 21.138 15.500 1.00 82.81 498 SER A C 1
ATOM 3802 O O . SER A 1 498 ? -1.546 20.802 14.468 1.00 82.81 498 SER A O 1
ATOM 3804 N N . SER A 1 499 ? -1.531 21.152 16.690 1.00 83.62 499 SER A N 1
ATOM 3805 C CA . SER A 1 499 ? -0.162 20.666 16.897 1.00 83.62 499 SER A CA 1
ATOM 3806 C C . SER A 1 499 ? -0.069 19.138 16.936 1.00 83.62 499 SER A C 1
ATOM 3808 O O . SER A 1 499 ? 1.034 18.596 16.868 1.00 83.62 499 SER A O 1
ATOM 3810 N N . ARG A 1 500 ? -1.214 18.447 16.980 1.00 84.19 500 ARG A N 1
ATOM 3811 C CA . ARG A 1 500 ? -1.328 16.989 17.004 1.00 84.19 500 ARG A CA 1
ATOM 3812 C C . ARG A 1 500 ? -1.947 16.493 15.707 1.00 84.19 500 ARG A C 1
ATOM 3814 O O . ARG A 1 500 ? -2.914 17.068 15.205 1.00 84.19 500 ARG A O 1
ATOM 3821 N N . ASP A 1 501 ? -1.380 15.417 15.177 1.00 89.12 501 ASP A N 1
ATOM 3822 C CA . ASP A 1 501 ? -1.915 14.755 13.984 1.00 89.12 501 ASP A CA 1
ATOM 3823 C C . ASP A 1 501 ? -2.871 13.621 14.355 1.00 89.12 501 ASP A C 1
ATOM 3825 O O . ASP A 1 501 ? -3.691 13.228 13.529 1.00 89.12 501 ASP A O 1
ATOM 3829 N N . THR A 1 502 ? -2.793 13.104 15.585 1.00 91.50 502 THR A N 1
ATOM 3830 C CA . THR A 1 502 ? -3.578 11.954 16.034 1.00 91.50 502 THR A CA 1
ATOM 3831 C C . THR A 1 502 ? -3.997 12.090 17.503 1.00 91.50 502 THR A C 1
ATOM 3833 O O . THR A 1 502 ? -3.361 12.825 18.263 1.00 91.50 502 THR A O 1
ATOM 3836 N N . PHE A 1 503 ? -5.086 11.426 17.893 1.00 91.81 503 PHE A N 1
ATOM 3837 C CA . PHE A 1 503 ? -5.467 11.196 19.292 1.00 91.81 503 PHE A CA 1
ATOM 3838 C C . PHE A 1 503 ? -6.363 9.958 19.405 1.00 91.81 503 PHE A C 1
ATOM 3840 O O . PHE A 1 503 ? -7.133 9.663 18.488 1.00 91.81 503 PHE A O 1
ATOM 3847 N N . GLY A 1 504 ? -6.260 9.239 20.521 1.00 93.00 504 GLY A N 1
ATOM 3848 C CA . GLY A 1 504 ? -7.016 8.017 20.779 1.00 93.00 504 GLY A CA 1
ATOM 3849 C C . GLY A 1 504 ? -8.188 8.229 21.734 1.00 93.00 504 GLY A C 1
ATOM 3850 O O . GLY A 1 504 ? -8.168 9.124 22.579 1.00 93.00 504 GLY A O 1
ATOM 3851 N N . HIS A 1 505 ? -9.202 7.384 21.601 1.00 93.12 505 HIS A N 1
ATOM 3852 C CA . HIS A 1 505 ? -10.385 7.338 22.451 1.00 93.12 505 HIS A CA 1
ATOM 3853 C C . HIS A 1 505 ? -10.570 5.917 22.988 1.00 93.12 505 HIS A C 1
ATOM 3855 O O . HIS A 1 505 ? -10.588 4.950 22.225 1.00 93.12 505 HIS A O 1
ATOM 3861 N N . LEU A 1 506 ? -10.692 5.807 24.306 1.00 94.44 506 LEU A N 1
ATOM 3862 C CA . LEU A 1 506 ? -10.931 4.557 25.017 1.00 94.44 506 LEU A CA 1
ATOM 3863 C C . LEU A 1 506 ? -12.431 4.278 25.115 1.00 94.44 506 LEU A C 1
ATOM 3865 O O . LEU A 1 506 ? -13.247 5.191 25.121 1.00 94.44 506 LEU A O 1
ATOM 3869 N N . THR A 1 507 ? -12.798 3.008 25.256 1.00 92.81 507 THR A N 1
ATOM 3870 C CA . THR A 1 507 ? -14.188 2.585 25.464 1.00 92.81 507 THR A CA 1
ATOM 3871 C C . THR A 1 507 ? -14.271 1.567 26.588 1.00 92.81 507 THR A C 1
ATOM 3873 O O . THR A 1 507 ? -13.395 0.716 26.714 1.00 92.81 507 THR A O 1
ATOM 3876 N N . GLU A 1 508 ? -15.337 1.639 27.385 1.00 91.81 508 GLU A N 1
ATOM 3877 C CA . GLU A 1 508 ? -15.582 0.715 28.500 1.00 91.81 508 GLU A CA 1
ATOM 3878 C C . GLU A 1 508 ? -15.919 -0.701 28.017 1.00 91.81 508 GLU A C 1
ATOM 3880 O O . GLU A 1 508 ? -15.679 -1.682 28.721 1.00 91.81 508 GLU A O 1
ATOM 3885 N N . ASN A 1 509 ? -16.492 -0.821 26.816 1.00 92.50 509 ASN A N 1
ATOM 3886 C CA . ASN A 1 509 ? -16.931 -2.094 26.266 1.00 92.50 509 ASN A CA 1
ATOM 3887 C C . ASN A 1 509 ? -15.872 -2.679 25.326 1.00 92.50 509 ASN A C 1
ATOM 3889 O O . ASN A 1 509 ? -15.704 -2.208 24.199 1.00 92.50 509 ASN A O 1
ATOM 3893 N N . SER A 1 510 ? -15.232 -3.773 25.743 1.00 91.62 510 SER A N 1
ATOM 3894 C CA . SER A 1 510 ? -14.218 -4.485 24.954 1.00 91.62 510 SER A CA 1
ATOM 3895 C C . SER A 1 510 ? -14.705 -4.921 23.567 1.00 91.62 510 SER A C 1
ATOM 3897 O O . SER A 1 510 ? -13.912 -4.946 22.629 1.00 91.62 510 SER A O 1
ATOM 3899 N N . ASN A 1 511 ? -16.001 -5.216 23.402 1.00 91.31 511 ASN A N 1
ATOM 3900 C CA . ASN A 1 511 ? -16.572 -5.601 22.102 1.00 91.31 511 ASN A CA 1
ATOM 3901 C C . ASN A 1 511 ? -16.680 -4.415 21.129 1.00 91.31 511 ASN A C 1
ATOM 3903 O O . ASN A 1 511 ? -16.864 -4.605 19.932 1.00 91.31 511 ASN A O 1
ATOM 3907 N N . GLN A 1 512 ? -16.574 -3.186 21.639 1.00 93.69 512 GLN A N 1
ATOM 3908 C CA . GLN A 1 512 ? -16.597 -1.951 20.858 1.00 93.69 512 GLN A CA 1
ATOM 3909 C C . GLN A 1 512 ? -15.218 -1.293 20.785 1.00 93.69 512 GLN A C 1
ATOM 3911 O O . GLN A 1 512 ? -15.124 -0.157 20.329 1.00 93.69 512 GLN A O 1
ATOM 3916 N N . ARG A 1 513 ? -14.140 -1.983 21.192 1.00 95.38 513 ARG A N 1
ATOM 3917 C CA . ARG A 1 513 ? -12.777 -1.423 21.272 1.00 95.38 513 ARG A CA 1
ATOM 3918 C C . ARG A 1 513 ? -12.297 -0.719 20.007 1.00 95.38 513 ARG A C 1
ATOM 3920 O O . ARG A 1 513 ? -11.517 0.218 20.093 1.00 95.38 513 ARG A O 1
ATOM 3927 N N . GLY A 1 514 ? -12.767 -1.159 18.841 1.00 95.31 514 GLY A N 1
ATOM 3928 C CA . GLY A 1 514 ? -12.423 -0.573 17.552 1.00 95.31 514 GLY A CA 1
ATOM 3929 C C . GLY A 1 514 ? -13.352 0.549 17.089 1.00 95.31 514 GLY A C 1
ATOM 3930 O O . GLY A 1 514 ? -13.139 1.063 15.998 1.00 95.31 514 GLY A O 1
ATOM 3931 N N . GLU A 1 515 ? -14.390 0.927 17.840 1.00 94.38 515 GLU A N 1
ATOM 3932 C CA . GLU A 1 515 ? -15.345 1.977 17.456 1.00 94.38 515 GLU A CA 1
ATOM 3933 C C . GLU A 1 515 ? -14.758 3.364 17.748 1.00 94.38 515 GLU A C 1
ATOM 3935 O O . GLU A 1 515 ? -14.629 3.767 18.901 1.00 94.38 515 GLU A O 1
ATOM 3940 N N . PHE A 1 516 ? -14.381 4.093 16.690 1.00 93.00 516 PHE A N 1
ATOM 3941 C CA . PHE A 1 516 ? -13.818 5.452 16.769 1.00 93.00 516 PHE A CA 1
ATOM 3942 C C . PHE A 1 516 ? -12.602 5.564 17.702 1.00 93.00 516 PHE A C 1
ATOM 3944 O O . PHE A 1 516 ? -12.368 6.602 18.312 1.00 93.00 516 PHE A O 1
ATOM 3951 N N . PHE A 1 517 ? -11.814 4.494 17.809 1.00 94.50 517 PHE A N 1
ATOM 3952 C CA . PHE A 1 517 ? -10.726 4.383 18.783 1.00 94.50 517 PHE A CA 1
ATOM 3953 C C . PHE A 1 517 ? -9.542 5.324 18.489 1.00 94.50 517 PHE A C 1
ATOM 3955 O O . PHE A 1 517 ? -8.774 5.661 19.387 1.00 94.50 517 PHE A O 1
ATOM 3962 N N . LEU A 1 518 ? -9.378 5.753 17.232 1.00 93.56 518 LEU A N 1
ATOM 3963 C CA . LEU A 1 518 ? -8.286 6.613 16.780 1.00 93.56 518 LEU A CA 1
ATOM 3964 C C . LEU A 1 518 ? -8.811 7.669 15.807 1.00 93.56 518 LEU A C 1
ATOM 3966 O O . LEU A 1 518 ? -9.515 7.358 14.842 1.00 93.56 518 LEU A O 1
ATOM 3970 N N . PHE A 1 519 ? -8.429 8.918 16.049 1.00 92.31 519 PHE A N 1
ATOM 3971 C CA . PHE A 1 519 ? -8.742 10.055 15.200 1.00 92.31 519 PHE A CA 1
ATOM 3972 C C . PHE A 1 519 ? -7.479 10.615 14.557 1.00 92.31 519 PHE A C 1
ATOM 3974 O O . PHE A 1 519 ? -6.455 10.786 15.217 1.00 92.31 519 PHE A O 1
ATOM 3981 N N . TYR A 1 520 ? -7.572 10.975 13.279 1.00 91.25 520 TYR A N 1
ATOM 3982 C CA . TYR A 1 520 ? -6.566 11.750 12.567 1.00 91.25 520 TYR A CA 1
ATOM 3983 C C . TYR A 1 520 ? -7.038 13.182 12.331 1.00 91.25 520 TYR A C 1
ATOM 3985 O O . TYR A 1 520 ? -8.095 13.422 11.745 1.00 91.25 520 TYR A O 1
ATOM 3993 N N . SER A 1 521 ? -6.204 14.136 12.730 1.00 89.81 521 SER A N 1
ATOM 3994 C CA . SER A 1 521 ? -6.328 15.548 12.396 1.00 89.81 521 SER A CA 1
ATOM 3995 C C . SER A 1 521 ? -5.685 15.803 11.043 1.00 89.81 521 SER A C 1
ATOM 3997 O O . SER A 1 521 ? -4.470 15.734 10.878 1.00 89.81 521 SER A O 1
ATOM 3999 N N . TYR A 1 522 ? -6.515 16.110 10.051 1.00 85.44 522 TYR A N 1
ATOM 4000 C CA . TYR A 1 522 ? -6.066 16.405 8.695 1.00 85.44 522 TYR A CA 1
ATOM 4001 C C . TYR A 1 522 ? -5.884 17.907 8.457 1.00 85.44 522 TYR A C 1
ATOM 4003 O O . TYR A 1 522 ? -5.595 18.315 7.335 1.00 85.44 522 TYR A O 1
ATOM 4011 N N . THR A 1 523 ? -6.010 18.744 9.489 1.00 84.31 523 THR A N 1
ATOM 4012 C CA . THR A 1 523 ? -5.930 20.210 9.376 1.00 84.31 523 THR A CA 1
ATOM 4013 C C . THR A 1 523 ? -4.674 20.682 8.631 1.00 84.31 523 THR A C 1
ATOM 4015 O O . THR A 1 523 ? -4.749 21.591 7.806 1.00 84.31 523 THR A O 1
ATOM 4018 N N . SER A 1 524 ? -3.527 20.039 8.865 1.00 85.81 524 SER A N 1
ATOM 4019 C CA . SER A 1 524 ? -2.237 20.366 8.239 1.00 85.81 524 SER A CA 1
ATOM 4020 C C . SER A 1 524 ? -2.113 19.916 6.776 1.00 85.81 524 SER A C 1
ATOM 4022 O O . SER A 1 524 ? -1.284 20.456 6.044 1.00 85.81 524 SER A O 1
ATOM 4024 N N . VAL A 1 525 ? -2.926 18.953 6.326 1.00 90.88 525 VAL A N 1
ATOM 4025 C CA . VAL A 1 525 ? -2.726 18.252 5.042 1.00 90.88 525 VAL A CA 1
ATOM 4026 C C . VAL A 1 525 ? -3.927 18.317 4.099 1.00 90.88 525 VAL A C 1
ATOM 4028 O O . VAL A 1 525 ? -3.755 18.285 2.882 1.00 90.88 525 VAL A O 1
ATOM 4031 N N . ALA A 1 526 ? -5.147 18.462 4.609 1.00 88.31 526 ALA A N 1
ATOM 4032 C CA . ALA A 1 526 ? -6.364 18.502 3.802 1.00 88.31 526 ALA A CA 1
ATOM 4033 C C . ALA A 1 526 ? -6.651 19.875 3.182 1.00 88.31 526 ALA A C 1
ATOM 4035 O O . ALA A 1 526 ? -7.421 19.957 2.219 1.00 88.31 526 ALA A O 1
ATOM 4036 N N . GLY A 1 527 ? -6.055 20.942 3.724 1.00 89.06 527 GLY A N 1
ATOM 4037 C CA . GLY A 1 527 ? -6.374 22.326 3.361 1.00 89.06 527 GLY A CA 1
ATOM 4038 C C . GLY A 1 527 ? -7.657 22.862 4.008 1.00 89.06 527 GLY A C 1
ATOM 4039 O O . GLY A 1 527 ? -8.168 23.882 3.558 1.00 89.06 527 GLY A O 1
ATOM 4040 N N . GLY A 1 528 ? -8.168 22.186 5.043 1.00 89.81 528 GLY A N 1
ATOM 4041 C CA . GLY A 1 528 ? -9.348 22.596 5.802 1.00 89.81 528 GLY A CA 1
ATOM 4042 C C . GLY A 1 528 ? -9.515 21.821 7.119 1.00 89.81 528 GLY A C 1
ATOM 4043 O O . GLY A 1 528 ? -8.790 20.850 7.349 1.00 89.81 528 GLY A O 1
ATOM 4044 N N . PRO A 1 529 ? -10.455 22.245 7.981 1.00 90.12 529 PRO A N 1
ATOM 4045 C CA . PRO A 1 529 ? -10.732 21.665 9.303 1.00 90.12 529 PRO A CA 1
ATOM 4046 C C . PRO A 1 529 ? -11.416 20.291 9.199 1.00 90.12 529 PRO A C 1
ATOM 4048 O O . PRO A 1 529 ? -12.638 20.165 9.285 1.00 90.12 529 PRO A O 1
ATOM 4051 N N . LEU A 1 530 ? -10.610 19.252 8.995 1.00 88.81 530 LEU A N 1
ATOM 4052 C CA . LEU A 1 530 ? -11.067 17.885 8.764 1.00 88.81 530 LEU A CA 1
ATOM 4053 C C . LEU A 1 530 ? -10.533 16.934 9.846 1.00 88.81 530 LEU A C 1
ATOM 4055 O O . LEU A 1 530 ? -9.323 16.884 10.076 1.00 88.81 530 LEU A O 1
ATOM 4059 N N . LEU A 1 531 ? -11.427 16.141 10.440 1.00 90.00 531 LEU A N 1
ATOM 4060 C CA . LEU A 1 531 ? -11.088 14.968 11.250 1.00 90.00 531 LEU A CA 1
ATOM 4061 C C . LEU A 1 531 ? -11.455 13.680 10.514 1.00 90.00 531 LEU A C 1
ATOM 4063 O O . LEU A 1 531 ? -12.422 13.640 9.752 1.00 90.00 531 LEU A O 1
ATOM 4067 N N . ILE A 1 532 ? -10.700 12.617 10.773 1.00 90.75 532 ILE A N 1
ATOM 4068 C CA . ILE A 1 532 ? -11.044 11.258 10.356 1.00 90.75 532 ILE A CA 1
ATOM 4069 C C . ILE A 1 532 ? -11.080 10.368 11.590 1.00 90.75 532 ILE A C 1
ATOM 4071 O O . ILE A 1 532 ? -10.057 10.243 12.249 1.00 90.75 532 ILE A O 1
ATOM 4075 N N . ALA A 1 533 ? -12.210 9.726 11.869 1.00 91.88 533 ALA A N 1
ATOM 4076 C CA . ALA A 1 533 ? -12.305 8.669 12.872 1.00 91.88 533 ALA A CA 1
ATOM 4077 C C . ALA A 1 533 ? -12.105 7.298 12.216 1.00 91.88 533 ALA A C 1
ATOM 4079 O O . ALA A 1 533 ? -12.605 7.052 11.112 1.00 91.88 533 ALA A O 1
ATOM 4080 N N . LEU A 1 534 ? -11.379 6.410 12.886 1.00 93.25 534 LEU A N 1
ATOM 4081 C CA . LEU A 1 534 ? -11.109 5.053 12.423 1.00 93.25 534 LEU A CA 1
ATOM 4082 C C . LEU A 1 534 ? -12.001 4.045 13.137 1.00 93.25 534 LEU A C 1
ATOM 4084 O O . LEU A 1 534 ? -12.229 4.147 14.341 1.00 93.25 534 LEU A O 1
ATOM 4088 N N . VAL A 1 535 ? -12.482 3.061 12.380 1.00 93.94 535 VAL A N 1
ATOM 4089 C CA . VAL A 1 535 ? -13.277 1.951 12.901 1.00 93.94 535 VAL A CA 1
ATOM 4090 C C . VAL A 1 535 ? -12.636 0.631 12.481 1.00 93.94 535 VAL A C 1
ATOM 4092 O O . VAL A 1 535 ? -12.471 0.376 11.284 1.00 93.94 535 VAL A O 1
ATOM 4095 N N . ALA A 1 536 ? -12.270 -0.194 13.460 1.00 94.69 536 ALA A N 1
ATOM 4096 C CA . ALA A 1 536 ? -11.520 -1.438 13.278 1.00 94.69 536 ALA A CA 1
ATOM 4097 C C . ALA A 1 536 ? -12.183 -2.628 13.992 1.00 94.69 536 ALA A C 1
ATOM 4099 O O . ALA A 1 536 ? -13.163 -2.460 14.720 1.00 94.69 536 ALA A O 1
ATOM 4100 N N . GLY A 1 537 ? -11.651 -3.830 13.758 1.00 94.56 537 GLY A N 1
ATOM 4101 C CA . GLY A 1 537 ? -12.092 -5.053 14.428 1.00 94.56 537 GLY A CA 1
ATOM 4102 C C . GLY A 1 537 ? -13.579 -5.354 14.217 1.00 94.56 537 GLY A C 1
ATOM 4103 O O . GLY A 1 537 ? -14.138 -5.121 13.142 1.00 94.56 537 GLY A O 1
ATOM 4104 N N . GLU A 1 538 ? -14.232 -5.855 15.262 1.00 94.62 538 GLU A N 1
ATOM 4105 C CA . GLU A 1 538 ? -15.652 -6.224 15.223 1.00 94.62 538 GLU A CA 1
ATOM 4106 C C . GLU A 1 538 ? -16.561 -5.010 14.989 1.00 94.62 538 GLU A C 1
ATOM 4108 O O . GLU A 1 538 ? -17.510 -5.080 14.201 1.00 94.62 538 GLU A O 1
ATOM 4113 N N . SER A 1 539 ? -16.189 -3.850 15.540 1.00 94.62 539 SER A N 1
ATOM 4114 C CA . SER A 1 539 ? -16.882 -2.586 15.294 1.00 94.62 539 SER A CA 1
ATOM 4115 C C . SER A 1 539 ? -16.946 -2.244 13.805 1.00 94.62 539 SER A C 1
ATOM 4117 O O . SER A 1 539 ? -17.954 -1.707 13.356 1.00 94.62 539 SER A O 1
ATOM 4119 N N . ALA A 1 540 ? -15.925 -2.577 13.004 1.00 91.88 540 ALA A N 1
ATOM 4120 C CA . ALA A 1 540 ? -15.943 -2.312 11.562 1.00 91.88 540 ALA A CA 1
ATOM 4121 C C . ALA A 1 540 ? -16.973 -3.172 10.812 1.00 91.88 540 ALA A C 1
ATOM 4123 O O . ALA A 1 540 ? -17.550 -2.707 9.826 1.00 91.88 540 ALA A O 1
ATOM 4124 N N . ILE A 1 541 ? -17.224 -4.397 11.280 1.00 91.56 541 ILE A N 1
ATOM 4125 C CA . ILE A 1 541 ? -18.216 -5.317 10.709 1.00 91.56 541 ILE A CA 1
ATOM 4126 C C . ILE A 1 541 ? -19.631 -4.831 11.035 1.00 91.56 541 ILE A C 1
ATOM 4128 O O . ILE A 1 541 ? -20.490 -4.781 10.152 1.00 91.56 541 ILE A O 1
ATOM 4132 N N . GLU A 1 542 ? -19.873 -4.434 12.284 1.00 91.31 542 GLU A N 1
ATOM 4133 C CA . GLU A 1 542 ? -21.163 -3.873 12.705 1.00 91.31 542 GLU A CA 1
ATOM 4134 C C . GLU A 1 542 ? -21.442 -2.510 12.060 1.00 91.31 542 GLU A C 1
ATOM 4136 O O . GLU A 1 542 ? -22.578 -2.201 11.681 1.00 91.31 542 GLU A O 1
ATOM 4141 N N . PHE A 1 543 ? -20.395 -1.716 11.836 1.00 88.12 543 PHE A N 1
ATOM 4142 C CA . PHE A 1 543 ? -20.493 -0.438 11.142 1.00 88.12 543 PHE A CA 1
ATOM 4143 C C . PHE A 1 543 ? -21.078 -0.584 9.727 1.00 88.12 543 PHE A C 1
ATOM 4145 O O . PHE A 1 543 ? -21.934 0.206 9.339 1.00 88.12 543 PHE A O 1
ATOM 4152 N N . GLU A 1 544 ? -20.706 -1.624 8.967 1.00 86.44 544 GLU A N 1
ATOM 4153 C CA . GLU A 1 544 ? -21.243 -1.873 7.613 1.00 86.44 544 GLU A CA 1
ATOM 4154 C C . GLU A 1 544 ? -22.747 -2.198 7.598 1.00 86.44 544 GLU A C 1
ATOM 4156 O O . GLU A 1 544 ? -23.434 -1.980 6.593 1.00 86.44 544 GLU A O 1
ATOM 4161 N N . LYS A 1 545 ? -23.279 -2.700 8.717 1.00 89.56 545 LYS A N 1
ATOM 4162 C CA . LYS A 1 545 ? -24.709 -2.998 8.891 1.00 89.56 545 LYS A CA 1
ATOM 4163 C C . LYS A 1 545 ? -25.509 -1.762 9.309 1.00 89.56 545 LYS A C 1
ATOM 4165 O O . LYS A 1 545 ? -26.734 -1.761 9.196 1.00 89.56 545 LYS A O 1
ATOM 4170 N N . THR A 1 546 ? -24.828 -0.712 9.762 1.00 84.56 546 THR A N 1
ATOM 4171 C CA . THR A 1 546 ? -25.441 0.495 10.318 1.00 84.56 546 THR A CA 1
ATOM 4172 C C . THR A 1 546 ? -25.645 1.567 9.228 1.00 84.56 546 THR A C 1
ATOM 4174 O O . THR A 1 546 ? -24.817 1.723 8.319 1.00 84.56 546 THR A O 1
ATOM 4177 N N . PRO A 1 547 ? -26.760 2.323 9.242 1.00 83.19 547 PRO A N 1
ATOM 4178 C CA . PRO A 1 547 ? -26.938 3.463 8.347 1.00 83.19 547 PRO A CA 1
ATOM 4179 C C . PRO A 1 547 ? -25.850 4.538 8.558 1.00 83.19 547 PRO A C 1
ATOM 4181 O O . PRO A 1 547 ? -25.544 4.877 9.698 1.00 83.19 547 PRO A O 1
ATOM 4184 N N . PRO A 1 548 ? -25.298 5.156 7.490 1.00 75.50 548 PRO A N 1
ATOM 4185 C CA . PRO A 1 548 ? -24.215 6.140 7.623 1.00 75.50 548 PRO A CA 1
ATOM 4186 C C . PRO A 1 548 ? -24.535 7.346 8.513 1.00 75.50 548 PRO A C 1
ATOM 4188 O O . PRO A 1 548 ? -23.628 7.916 9.113 1.00 75.50 548 PRO A O 1
ATOM 4191 N N . LYS A 1 549 ? -25.810 7.750 8.578 1.00 76.81 549 LYS A N 1
ATOM 4192 C CA . LYS A 1 549 ? -26.260 8.868 9.412 1.00 76.81 549 LYS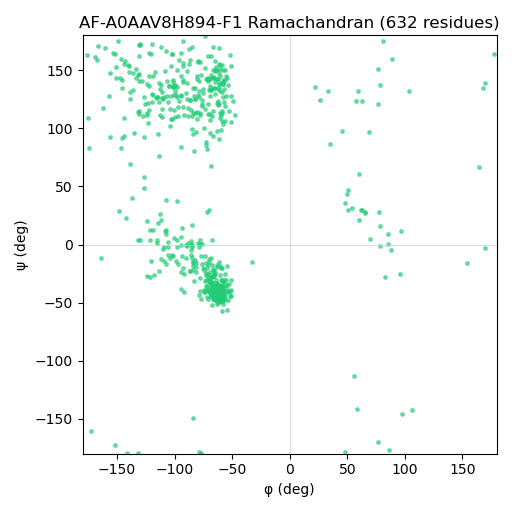 A CA 1
ATOM 4193 C C . LYS A 1 549 ? -26.036 8.562 10.896 1.00 76.81 549 LYS A C 1
ATOM 4195 O O . LYS A 1 549 ? -25.373 9.337 11.575 1.00 76.81 549 LYS A O 1
ATOM 4200 N N . ASP A 1 550 ? -26.500 7.401 11.341 1.00 80.50 550 ASP A N 1
ATOM 4201 C CA . ASP A 1 550 ? -26.413 6.945 12.730 1.00 80.50 550 ASP A CA 1
ATOM 4202 C C . ASP A 1 550 ? -24.946 6.759 13.154 1.00 80.50 550 ASP A C 1
ATOM 4204 O O . ASP A 1 550 ? -24.549 7.145 14.248 1.00 80.50 550 ASP A O 1
ATOM 4208 N N . CYS A 1 551 ? -24.104 6.236 12.255 1.00 79.31 551 CYS A N 1
ATOM 4209 C CA . CYS A 1 551 ? -22.656 6.144 12.462 1.00 79.31 551 CYS A CA 1
ATOM 4210 C C . CYS A 1 551 ? -22.010 7.504 12.752 1.00 79.31 551 CYS A C 1
ATOM 4212 O O . CYS A 1 551 ? -21.111 7.613 13.584 1.00 79.31 551 CYS A O 1
ATOM 4214 N N . VAL A 1 552 ? -22.443 8.539 12.035 1.00 75.00 552 VAL A N 1
ATOM 4215 C CA . VAL A 1 552 ? -21.933 9.891 12.226 1.00 75.00 552 VAL A CA 1
ATOM 4216 C C . VAL A 1 552 ? -22.473 10.521 13.502 1.00 75.00 552 VAL A C 1
ATOM 4218 O O . VAL A 1 552 ? -21.694 11.145 14.214 1.00 75.00 552 VAL A O 1
ATOM 4221 N N . GLU A 1 553 ? -23.756 10.333 13.818 1.00 78.12 553 GLU A N 1
ATOM 4222 C CA . GLU A 1 553 ? -24.344 10.802 15.079 1.00 78.12 553 GLU A CA 1
ATOM 4223 C C . GLU A 1 553 ? -23.572 10.221 16.279 1.00 78.12 553 GLU A C 1
ATOM 4225 O O . GLU A 1 553 ? -23.083 10.986 17.109 1.00 78.12 553 GLU A O 1
ATOM 4230 N N . LYS A 1 554 ? -23.296 8.909 16.283 1.00 81.56 554 LYS A N 1
ATOM 4231 C CA . LYS A 1 554 ? -22.445 8.262 17.300 1.00 81.56 554 LYS A CA 1
ATOM 4232 C C . LYS A 1 554 ? -21.029 8.837 17.366 1.00 81.56 554 LYS A C 1
ATOM 4234 O O . LYS A 1 554 ? -20.494 9.075 18.445 1.00 81.56 554 LYS A O 1
ATOM 4239 N N . CYS A 1 555 ? -20.400 9.073 16.213 1.00 82.06 555 CYS A N 1
ATOM 4240 C CA . CYS A 1 555 ? -19.048 9.633 16.174 1.00 82.06 555 CYS A CA 1
ATOM 4241 C C . CYS A 1 555 ? -18.995 11.054 16.766 1.00 82.06 555 CYS A C 1
ATOM 4243 O O . CYS A 1 555 ? -17.990 11.434 17.368 1.00 82.06 555 CYS A O 1
ATOM 4245 N N . LEU A 1 556 ? -20.060 11.844 16.601 1.00 76.12 556 LEU A N 1
ATOM 4246 C CA . LEU A 1 556 ? -20.163 13.180 17.191 1.00 76.12 556 LEU A CA 1
ATOM 4247 C C . LEU A 1 556 ? -20.385 13.127 18.701 1.00 76.12 556 LEU A C 1
ATOM 4249 O O . LEU A 1 556 ? -19.832 13.970 19.399 1.00 76.12 556 LEU A O 1
ATOM 4253 N N . GLU A 1 557 ? -21.139 12.151 19.211 1.00 77.69 557 GLU A N 1
ATOM 4254 C CA . GLU A 1 557 ? -21.331 11.960 20.655 1.00 77.69 557 GLU A CA 1
ATOM 4255 C C . GLU A 1 557 ? -19.993 11.723 21.364 1.00 77.69 557 GLU A C 1
ATOM 4257 O O . GLU A 1 557 ? -19.668 12.438 22.313 1.00 77.69 557 GLU A O 1
ATOM 4262 N N . VAL A 1 558 ? -19.167 10.813 20.832 1.00 70.88 558 VAL A N 1
ATOM 4263 C CA . VAL A 1 558 ? -17.789 10.580 21.305 1.00 70.88 558 VAL A CA 1
ATOM 4264 C C . VAL A 1 558 ? -16.972 11.873 21.282 1.00 70.88 558 VAL A C 1
ATOM 4266 O O . VAL A 1 558 ? -16.243 12.188 22.219 1.00 70.88 558 VAL A O 1
ATOM 4269 N N . HIS A 1 559 ? -17.119 12.672 20.227 1.00 59.59 559 HIS A N 1
ATOM 4270 C CA . HIS A 1 559 ? -16.360 13.906 20.082 1.00 59.59 559 HIS A CA 1
ATOM 4271 C C . HIS A 1 559 ? -16.798 15.018 21.051 1.00 59.59 559 HIS A C 1
ATOM 4273 O O .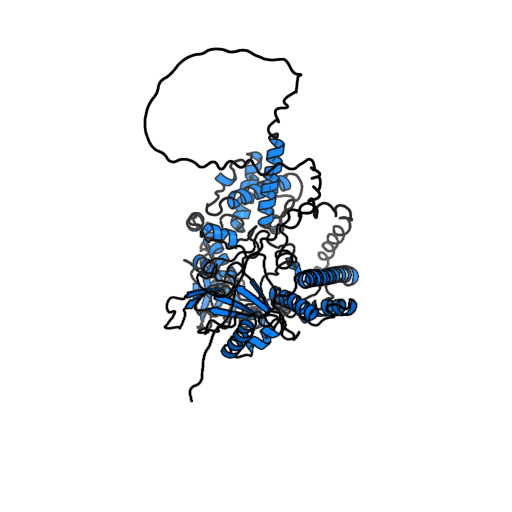 HIS A 1 559 ? -15.959 15.763 21.559 1.00 59.59 559 HIS A O 1
ATOM 4279 N N . CYS A 1 560 ? -18.096 15.117 21.346 1.00 54.75 560 CYS A N 1
ATOM 4280 C CA . CYS A 1 560 ? -18.636 16.049 22.334 1.00 54.75 560 CYS A CA 1
ATOM 4281 C C . CYS A 1 560 ? -18.190 15.714 23.767 1.00 54.75 560 CYS A C 1
ATOM 4283 O O . CYS A 1 560 ? -18.104 16.625 24.594 1.00 54.75 560 CYS A O 1
ATOM 4285 N N . LEU A 1 561 ? -17.887 14.442 24.051 1.00 51.44 561 LEU A N 1
ATOM 4286 C CA . LEU A 1 561 ? -17.442 13.978 25.366 1.00 51.44 561 LEU A CA 1
ATOM 4287 C C . LEU A 1 561 ? -16.003 14.398 25.706 1.00 51.44 561 LEU A C 1
ATOM 4289 O O . LEU A 1 561 ? -15.726 14.630 26.875 1.00 51.44 561 LEU A O 1
ATOM 4293 N N . LEU A 1 562 ? -15.122 14.629 24.721 1.00 54.88 562 LEU A N 1
ATOM 4294 C CA . LEU A 1 562 ? -13.701 14.992 24.915 1.00 54.88 562 LEU A CA 1
ATOM 4295 C C . LEU A 1 562 ? -13.431 16.419 25.474 1.00 54.88 562 LEU A C 1
ATOM 4297 O O . LEU A 1 562 ? -12.398 17.016 25.191 1.00 54.88 562 LEU A O 1
ATOM 4301 N N . HIS A 1 563 ? -14.334 16.986 26.283 1.00 50.28 563 HIS A N 1
ATOM 4302 C CA . HIS A 1 563 ? -14.243 18.317 26.918 1.00 50.28 563 HIS A CA 1
ATOM 4303 C C . HIS A 1 563 ? -14.255 19.552 25.991 1.00 50.28 563 HIS A C 1
ATOM 4305 O O . HIS A 1 563 ? -13.825 20.632 26.395 1.00 50.28 563 HIS A O 1
ATOM 4311 N N . TRP A 1 564 ? -14.862 19.480 24.804 1.00 50.78 564 TRP A N 1
ATOM 4312 C CA . TRP A 1 564 ? -15.129 20.673 23.973 1.00 50.78 564 TRP A CA 1
ATOM 4313 C C . TRP A 1 564 ? -16.561 21.221 24.118 1.00 50.78 564 TRP A C 1
ATOM 4315 O O . TRP A 1 564 ? -17.160 21.724 23.164 1.00 50.78 564 TRP A O 1
ATOM 4325 N N . GLN A 1 565 ? -17.111 21.174 25.339 1.00 41.12 565 GLN A N 1
ATOM 4326 C CA . GLN A 1 565 ? -18.369 21.836 25.703 1.00 41.12 565 GLN A CA 1
ATOM 4327 C C . GLN A 1 565 ? -18.240 23.361 25.528 1.00 41.12 565 GLN A C 1
ATOM 4329 O O . GLN A 1 565 ? -17.838 24.048 26.460 1.00 41.12 565 GLN A O 1
ATOM 4334 N N . GLN A 1 566 ? -18.572 23.883 24.337 1.00 42.44 566 GLN A N 1
ATOM 4335 C CA . GLN A 1 566 ? -19.490 25.027 24.147 1.00 42.44 566 GLN A CA 1
ATOM 4336 C C . GLN A 1 566 ? -19.541 25.626 22.730 1.00 42.44 566 GLN A C 1
ATOM 4338 O O . GLN A 1 566 ? -20.345 26.531 22.520 1.00 42.44 566 GLN A O 1
ATOM 4343 N N . GLN A 1 567 ? -18.768 25.186 21.730 1.00 43.00 567 GLN A N 1
ATOM 4344 C CA . GLN A 1 567 ? -18.777 25.895 20.435 1.00 43.00 567 GLN A CA 1
ATOM 4345 C C . GLN A 1 567 ? -18.580 24.986 19.216 1.00 43.00 567 GLN A C 1
ATOM 4347 O O . GLN A 1 567 ? -17.467 24.911 18.707 1.00 43.00 567 GLN A O 1
ATOM 4352 N N . CYS A 1 568 ? -19.648 24.343 18.721 1.00 42.44 568 CYS A N 1
ATOM 4353 C CA . CYS A 1 568 ? -20.088 24.453 17.313 1.00 42.44 568 CYS A CA 1
ATOM 4354 C C . CYS A 1 568 ? -21.174 23.429 16.934 1.00 42.44 568 CYS A C 1
ATOM 4356 O O . CYS A 1 568 ? -21.012 22.253 17.248 1.00 42.44 568 CYS A O 1
ATOM 4358 N N . PRO A 1 569 ? -22.203 23.810 16.155 1.00 42.75 569 PRO A N 1
ATOM 4359 C CA . PRO A 1 569 ? -23.017 22.862 15.401 1.00 42.75 569 PRO A CA 1
ATOM 4360 C C . PRO A 1 569 ? -22.332 22.540 14.054 1.00 42.75 569 PRO A C 1
ATOM 4362 O O . PRO A 1 569 ? -22.215 23.427 13.205 1.00 42.75 569 PRO A O 1
ATOM 4365 N N . PRO A 1 570 ? -21.854 21.309 13.798 1.00 47.28 570 PRO A N 1
ATOM 4366 C CA . PRO A 1 570 ? -21.362 20.962 12.471 1.00 47.28 570 PRO A CA 1
ATOM 4367 C C . PRO A 1 570 ? -22.516 20.657 11.508 1.00 47.28 570 PRO A C 1
ATOM 4369 O O . PRO A 1 570 ? -23.480 19.978 11.850 1.00 47.28 570 PRO A O 1
ATOM 4372 N N . ASN A 1 571 ? -22.377 21.103 10.258 1.00 41.59 571 ASN A N 1
ATOM 4373 C CA . ASN A 1 571 ? -23.046 20.445 9.138 1.00 41.59 571 ASN A CA 1
ATOM 4374 C C . ASN A 1 571 ? -22.265 19.167 8.832 1.00 41.59 571 ASN A C 1
ATOM 4376 O O . ASN A 1 571 ? -21.078 19.240 8.519 1.00 41.59 571 ASN A O 1
ATOM 4380 N N . VAL A 1 572 ? -22.913 18.009 8.945 1.00 44.62 572 VAL A N 1
ATOM 4381 C CA . VAL A 1 572 ? -22.218 16.720 8.992 1.00 44.62 572 VAL A CA 1
ATOM 4382 C C . VAL A 1 572 ? -22.472 15.905 7.736 1.00 44.62 572 VAL A C 1
ATOM 4384 O O . VAL A 1 572 ? -23.612 15.739 7.313 1.00 44.62 572 VAL A O 1
ATOM 4387 N N . TRP A 1 573 ? -21.400 15.382 7.145 1.00 41.88 573 TRP A N 1
ATOM 4388 C CA . TRP A 1 573 ? -21.459 14.500 5.984 1.00 41.88 573 TRP A CA 1
ATOM 4389 C C . TRP A 1 573 ? -20.745 13.188 6.296 1.00 41.88 573 TRP A C 1
ATOM 4391 O O . TRP A 1 573 ? -19.531 13.167 6.454 1.00 41.88 573 TRP A O 1
ATOM 4401 N N . ALA A 1 574 ? -21.512 12.099 6.347 1.00 38.47 574 ALA A N 1
ATOM 4402 C CA . ALA A 1 574 ? -21.017 10.730 6.420 1.00 38.47 574 ALA A CA 1
ATOM 4403 C C . ALA A 1 574 ? -20.840 10.183 5.003 1.00 38.47 574 ALA A C 1
ATOM 4405 O O . ALA A 1 574 ? -21.778 10.227 4.206 1.00 38.47 574 ALA A O 1
ATOM 4406 N N . GLU A 1 575 ? -19.694 9.596 4.680 1.00 38.34 575 GLU A N 1
ATOM 4407 C CA . GLU A 1 575 ? -19.581 8.776 3.478 1.00 38.34 575 GLU A CA 1
ATOM 4408 C C . GLU A 1 575 ? -18.923 7.449 3.816 1.00 38.34 575 GLU A C 1
ATOM 4410 O O . GLU A 1 575 ? -18.005 7.389 4.628 1.00 38.34 575 GLU A O 1
ATOM 4415 N N . ARG A 1 576 ? -19.436 6.382 3.200 1.00 34.56 576 ARG A N 1
ATOM 4416 C CA . ARG A 1 576 ? -18.929 5.022 3.362 1.00 34.56 576 ARG A CA 1
ATOM 4417 C C . ARG A 1 576 ? -17.564 4.890 2.717 1.00 34.56 576 ARG A C 1
ATOM 4419 O O . ARG A 1 576 ? -17.372 5.272 1.559 1.00 34.56 576 ARG A O 1
ATOM 4426 N N . ILE A 1 577 ? -16.643 4.278 3.443 1.00 41.31 577 ILE A N 1
ATOM 4427 C CA . ILE A 1 577 ? -15.277 4.097 2.995 1.00 41.31 577 ILE A CA 1
ATOM 4428 C C . ILE A 1 577 ? -14.858 2.667 3.301 1.00 41.31 577 ILE A C 1
ATOM 4430 O O . ILE A 1 577 ? -14.381 2.368 4.386 1.00 41.31 577 ILE A O 1
ATOM 4434 N N . ILE A 1 578 ? -14.995 1.808 2.295 1.00 36.28 578 ILE A N 1
ATOM 4435 C CA . ILE A 1 578 ? -14.465 0.448 2.340 1.00 36.28 578 ILE A CA 1
ATOM 4436 C C . ILE A 1 578 ? -12.945 0.547 2.157 1.00 36.28 578 ILE A C 1
ATOM 4438 O O . ILE A 1 578 ? -12.464 0.708 1.026 1.00 36.28 578 ILE A O 1
ATOM 4442 N N . VAL A 1 579 ? -12.180 0.469 3.247 1.00 33.34 579 VAL A N 1
ATOM 4443 C CA . VAL A 1 579 ? -10.724 0.277 3.200 1.00 33.34 579 VAL A CA 1
ATOM 4444 C C . VAL A 1 579 ? -10.436 -1.185 3.500 1.00 33.34 579 VAL A C 1
ATOM 4446 O O . VAL A 1 579 ? -11.009 -1.761 4.417 1.00 33.34 579 VAL A O 1
ATOM 4449 N N . MET A 1 580 ? -9.538 -1.796 2.730 1.00 34.41 580 MET A N 1
ATOM 4450 C CA . MET A 1 580 ? -9.016 -3.118 3.066 1.00 34.41 580 MET A CA 1
ATOM 4451 C C . MET A 1 580 ? -7.519 -3.180 2.809 1.00 34.41 580 MET A C 1
ATOM 4453 O O . MET A 1 580 ? -7.070 -2.930 1.679 1.00 34.41 580 MET A O 1
ATOM 4457 N N . SER A 1 581 ? -6.831 -3.565 3.882 1.00 27.25 581 SER A N 1
ATOM 4458 C CA . SER A 1 581 ? -5.401 -3.812 4.062 1.00 27.25 581 SER A CA 1
ATOM 4459 C C . SER A 1 581 ? -4.519 -2.567 3.991 1.00 27.25 581 SER A C 1
ATOM 4461 O O . SER A 1 581 ? -4.122 -2.122 2.910 1.00 27.25 581 SER A O 1
ATOM 4463 N N . PHE A 1 582 ? -4.199 -2.033 5.171 1.00 29.50 582 PHE A N 1
ATOM 4464 C CA . PHE A 1 582 ? -2.914 -1.381 5.380 1.00 29.50 582 PHE A CA 1
ATOM 4465 C C . PHE A 1 582 ? -1.816 -2.452 5.334 1.00 29.50 582 PHE A C 1
ATOM 4467 O O . PHE A 1 582 ? -2.053 -3.611 5.674 1.00 29.50 582 PHE A O 1
ATOM 4474 N N . PHE A 1 583 ? -0.650 -2.061 4.820 1.00 27.78 583 PHE A N 1
ATOM 4475 C CA . PHE A 1 583 ? 0.592 -2.752 5.142 1.00 27.78 583 PHE A CA 1
ATOM 4476 C C . PHE A 1 583 ? 0.737 -2.738 6.656 1.00 27.78 583 PHE A C 1
ATOM 4478 O O . PHE A 1 583 ? 0.369 -1.739 7.283 1.00 27.78 583 PHE A O 1
ATOM 4485 N N . ASN A 1 584 ? 1.234 -3.840 7.203 1.00 28.58 584 ASN A N 1
ATOM 4486 C CA . ASN A 1 584 ? 1.490 -3.960 8.619 1.00 28.58 584 ASN A CA 1
ATOM 4487 C C . ASN A 1 584 ? 2.285 -2.725 9.061 1.00 28.58 584 ASN A C 1
ATOM 4489 O O . ASN A 1 584 ? 3.309 -2.379 8.464 1.00 28.58 584 ASN A O 1
ATOM 4493 N N . PHE A 1 585 ? 1.763 -1.994 10.047 1.00 33.66 585 PHE A N 1
ATOM 4494 C CA . PHE A 1 585 ? 2.611 -1.099 10.818 1.00 33.66 585 PHE A CA 1
ATOM 4495 C C . PHE A 1 585 ? 3.541 -2.045 11.567 1.00 33.66 585 PHE A C 1
ATOM 4497 O O . PHE A 1 585 ? 3.140 -2.597 12.590 1.00 33.66 585 PHE A O 1
ATOM 4504 N N . GLY A 1 586 ? 4.713 -2.306 10.980 1.00 25.95 586 GLY A N 1
ATOM 4505 C CA . GLY A 1 586 ? 5.685 -3.244 11.519 1.00 25.95 586 GLY A CA 1
ATOM 4506 C C . GLY A 1 586 ? 5.961 -2.934 12.984 1.00 25.95 586 GLY A C 1
ATOM 4507 O O . GLY A 1 586 ? 5.783 -1.795 13.428 1.00 25.95 586 GLY A O 1
ATOM 4508 N N . ARG A 1 587 ? 6.362 -3.960 13.738 1.00 34.34 587 ARG A N 1
ATOM 4509 C CA . ARG A 1 587 ? 6.631 -4.019 15.191 1.00 34.34 587 ARG A CA 1
ATOM 4510 C C . ARG A 1 587 ? 7.181 -2.780 15.912 1.00 34.34 587 ARG A C 1
ATOM 4512 O O . ARG A 1 587 ? 7.162 -2.769 17.140 1.00 34.34 587 ARG A O 1
ATOM 4519 N N . LEU A 1 588 ? 7.701 -1.767 15.224 1.00 32.09 588 LEU A N 1
ATOM 4520 C CA . LEU A 1 588 ? 8.238 -0.538 15.809 1.00 32.09 588 LEU A CA 1
ATOM 4521 C C . LEU A 1 588 ? 7.546 0.763 15.355 1.00 32.09 588 LEU A C 1
ATOM 4523 O O . LEU A 1 588 ? 7.729 1.791 16.008 1.00 32.09 588 LEU A O 1
ATOM 4527 N N . ALA A 1 589 ? 6.731 0.758 14.300 1.00 32.31 589 ALA A N 1
ATOM 4528 C CA . ALA A 1 589 ? 6.346 1.975 13.579 1.00 32.31 589 ALA A CA 1
ATOM 4529 C C . ALA A 1 589 ? 5.165 2.775 14.150 1.00 32.31 589 ALA A C 1
ATOM 4531 O O . ALA A 1 589 ? 5.062 3.970 13.885 1.00 32.31 589 ALA A O 1
ATOM 4532 N N . LEU A 1 590 ? 4.279 2.166 14.947 1.00 34.72 590 LEU A N 1
ATOM 4533 C CA . LEU A 1 590 ? 3.246 2.929 15.672 1.00 34.72 590 LEU A CA 1
ATOM 4534 C C . LEU A 1 590 ? 3.420 2.908 17.193 1.00 34.72 590 LEU A C 1
ATOM 4536 O O . LEU A 1 590 ? 2.944 3.817 17.860 1.00 34.72 590 LEU A O 1
ATOM 4540 N N . LEU A 1 591 ? 4.109 1.903 17.736 1.00 35.50 591 LEU A N 1
ATOM 4541 C CA . LEU A 1 591 ? 4.298 1.749 19.183 1.00 35.50 591 LEU A CA 1
ATOM 4542 C C . LEU A 1 591 ? 5.593 2.426 19.654 1.00 35.50 591 LEU A C 1
ATOM 4544 O O . LEU A 1 591 ? 5.581 3.162 20.626 1.00 35.50 591 LEU A O 1
ATOM 4548 N N . HIS A 1 592 ? 6.696 2.306 18.905 1.00 32.09 592 HIS A N 1
ATOM 4549 C CA . HIS A 1 592 ? 7.962 2.959 19.269 1.00 32.09 592 HIS A CA 1
ATOM 4550 C C . HIS A 1 592 ? 8.079 4.403 18.760 1.00 32.09 592 HIS A C 1
ATOM 4552 O O . HIS A 1 592 ? 8.833 5.212 19.308 1.00 32.09 592 HIS A O 1
ATOM 4558 N N . PHE A 1 593 ? 7.322 4.747 17.716 1.00 32.56 593 PHE A N 1
ATOM 4559 C CA . PHE A 1 593 ? 7.379 6.074 17.109 1.00 32.56 593 PHE A CA 1
ATOM 4560 C C . PHE A 1 593 ? 6.783 7.164 17.985 1.00 32.56 593 PHE A C 1
ATOM 4562 O O . PHE A 1 593 ? 7.120 8.316 17.767 1.00 32.56 593 PHE A O 1
ATOM 4569 N N . MET A 1 594 ? 5.966 6.850 18.996 1.00 36.41 594 MET A N 1
ATOM 4570 C CA . MET A 1 594 ? 5.186 7.886 19.672 1.00 36.41 594 MET A CA 1
ATOM 4571 C C . MET A 1 594 ? 5.874 8.646 20.812 1.00 36.41 594 MET A C 1
ATOM 4573 O O . MET A 1 594 ? 5.268 9.554 21.385 1.00 36.41 594 MET A O 1
ATOM 4577 N N . ARG A 1 595 ? 7.161 8.393 21.119 1.00 35.19 595 ARG A N 1
ATOM 4578 C CA . ARG A 1 595 ? 7.851 9.241 22.120 1.00 35.19 595 ARG A CA 1
ATOM 4579 C C . ARG A 1 595 ? 9.374 9.225 22.220 1.00 35.19 595 ARG A C 1
ATOM 4581 O O . ARG A 1 595 ? 9.912 10.109 22.891 1.00 35.19 595 ARG A O 1
ATOM 4588 N N . LEU A 1 596 ? 10.111 8.304 21.599 1.00 26.84 596 LEU A N 1
ATOM 4589 C CA . LEU A 1 596 ? 11.560 8.220 21.838 1.00 26.84 596 LEU A CA 1
ATOM 4590 C C . LEU A 1 596 ? 12.384 9.004 20.813 1.00 26.84 596 LEU A C 1
ATOM 4592 O O . LEU A 1 596 ? 12.975 8.473 19.878 1.00 26.84 596 LEU A O 1
ATOM 4596 N N . GLY A 1 597 ? 12.519 10.304 21.071 1.00 32.31 597 GLY A N 1
ATOM 4597 C CA . GLY A 1 597 ? 13.667 11.061 20.592 1.00 32.31 597 GLY A CA 1
ATOM 4598 C C . GLY A 1 597 ? 14.916 10.682 21.385 1.00 32.31 597 GLY A C 1
ATOM 4599 O O . GLY A 1 597 ? 15.213 11.352 22.368 1.00 32.31 597 GLY A O 1
ATOM 4600 N N . LEU A 1 598 ? 15.655 9.650 20.968 1.00 26.17 598 LEU A N 1
ATOM 4601 C CA . LEU A 1 598 ? 17.038 9.406 21.400 1.00 26.17 598 LEU A CA 1
ATOM 4602 C C . LEU A 1 598 ? 17.796 8.536 20.383 1.00 26.17 598 LEU A C 1
ATOM 4604 O O . LEU A 1 598 ? 17.349 7.471 19.978 1.00 26.17 598 LEU A O 1
ATOM 4608 N N . LEU A 1 599 ? 18.968 9.034 19.978 1.00 29.02 599 LEU A N 1
ATOM 4609 C CA . LEU A 1 599 ? 19.997 8.287 19.260 1.00 29.02 599 LEU A CA 1
ATOM 4610 C C . LEU A 1 599 ? 20.440 7.081 20.099 1.00 29.02 599 LEU A C 1
ATOM 4612 O O . LEU A 1 599 ? 21.176 7.294 21.053 1.00 29.02 599 LEU A O 1
ATOM 4616 N N . GLU A 1 600 ? 20.050 5.864 19.725 1.00 29.06 600 GLU A N 1
ATOM 4617 C CA . GLU A 1 600 ? 20.787 4.618 20.004 1.00 29.06 600 GLU A CA 1
ATOM 4618 C C . GLU A 1 600 ? 20.096 3.444 19.284 1.00 29.06 600 GLU A C 1
ATOM 4620 O O . GLU A 1 600 ? 19.285 2.718 19.842 1.00 29.06 600 GLU A O 1
ATOM 4625 N N . LEU A 1 601 ? 20.403 3.272 17.996 1.00 25.53 601 LEU A N 1
ATOM 4626 C CA . LEU A 1 601 ? 20.024 2.083 17.215 1.00 25.53 601 LEU A CA 1
ATOM 4627 C C . LEU A 1 601 ? 21.207 1.630 16.344 1.00 25.53 601 LEU A C 1
ATOM 4629 O O . LEU A 1 601 ? 21.059 1.271 15.182 1.00 25.53 601 LEU A O 1
ATOM 4633 N N . CYS A 1 602 ? 22.411 1.689 16.927 1.00 25.41 602 CYS A N 1
ATOM 4634 C CA . CYS A 1 602 ? 23.639 1.146 16.337 1.00 25.41 602 CYS A CA 1
ATOM 4635 C C . CYS A 1 602 ? 24.248 -0.023 17.132 1.00 25.41 602 CYS A C 1
ATOM 4637 O O . CYS A 1 602 ? 25.264 -0.545 16.698 1.00 25.41 602 CYS A O 1
ATOM 4639 N N . GLU A 1 603 ? 23.652 -0.485 18.237 1.00 25.53 603 GLU A N 1
ATOM 4640 C CA . GLU A 1 603 ? 24.217 -1.603 19.028 1.00 25.53 603 GLU A CA 1
ATOM 4641 C C . GLU A 1 603 ? 23.348 -2.873 19.067 1.00 25.53 603 GLU A C 1
ATOM 4643 O O . GLU A 1 603 ? 23.742 -3.864 19.674 1.00 25.53 603 GLU A O 1
ATOM 4648 N N . TYR A 1 604 ? 22.217 -2.926 18.352 1.00 25.86 604 TYR A N 1
ATOM 4649 C CA . TYR A 1 604 ? 21.417 -4.162 18.267 1.00 25.86 604 TYR A CA 1
ATOM 4650 C C . TYR A 1 604 ? 21.887 -5.136 17.161 1.00 25.86 604 TYR A C 1
ATOM 4652 O O . TYR A 1 604 ? 21.383 -6.251 17.064 1.00 25.86 604 TYR A O 1
ATOM 4660 N N . ILE A 1 605 ? 22.878 -4.751 16.343 1.00 26.70 605 ILE A N 1
ATOM 4661 C CA . ILE A 1 605 ? 23.402 -5.571 15.230 1.00 26.70 605 ILE A CA 1
ATOM 4662 C C . ILE A 1 605 ? 24.699 -6.329 15.597 1.00 26.70 605 ILE A C 1
ATOM 4664 O O . ILE A 1 605 ? 25.040 -7.303 14.933 1.00 26.70 605 ILE A O 1
ATOM 4668 N N . GLU A 1 606 ? 25.386 -5.999 16.699 1.00 24.62 606 GLU A N 1
ATOM 4669 C CA . GLU A 1 606 ? 26.679 -6.630 17.049 1.00 24.62 606 GLU A CA 1
ATOM 4670 C C . GLU A 1 606 ? 26.617 -7.741 18.116 1.00 24.62 606 GLU A C 1
ATOM 4672 O O . GLU A 1 606 ? 27.650 -8.294 18.478 1.00 24.62 606 GLU A O 1
ATOM 4677 N N . CYS A 1 607 ? 25.434 -8.153 18.589 1.00 23.73 607 CYS A N 1
ATOM 4678 C CA . CYS A 1 607 ? 25.335 -9.170 19.647 1.00 23.73 607 CYS A CA 1
ATOM 4679 C C . CYS A 1 607 ? 24.434 -10.363 19.289 1.00 23.73 607 CYS A C 1
ATOM 4681 O 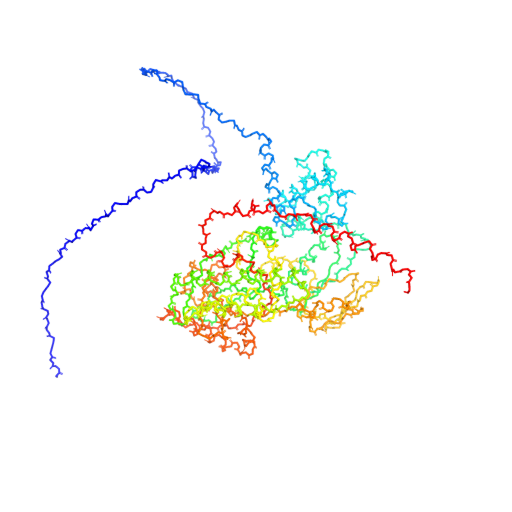O . CYS A 1 607 ? 23.585 -10.758 20.079 1.00 23.73 607 CYS A O 1
ATOM 4683 N N . LYS A 1 608 ? 24.619 -10.950 18.095 1.00 27.09 608 LYS A N 1
ATOM 4684 C CA . LYS A 1 608 ? 24.266 -12.359 17.784 1.00 27.09 608 LYS A CA 1
ATOM 4685 C C . LYS A 1 608 ? 25.199 -13.002 16.741 1.00 27.09 608 LYS A C 1
ATOM 4687 O O . LYS A 1 608 ? 24.813 -13.933 16.038 1.00 27.09 608 LYS A O 1
ATOM 4692 N N . SER A 1 609 ? 26.459 -12.576 16.665 1.00 29.81 609 SER A N 1
ATOM 4693 C CA . SER A 1 609 ? 27.511 -13.370 16.018 1.00 29.81 609 SER A CA 1
ATOM 4694 C C . SER A 1 609 ? 28.044 -14.405 17.009 1.00 29.81 609 SER A C 1
ATOM 4696 O O . SER A 1 609 ? 29.043 -14.139 17.659 1.00 29.81 609 SER A O 1
ATOM 4698 N N . GLU A 1 610 ? 27.322 -15.519 17.178 1.00 29.27 610 GLU A N 1
ATOM 4699 C CA . GLU A 1 610 ? 27.825 -16.847 17.607 1.00 29.27 610 GLU A CA 1
ATOM 4700 C C . GLU A 1 610 ? 26.671 -17.767 18.062 1.00 29.27 610 GLU A C 1
ATOM 4702 O O . GLU A 1 610 ? 26.589 -18.152 19.220 1.00 29.27 610 GLU A O 1
ATOM 4707 N N . VAL A 1 611 ? 25.775 -18.178 17.154 1.00 26.19 611 VAL A N 1
ATOM 4708 C CA . VAL A 1 611 ? 25.097 -19.489 17.267 1.00 26.19 611 VAL A CA 1
ATOM 4709 C C . VAL A 1 611 ? 24.904 -20.073 15.861 1.00 26.19 611 VAL A C 1
ATOM 4711 O O . VAL A 1 611 ? 23.950 -19.769 15.159 1.00 26.19 611 VAL A O 1
ATOM 4714 N N . SER A 1 612 ? 25.879 -20.889 15.456 1.00 26.39 612 SER A N 1
ATOM 4715 C CA . SER A 1 612 ? 25.846 -21.936 14.421 1.00 26.39 612 SER A CA 1
ATOM 4716 C C . SER A 1 612 ? 24.981 -21.710 13.165 1.00 26.39 612 SER A C 1
ATOM 4718 O O . SER A 1 612 ? 23.900 -22.273 12.999 1.00 26.39 612 SER A O 1
ATOM 4720 N N . LEU A 1 613 ? 25.581 -21.039 12.179 1.00 27.55 613 LEU A N 1
ATOM 4721 C CA . LEU A 1 613 ? 25.190 -21.040 10.763 1.00 27.55 613 LEU A CA 1
ATOM 4722 C C . LEU A 1 613 ? 25.519 -22.381 10.048 1.00 27.55 613 LEU A C 1
ATOM 4724 O O . LEU A 1 613 ? 25.796 -22.394 8.851 1.00 27.55 613 LEU A O 1
ATOM 4728 N N . CYS A 1 614 ? 25.545 -23.512 10.771 1.00 24.88 614 CYS A N 1
ATOM 4729 C CA . CYS A 1 614 ? 26.008 -24.810 10.251 1.00 24.88 614 CYS A CA 1
ATOM 4730 C C . CYS A 1 614 ? 24.886 -25.854 10.049 1.00 24.88 614 CYS A C 1
ATOM 4732 O O . CYS A 1 614 ? 25.093 -26.835 9.341 1.00 24.88 614 CYS A O 1
ATOM 4734 N N . CYS A 1 615 ? 23.676 -25.651 10.591 1.00 26.66 615 CYS A N 1
ATOM 4735 C CA . CYS A 1 615 ? 22.596 -26.655 10.493 1.00 26.66 615 CYS A CA 1
ATOM 4736 C C . CYS A 1 615 ? 21.483 -26.352 9.472 1.00 26.66 615 CYS A C 1
ATOM 4738 O O . CYS A 1 615 ? 20.724 -27.258 9.133 1.00 26.66 615 CYS A O 1
ATOM 4740 N N . VAL A 1 616 ? 21.398 -25.142 8.909 1.00 29.64 616 VAL A N 1
ATOM 4741 C CA . VAL A 1 616 ? 20.337 -24.792 7.934 1.00 29.64 616 VAL A CA 1
ATOM 4742 C C . VAL A 1 616 ? 20.793 -24.979 6.477 1.00 29.64 616 VAL A C 1
ATOM 4744 O O . VAL A 1 616 ? 19.990 -25.298 5.603 1.00 29.64 616 VAL A O 1
ATOM 4747 N N . THR A 1 617 ? 22.097 -24.935 6.205 1.00 28.70 617 THR A N 1
ATOM 4748 C CA . THR A 1 617 ? 22.670 -25.113 4.856 1.00 28.70 617 THR A CA 1
ATOM 4749 C C . THR A 1 617 ? 22.897 -26.576 4.447 1.00 28.70 617 THR A C 1
ATOM 4751 O O . THR A 1 617 ? 23.091 -26.842 3.263 1.00 28.70 617 THR A O 1
ATOM 4754 N N . GLN A 1 618 ? 22.805 -27.551 5.364 1.00 27.08 618 GLN A N 1
ATOM 4755 C CA . GLN A 1 618 ? 22.893 -28.985 5.022 1.00 27.08 618 GLN A CA 1
ATOM 4756 C C . GLN A 1 618 ? 21.538 -29.696 4.864 1.00 27.08 618 GLN A C 1
ATOM 4758 O O . GLN A 1 618 ? 21.489 -30.743 4.216 1.00 27.08 618 GLN A O 1
ATOM 4763 N N . CYS A 1 619 ? 20.432 -29.128 5.360 1.00 27.22 619 CYS A N 1
ATOM 4764 C CA . CYS A 1 619 ? 19.104 -29.746 5.224 1.00 27.22 619 CYS A CA 1
ATOM 4765 C C . CYS A 1 619 ? 18.331 -29.294 3.972 1.00 27.22 619 CYS A C 1
ATOM 4767 O O . CYS A 1 619 ? 17.547 -30.071 3.434 1.00 27.22 619 CYS A O 1
ATOM 4769 N N . VAL A 1 620 ? 18.607 -28.104 3.426 1.00 31.70 620 VAL A N 1
ATOM 4770 C CA . VAL A 1 620 ? 17.932 -27.618 2.203 1.00 31.70 620 VAL A CA 1
ATOM 4771 C C . VAL A 1 620 ? 18.631 -28.105 0.918 1.00 31.70 620 VAL A C 1
ATOM 4773 O O . VAL A 1 620 ? 17.989 -28.286 -0.112 1.00 31.70 620 VAL A O 1
ATOM 4776 N N . GLY A 1 621 ? 19.922 -28.455 0.989 1.00 29.88 621 GLY A N 1
ATOM 4777 C CA . GLY A 1 621 ? 20.688 -29.011 -0.138 1.00 29.88 621 GLY A CA 1
ATOM 4778 C C . GLY A 1 621 ? 20.520 -30.520 -0.384 1.00 29.88 621 GLY A C 1
ATOM 4779 O O . GLY A 1 621 ? 20.913 -31.006 -1.440 1.00 29.88 621 GLY A O 1
ATOM 4780 N N . ARG A 1 622 ? 19.929 -31.282 0.551 1.00 25.84 622 ARG A N 1
ATOM 4781 C CA . ARG A 1 622 ? 19.693 -32.737 0.394 1.00 25.84 622 ARG A CA 1
ATOM 4782 C C . ARG A 1 622 ? 18.256 -33.117 0.033 1.00 25.84 622 ARG A C 1
ATOM 4784 O O . ARG A 1 622 ? 18.030 -34.262 -0.347 1.00 25.84 622 ARG A O 1
ATOM 4791 N N . LEU A 1 623 ? 17.311 -32.174 0.061 1.00 27.94 623 LEU A N 1
ATOM 4792 C CA . LEU A 1 623 ? 15.936 -32.418 -0.397 1.00 27.94 623 LEU A CA 1
ATOM 4793 C C . LEU A 1 623 ? 15.755 -32.253 -1.920 1.00 27.94 623 LEU A C 1
ATOM 4795 O O . LEU A 1 623 ? 14.783 -32.758 -2.471 1.00 27.94 623 LEU A O 1
ATOM 4799 N N . TYR A 1 624 ? 16.712 -31.625 -2.616 1.00 30.31 624 TYR A N 1
ATOM 4800 C CA . TYR A 1 624 ? 16.640 -31.373 -4.065 1.00 30.31 624 TYR A CA 1
ATOM 4801 C C . TYR A 1 624 ? 17.387 -32.382 -4.953 1.00 30.31 624 TYR A C 1
ATOM 4803 O O . TYR A 1 624 ? 17.375 -32.239 -6.170 1.00 30.31 624 TYR A O 1
ATOM 4811 N N . TYR A 1 625 ? 17.966 -33.445 -4.381 1.00 26.67 625 TYR A N 1
ATOM 4812 C CA . TYR A 1 625 ? 18.585 -34.531 -5.162 1.00 26.67 625 TYR A CA 1
ATOM 4813 C C . TYR A 1 625 ? 17.797 -35.854 -5.133 1.00 26.67 625 TYR A C 1
ATOM 4815 O O . TYR A 1 625 ? 18.174 -36.803 -5.804 1.00 26.67 625 TYR A O 1
ATOM 4823 N N . VAL A 1 626 ? 16.677 -35.929 -4.399 1.00 30.22 626 VAL A N 1
ATOM 4824 C CA . VAL A 1 626 ? 15.850 -37.156 -4.289 1.00 30.22 626 VAL A CA 1
ATOM 4825 C C . VAL A 1 626 ? 14.488 -37.022 -4.995 1.00 30.22 626 VAL A C 1
ATOM 4827 O O . VAL A 1 626 ? 13.750 -37.995 -5.119 1.00 30.22 626 VAL A O 1
ATOM 4830 N N . ILE A 1 627 ? 14.166 -35.846 -5.544 1.00 30.62 627 ILE A N 1
ATOM 4831 C CA . ILE A 1 627 ? 12.897 -35.593 -6.258 1.00 30.62 627 ILE A CA 1
ATOM 4832 C C . ILE A 1 627 ? 13.094 -35.528 -7.789 1.00 30.62 627 ILE A C 1
ATOM 4834 O O . ILE A 1 627 ? 12.126 -35.473 -8.533 1.00 30.62 627 ILE A O 1
ATOM 4838 N N . SER A 1 628 ? 14.330 -35.654 -8.291 1.00 28.84 628 SER A N 1
ATOM 4839 C CA . SER A 1 628 ? 14.613 -35.678 -9.740 1.00 28.84 628 SER A CA 1
ATOM 4840 C C . SER A 1 628 ? 14.790 -37.085 -10.347 1.00 28.84 628 SER A C 1
ATOM 4842 O O . SER A 1 628 ? 14.969 -37.188 -11.557 1.00 28.84 628 SER A O 1
ATOM 4844 N N . GLU A 1 629 ? 14.719 -38.172 -9.566 1.00 29.00 629 GLU A N 1
ATOM 4845 C CA . GLU A 1 629 ? 14.924 -39.553 -10.067 1.00 29.00 629 GLU A CA 1
ATOM 4846 C C . GLU A 1 629 ? 13.702 -40.481 -9.902 1.00 29.00 629 GLU A C 1
ATOM 4848 O O . GLU A 1 629 ? 13.805 -41.689 -10.099 1.00 29.00 629 GLU A O 1
ATOM 4853 N N . LYS A 1 630 ? 12.512 -39.947 -9.586 1.00 30.47 630 LYS A N 1
ATOM 4854 C CA . LYS A 1 630 ? 11.286 -40.760 -9.416 1.00 30.47 630 LYS A CA 1
ATOM 4855 C C . LYS A 1 630 ? 10.084 -40.381 -10.290 1.00 30.47 630 LYS A C 1
ATOM 4857 O O . LYS A 1 630 ? 8.978 -40.815 -9.999 1.00 30.47 630 LYS A O 1
ATOM 4862 N N . GLU A 1 631 ? 10.299 -39.675 -11.400 1.00 31.55 631 GLU A N 1
ATOM 4863 C CA . GLU A 1 631 ? 9.271 -39.459 -12.444 1.00 31.55 631 GLU A CA 1
ATOM 4864 C C . GLU A 1 631 ? 9.577 -40.182 -13.774 1.00 31.55 631 GLU A C 1
ATOM 4866 O O . GLU A 1 631 ? 9.036 -39.840 -14.820 1.00 31.55 631 GLU A O 1
ATOM 4871 N N . SER A 1 632 ? 10.420 -41.221 -13.758 1.00 31.77 632 SER A N 1
ATOM 4872 C CA . SER A 1 632 ? 10.663 -42.074 -14.937 1.00 31.77 632 SER A CA 1
ATOM 4873 C C . SER A 1 632 ? 10.342 -43.561 -14.746 1.00 31.77 632 SER A C 1
ATOM 4875 O O . SER A 1 632 ? 10.659 -44.351 -15.627 1.00 31.77 632 SER A O 1
ATOM 4877 N N . LEU A 1 633 ? 9.653 -43.955 -13.667 1.00 31.61 633 LEU A N 1
ATOM 4878 C CA . LEU A 1 633 ? 9.084 -45.302 -13.503 1.00 31.61 633 LEU A CA 1
ATOM 4879 C C . LEU A 1 633 ? 7.898 -45.275 -12.518 1.00 31.61 633 LEU A C 1
ATOM 4881 O O . LEU A 1 633 ? 8.099 -45.388 -11.308 1.00 31.61 633 LEU A O 1
ATOM 4885 N N . ILE A 1 634 ? 6.694 -45.114 -13.086 1.00 33.78 634 ILE A N 1
ATOM 4886 C CA . ILE A 1 634 ? 5.351 -45.659 -12.757 1.00 33.78 634 ILE A CA 1
ATOM 4887 C C . ILE A 1 634 ? 4.287 -44.692 -13.277 1.00 33.78 634 ILE A C 1
ATOM 4889 O O . ILE A 1 634 ? 4.303 -43.514 -12.861 1.00 33.78 634 ILE A O 1
#

Foldseek 3Di:
DDDDDDDDDDDDDDDDDDDDDDDDDDPDPPPDDPDDDDPPDDDDDDDDDDDDDDDDDDDDDDDDDDDDDDDDDDDPPPDDDPDPVVVVVVVLVVLLVLVVLLVAHSQAGDPLCVVLCLDVDPDDDLGVLLSSLLSQQLSVCVVPLLAAQDLVNSCPPPDPVCSSSSVSSVVSCLLVVSGLAEFRPNSVPPAAADAPDPVHFEEEEEAQAPVSLRVLRSCVSNVHHYAYEHQAQAHHVQFDWDKDAAPDPVQRPFIWIDGLGDFKDFALRSDVVVSNCSSVVFDWDFAALAAWEAELLQHTDDPVLLVVLLVVLLVLLVVLVVVLVVCCVPVNPVDWFQQVVSSVVSCVVVVFQVDLSSVLSNLLVLLVQQVLQLEASRLHTSNCNQVCQVVGNHDTMTGTFSGPVVSSVSSCPPGNYDHSFAWQEWEQDPQAIWTAGPVRDIDTTNYYHYPDDLVCVVVNRYHYVVHDDPVVNVVSVSDDWHWKWKWKWAFSAAPDDPVHQKYAYTDSDSLQSQQQGMKGQCVVRTVRGMIMGIGGHNRRVVVVVDDQVVSFVVNVSSVCSSPPPDDDDGPGDTDIRTYIDDNRCHPCNNSVSNDDPDDDPPPPPPPPPDDDPPPPVVPVVVVVPPVPPPPPDD

Organism: NCBI:txid906938

Sequence (634 aa):
MEEPDSTSPPSSPAAAASPSPTLPRRKRRKKQFPGMIPLSRVRILRNPPSSSSSERPQPQQALLYDPPPPRSAAIRRRGRPPSSALRLSRDLDVEALIAAAAGFPIDSLTEEEIHDAVIPSLGGTAQVSYIAVRNHIVSRWRSDPSLWLTESQALESIRAEHHGLVVVAYSFLLRHGYINFGLAPAILSAPPRQPPSLPAPAVIIIGAGLAGLSAARHLLSLGFKVAVLEGRCRPGGRVYTKRMHSSSAEFPNVTAAVDLGGSVLTGINGNPLAVLARQLGLPLHKVRDICPLYLPDGRPVDSDIDDRMEATYNQILEKVCQLRQTVCDELGAAVDASLGTALEVFGKAHEIATSGEERMLFDWHLANLEYANAALLSDLSMVFWDQDDPYEMGGDHCFIPGGNGRFVHALAENIPIFYGRTVTSVNYGCDGVLVYSNTGQAFRGDMALCTVPLGVLKKGSIQFKPELPVKKQEAIKRLGFGLLNKVALLFPYTFWDSSRDTFGHLTENSNQRGEFFLFYSYTSVAGGPLLIALVAGESAIEFEKTPPKDCVEKCLEVHCLLHWQQQCPPNVWAERIIVMSFFNFGRLALLHFMRLGLLELCEYIECKSEVSLCCVTQCVGRLYYVISEKESLI

Secondary structure (DSSP, 8-state):
-----------------PPPP------------TTPPPS------PPPPP----------------------------PPPPPHHHHHHHHHHHHHHHHHHTT--SSS--HHHHHTTSSSSSSHHHHHHHHHHHHHHHHHHHH-TTS---HHHHHTTS-GGGHHHHHHHHHHHHHTTSSS-SS-HHHHTSPPPPPSSSSPPEEEEE--BHHHHHHHHHHHHTT-EEEEE-SSSSSBTT--EEEEE---SSSTT-EEEEESS--EE--SSS-HHHHHHHHTT---EEPPS---EE-TTSPBPPHHHHHHHHHHHHHHHHHHHHHHHHHHHHT-TT---BHHHHHHHHHHHTT---SHHHHHHHHHHHHHHHHHHTS-GGGSBTTTTTTTGGG---S--EE-TT-THHHHHHHHTT--EETT--EEEEEEETTEEEEEETTS-EEEESEEEE---HHHHHTT-SEEESPPPHHHHHHHHHS----EEEEEEE-SS--S-TT-SEEEE--S-GGGTTSS-EEEE-TTTSSSSEEEEEE-HHHHHHHHHS-HHHHHHHHHHHHHHSS-TTS----------EE--PPP--TTTTTTTTT------SSSSSS---S-TTSSTTTSSSSSSSSSSSSS--

InterPro domains:
  IPR002937 Amine oxidase [PF01593] (210-560)
  IPR007526 SWIRM domain [PF04433] (107-181)
  IPR007526 SWIRM domain [PS50934] (89-190)
  IPR009057 Homedomain-like superfamily [SSF46689] (93-193)
  IPR036188 FAD/NAD(P)-binding domain superfamily [G3DSA:3.50.50.60] (203-478)
  IPR036188 FAD/NAD(P)-binding domain superfamily [SSF51905] (203-498)
  IPR036388 Winged helix-like DNA-binding domain superfamily [G3DSA:1.10.10.10] (96-193)
  IPR050281 Flavin monoamine oxidase and related enzymes [PTHR10742] (126-558)

Solvent-accessible surface area (backbone atoms only — not comparable to full-atom values): 37431 Å² total; per-residue (Å²): 133,85,85,87,89,83,86,88,88,87,90,84,81,93,75,90,79,77,86,78,86,81,76,81,80,77,79,76,79,80,80,79,69,94,82,78,80,76,96,82,81,82,81,82,84,75,84,79,84,92,78,85,81,89,85,85,83,90,89,90,82,90,85,90,87,88,90,85,82,93,76,80,94,72,86,78,78,75,78,73,75,81,54,72,68,64,49,52,53,52,51,52,53,52,21,32,51,48,23,35,42,62,74,39,60,79,89,57,77,49,73,65,47,58,72,69,49,71,57,97,58,90,61,68,69,68,44,56,52,41,51,53,48,42,16,46,46,44,32,57,35,65,75,49,56,45,47,59,75,47,70,75,64,59,47,58,98,54,60,77,94,47,46,72,49,43,56,46,41,51,51,50,35,50,73,75,51,73,39,68,56,76,72,12,69,50,43,68,67,48,77,54,39,78,39,97,44,87,76,50,54,30,38,36,28,35,24,41,23,65,69,28,31,52,50,48,52,52,40,42,47,48,28,35,42,67,40,33,34,16,52,45,88,59,69,16,66,60,34,36,46,45,80,47,69,46,88,39,88,91,40,62,84,41,38,30,30,41,48,58,24,62,52,72,42,72,15,44,38,49,31,68,66,46,53,41,29,59,39,70,70,50,65,75,42,68,65,56,41,54,58,60,46,22,42,71,78,25,50,71,59,57,66,71,58,50,57,50,50,53,53,51,52,51,52,50,53,52,51,50,52,52,50,34,52,51,39,42,74,76,67,32,81,85,62,77,52,33,34,33,59,51,52,50,53,53,38,62,77,65,64,56,48,84,46,73,68,46,34,22,52,52,35,37,55,51,22,51,54,12,42,32,52,7,31,47,45,69,76,31,46,48,74,56,70,66,72,60,43,92,70,62,45,48,68,62,39,25,36,43,62,58,22,53,33,58,57,39,53,64,53,48,59,97,53,60,66,43,60,61,30,36,60,41,35,40,37,54,60,96,91,19,27,43,38,30,26,77,83,74,50,74,48,79,26,57,38,73,47,83,54,64,56,69,65,50,61,67,69,56,61,52,47,50,39,67,66,72,56,68,73,57,52,52,51,54,67,70,53,86,80,27,48,29,34,48,41,52,42,56,41,90,61,74,88,66,70,83,92,38,36,36,36,34,40,36,45,94,47,71,77,42,23,14,53,53,23,38,36,38,47,32,49,91,32,18,72,23,36,31,40,34,34,33,22,10,28,65,28,26,61,53,50,73,77,46,59,57,65,60,57,44,56,53,53,48,53,60,56,55,32,53,71,62,83,82,82,81,88,65,69,82,58,64,58,92,29,89,31,67,58,58,72,69,62,34,97,48,66,69,76,54,49,43,73,71,91,67,97,81,87,79,71,85,79,77,78,74,90,82,76,75,91,69,67,67,71,62,61,66,68,58,62,71,72,69,70,80,79,66,85,84,78,133